Protein AF-A0A9P7XUY5-F1 (afdb_monomer_lite)

Secondary structure (DSSP, 8-state):
-----------PPPP-------------PPPPPP-PPP-------------------------------------------HHHHHHHHHHHHHHHHHHHHHHHHHHHHHHHHHHHHHHHHHHHHHHHHS---TTPPPTTS--GGGGT-STTSS--------------------TT-HHHHHHHHHHHHHHHHHHHHHHHHHHHHHHHHHHHHHHHHHHHHHHHHHHHHHHHHHHHHHHHHHHHHHHHHHHHHHHHHHHHHHHHSTTGGG--S---TTTHHHHTT--------S-----------TTHHHHHHHHHHHHHHHHHHHHHHHHHHHHHHHHHHHHHHHHHHHHHHHHHHHHHHHHHT--HHHHHHHHHHHHHHHHHHHTT---

pLDDT: mean 70.28, std 23.59, range [30.22, 98.44]

InterPro domains:
  IPR051642 Regulatory protein SWI6-like [PTHR43828] (129-385)

Structure (mmCIF, N/CA/C/O backbone):
data_AF-A0A9P7XUY5-F1
#
_entry.id   AF-A0A9P7XUY5-F1
#
loop_
_atom_site.group_PDB
_atom_site.id
_atom_site.type_symbol
_atom_site.label_atom_id
_atom_site.label_alt_id
_atom_site.label_comp_id
_atom_site.label_asym_id
_atom_site.label_entity_id
_atom_site.label_seq_id
_atom_site.pdbx_PDB_ins_code
_atom_site.Cartn_x
_atom_site.Cartn_y
_atom_site.Cartn_z
_atom_site.occupancy
_atom_site.B_iso_or_equiv
_atom_site.auth_seq_id
_atom_site.auth_comp_id
_atom_site.auth_asym_id
_atom_site.auth_atom_id
_atom_site.pdbx_PDB_model_num
ATOM 1 N N . MET A 1 1 ? -10.284 64.928 51.274 1.00 43.41 1 MET A N 1
ATOM 2 C CA . MET A 1 1 ? -10.304 64.370 49.901 1.00 43.41 1 MET A CA 1
ATOM 3 C C . MET A 1 1 ? -9.312 63.216 49.804 1.00 43.41 1 MET A C 1
ATOM 5 O O . MET A 1 1 ? -8.121 63.473 49.882 1.00 43.41 1 MET A O 1
ATOM 9 N N . ARG A 1 2 ? -9.788 61.969 49.687 1.00 38.94 2 ARG A N 1
ATOM 10 C CA . ARG A 1 2 ? -9.086 60.807 49.094 1.00 38.94 2 ARG A CA 1
ATOM 11 C C . ARG A 1 2 ? -10.060 59.622 49.114 1.00 38.94 2 ARG A C 1
ATOM 13 O O . ARG A 1 2 ? -10.206 58.939 50.120 1.00 38.94 2 ARG A O 1
ATOM 20 N N . ASN A 1 3 ? -10.769 59.443 48.003 1.00 35.72 3 ASN A N 1
ATOM 21 C CA . ASN A 1 3 ? -11.724 58.357 47.794 1.00 35.72 3 ASN A CA 1
ATOM 22 C C . ASN A 1 3 ? -10.977 57.083 47.379 1.00 35.72 3 ASN A C 1
ATOM 24 O O . ASN A 1 3 ? -10.322 57.069 46.338 1.00 35.72 3 ASN A O 1
ATOM 28 N N . LYS A 1 4 ? -11.104 56.004 48.160 1.00 48.97 4 LYS A N 1
ATOM 29 C CA . LYS A 1 4 ? -10.734 54.644 47.742 1.00 48.97 4 LYS A CA 1
ATOM 30 C C . LYS A 1 4 ? -11.954 53.979 47.100 1.00 48.97 4 LYS A C 1
ATOM 32 O O . LYS A 1 4 ? -12.933 53.696 47.783 1.00 48.97 4 LYS A O 1
ATOM 37 N N . LYS A 1 5 ? -11.891 53.733 45.788 1.00 53.81 5 LYS A N 1
ATOM 38 C CA . LYS A 1 5 ? -12.854 52.898 45.057 1.00 53.81 5 LYS A CA 1
ATOM 39 C C . LYS A 1 5 ? -12.527 51.421 45.308 1.00 53.81 5 LYS A C 1
ATOM 41 O O . LYS A 1 5 ? -11.412 50.989 45.028 1.00 53.81 5 LYS A O 1
ATOM 46 N N . LYS A 1 6 ? -13.495 50.662 45.829 1.00 46.03 6 LYS A N 1
ATOM 47 C CA . LYS A 1 6 ? -13.518 49.191 45.790 1.00 46.03 6 LYS A CA 1
ATOM 48 C C . LYS A 1 6 ? -14.007 48.769 44.402 1.00 46.03 6 LYS A C 1
ATOM 50 O O . LYS A 1 6 ? -15.046 49.258 43.968 1.00 46.03 6 LYS A O 1
ATOM 55 N N . SER A 1 7 ? -13.267 47.893 43.727 1.00 47.66 7 SER A N 1
ATOM 56 C CA . SER A 1 7 ? -13.702 47.238 42.491 1.00 47.66 7 SER A CA 1
ATOM 57 C C . SER A 1 7 ? -13.927 45.759 42.788 1.00 47.66 7 SER A C 1
ATOM 59 O O . SER A 1 7 ? -13.000 45.057 43.188 1.00 47.66 7 SER A O 1
ATOM 61 N N . THR A 1 8 ? -15.177 45.328 42.652 1.00 43.16 8 THR A N 1
ATOM 62 C CA . THR A 1 8 ? -15.637 43.943 42.762 1.00 43.16 8 THR A CA 1
ATOM 63 C C . THR A 1 8 ? -15.575 43.333 41.367 1.00 43.16 8 THR A C 1
ATOM 65 O O . THR A 1 8 ? -16.288 43.789 40.476 1.00 43.16 8 THR A O 1
ATOM 68 N N . VAL A 1 9 ? -14.732 42.322 41.161 1.00 45.31 9 VAL A N 1
ATOM 69 C CA . VAL A 1 9 ? -14.691 41.550 39.912 1.00 45.31 9 VAL A CA 1
ATOM 70 C C . VAL A 1 9 ? -15.494 40.272 40.127 1.00 45.31 9 VAL A C 1
ATOM 72 O O . VAL A 1 9 ? -15.142 39.449 40.969 1.00 45.31 9 VAL A O 1
ATOM 75 N N . GLN A 1 10 ? -16.602 40.142 39.396 1.00 34.34 10 GLN A N 1
ATOM 76 C CA . GLN A 1 10 ? -17.381 38.911 39.307 1.00 34.34 10 GLN A CA 1
ATOM 77 C C . GLN A 1 10 ? -16.704 37.924 38.351 1.00 34.34 10 GLN A C 1
ATOM 79 O O . GLN A 1 10 ? -16.254 38.307 37.272 1.00 34.34 10 GLN A O 1
ATOM 84 N N . LEU A 1 11 ? -16.650 36.656 38.758 1.00 36.62 11 LEU A N 1
ATOM 85 C CA . LEU A 1 11 ? -16.102 35.547 37.985 1.00 36.62 11 LEU A CA 1
ATOM 86 C C . LEU A 1 11 ? -17.264 34.776 37.337 1.00 36.62 11 LEU A C 1
ATOM 88 O O . LEU A 1 11 ? -18.006 34.068 38.019 1.00 36.62 11 LEU A O 1
ATOM 92 N N . SER A 1 12 ? -17.442 34.939 36.028 1.00 37.78 12 SER A N 1
ATOM 93 C CA . SER A 1 12 ? -18.450 34.221 35.243 1.00 37.78 12 SER A CA 1
ATOM 94 C C . SER A 1 12 ? -17.982 32.790 34.960 1.00 37.78 12 SER A C 1
ATOM 96 O O . SER A 1 12 ? -16.930 32.588 34.358 1.00 37.78 12 SER A O 1
ATOM 98 N N . ARG A 1 13 ? -18.770 31.793 35.381 1.00 35.53 13 ARG A N 1
ATOM 99 C CA . ARG A 1 13 ? -18.602 30.380 35.006 1.00 35.53 13 ARG A CA 1
ATOM 100 C C . ARG A 1 13 ? -19.048 30.177 33.557 1.00 35.53 13 ARG A C 1
ATOM 102 O O . ARG A 1 13 ? -20.195 30.467 33.231 1.00 35.53 13 ARG A O 1
ATOM 109 N N . THR A 1 14 ? -18.171 29.643 32.713 1.00 37.75 14 THR A N 1
ATOM 110 C CA . THR A 1 14 ? -18.523 29.107 31.394 1.00 37.75 14 THR A CA 1
ATOM 111 C C . THR A 1 14 ? -18.769 27.603 31.503 1.00 37.75 14 THR A C 1
ATOM 113 O O . THR A 1 14 ? -17.943 26.846 32.004 1.00 37.75 14 THR A O 1
ATOM 116 N N . THR A 1 15 ? -19.952 27.183 31.069 1.00 35.03 15 THR A N 1
ATOM 117 C CA . THR A 1 15 ? -20.400 25.794 30.950 1.00 35.03 15 THR A CA 1
ATOM 118 C C . THR A 1 15 ? -19.818 25.163 29.686 1.00 35.03 15 THR A C 1
ATOM 120 O O . THR A 1 15 ? -20.009 25.697 28.594 1.00 35.03 15 THR A O 1
ATOM 123 N N . THR A 1 16 ? -19.128 24.031 29.812 1.00 33.88 16 THR A N 1
ATOM 124 C CA . THR A 1 16 ? -18.677 23.207 28.684 1.00 33.88 16 THR A CA 1
ATOM 125 C C . THR A 1 16 ? -19.761 22.208 28.287 1.00 33.88 16 THR A C 1
ATOM 127 O O . THR A 1 16 ? -20.124 21.317 29.050 1.00 33.88 16 THR A O 1
ATOM 130 N N . THR A 1 17 ? -20.274 22.374 27.071 1.00 32.06 17 THR A N 1
ATOM 131 C CA . THR A 1 17 ? -21.212 21.471 26.399 1.00 32.06 17 THR A CA 1
ATOM 132 C C . THR A 1 17 ? -20.477 20.206 25.955 1.00 32.06 17 THR A C 1
ATOM 134 O O . THR A 1 17 ? -19.493 20.281 25.220 1.00 32.06 17 THR A O 1
ATOM 137 N N . THR A 1 18 ? -20.936 19.047 26.420 1.00 31.59 18 THR A N 1
ATOM 138 C CA . THR A 1 18 ? -20.414 17.725 26.058 1.00 31.59 18 THR A CA 1
ATOM 139 C C . THR A 1 18 ? -21.120 17.244 24.791 1.00 31.59 18 THR A C 1
ATOM 141 O O . THR A 1 18 ? -22.323 16.998 24.812 1.00 31.59 18 THR A O 1
ATOM 144 N N . THR A 1 19 ? -20.391 17.129 23.683 1.00 35.28 19 THR A N 1
ATOM 145 C CA . THR A 1 19 ? -20.906 16.565 22.427 1.00 35.28 19 THR A CA 1
ATOM 146 C C . THR A 1 19 ? -20.411 15.126 22.304 1.00 35.28 19 THR A C 1
ATOM 148 O O . THR A 1 19 ? -19.217 14.900 22.110 1.00 35.28 19 THR A O 1
ATOM 151 N N . SER A 1 20 ? -21.318 14.155 22.451 1.00 35.38 20 SER A N 1
ATOM 152 C CA . SER A 1 20 ? -21.068 12.745 22.125 1.00 35.38 20 SER A CA 1
ATOM 153 C C . SER A 1 20 ? -20.765 12.599 20.637 1.00 35.38 20 SER A C 1
ATOM 155 O O . SER A 1 20 ? -21.542 13.058 19.802 1.00 35.38 20 SER A O 1
ATOM 157 N N . ILE A 1 21 ? -19.657 11.936 20.313 1.00 38.81 21 ILE A N 1
ATOM 158 C CA . ILE A 1 21 ? -19.349 11.467 18.961 1.00 38.81 21 ILE A CA 1
ATOM 159 C C . ILE A 1 21 ? -19.500 9.948 18.980 1.00 38.81 21 ILE A C 1
ATOM 161 O O . ILE A 1 21 ? -18.781 9.256 19.699 1.00 38.81 21 ILE A O 1
ATOM 165 N N . GLU A 1 22 ? -20.476 9.458 18.219 1.00 37.19 22 GLU A N 1
ATOM 166 C CA . GLU A 1 22 ? -20.698 8.041 17.946 1.00 37.19 22 GLU A CA 1
ATOM 167 C C . GLU A 1 22 ? -19.526 7.452 17.151 1.00 37.19 22 GLU A C 1
ATOM 169 O O . GLU A 1 22 ? -19.119 7.963 16.105 1.00 37.19 22 GLU A O 1
ATOM 174 N N . SER A 1 23 ? -18.989 6.349 17.663 1.00 34.78 23 SER A N 1
ATOM 175 C CA . SER A 1 23 ? -17.886 5.596 17.078 1.00 34.78 23 SER A CA 1
ATOM 176 C C . SER A 1 23 ? -18.381 4.702 15.937 1.00 34.78 23 SER A C 1
ATOM 178 O O . SER A 1 23 ? -18.993 3.660 16.172 1.00 34.78 23 SER A O 1
ATOM 180 N N . ILE A 1 24 ? -18.067 5.063 14.693 1.00 36.94 24 ILE A N 1
ATOM 181 C CA . ILE A 1 24 ? -18.221 4.178 13.530 1.00 36.94 24 ILE A CA 1
ATOM 182 C C . ILE A 1 24 ? -17.048 3.189 13.528 1.00 36.94 24 ILE A C 1
ATOM 184 O O . ILE A 1 24 ? -15.911 3.548 13.229 1.00 36.94 24 ILE A O 1
ATOM 188 N N . SER A 1 25 ? -17.327 1.933 13.879 1.00 32.22 25 SER A N 1
ATOM 189 C CA . SER A 1 25 ? -16.360 0.832 13.823 1.00 32.22 25 SER A CA 1
ATOM 190 C C . SER A 1 25 ? -16.304 0.246 12.411 1.00 32.22 25 SER A C 1
ATOM 192 O O . SER A 1 25 ? -17.259 -0.389 11.969 1.00 32.22 25 SER A O 1
ATOM 194 N N . ILE A 1 26 ? -15.181 0.420 11.710 1.00 36.06 26 ILE A N 1
ATOM 195 C CA . ILE A 1 26 ? -14.912 -0.253 10.431 1.00 36.06 26 ILE A CA 1
ATOM 196 C C . ILE A 1 26 ? -13.871 -1.348 10.684 1.00 36.06 26 ILE A C 1
ATOM 198 O O . ILE A 1 26 ? -12.698 -1.074 10.921 1.00 36.06 26 ILE A O 1
ATOM 202 N N . ASN A 1 27 ? -14.320 -2.604 10.650 1.00 37.66 27 ASN A N 1
ATOM 203 C CA . ASN A 1 27 ? -13.471 -3.791 10.739 1.00 37.66 27 ASN A CA 1
ATOM 204 C C . ASN A 1 27 ? -12.717 -4.005 9.417 1.00 37.66 27 ASN A C 1
ATOM 206 O O . ASN A 1 27 ? -13.311 -4.440 8.431 1.00 37.66 27 ASN A O 1
ATOM 210 N N . LEU A 1 28 ? -11.404 -3.772 9.408 1.00 34.38 28 LEU A N 1
ATOM 211 C CA . LEU A 1 28 ? -10.509 -4.190 8.325 1.00 34.38 28 LEU A CA 1
ATOM 212 C C . LEU A 1 28 ? -9.575 -5.287 8.839 1.00 34.38 28 LEU A C 1
ATOM 214 O O . LEU A 1 28 ? -8.638 -5.053 9.596 1.00 34.38 28 LEU A O 1
ATOM 218 N N . ARG A 1 29 ? -9.888 -6.519 8.432 1.00 37.41 29 ARG A N 1
ATOM 219 C CA . ARG A 1 29 ? -9.160 -7.748 8.753 1.00 37.41 29 ARG A CA 1
ATOM 220 C C . ARG A 1 29 ? -8.037 -7.935 7.728 1.00 37.41 29 ARG A C 1
ATOM 222 O O . ARG A 1 29 ? -8.315 -8.099 6.543 1.00 37.41 29 ARG A O 1
ATOM 229 N N . THR A 1 30 ? -6.783 -7.913 8.167 1.00 36.66 30 THR A N 1
ATOM 230 C CA . THR A 1 30 ? -5.609 -8.210 7.329 1.00 36.66 30 THR A CA 1
ATOM 231 C C . THR A 1 30 ? -5.329 -9.722 7.278 1.00 36.66 30 THR A C 1
ATOM 233 O O . THR A 1 30 ? -5.540 -10.415 8.278 1.00 36.66 30 THR A O 1
ATOM 236 N N . PRO A 1 31 ? -4.869 -10.275 6.136 1.00 46.56 31 PRO A N 1
ATOM 237 C CA . PRO A 1 31 ? -4.506 -11.683 6.028 1.00 46.56 31 PRO A CA 1
ATOM 238 C C . PRO A 1 31 ? -3.036 -11.924 6.405 1.00 46.56 31 PRO A C 1
ATOM 240 O O . PRO A 1 31 ? -2.140 -11.155 6.059 1.00 46.56 31 PRO A O 1
ATOM 243 N N . THR A 1 32 ? -2.796 -13.033 7.098 1.00 39.91 32 THR A N 1
ATOM 244 C CA . THR A 1 32 ? -1.484 -13.550 7.496 1.00 39.91 32 THR A CA 1
ATOM 245 C C . THR A 1 32 ? -0.756 -14.228 6.327 1.00 39.91 32 THR A C 1
ATOM 247 O O . THR A 1 32 ? -1.335 -15.018 5.583 1.00 39.91 32 THR A O 1
ATOM 250 N N . LEU A 1 33 ? 0.539 -13.925 6.182 1.00 37.62 33 LEU A N 1
ATOM 251 C CA . LEU A 1 33 ? 1.472 -14.560 5.244 1.00 37.62 33 LEU A CA 1
ATOM 252 C C . LEU A 1 33 ? 1.904 -15.941 5.762 1.00 37.62 33 LEU A C 1
ATOM 254 O O . LEU A 1 33 ? 2.380 -16.061 6.891 1.00 37.62 33 LEU A O 1
ATOM 258 N N . VAL A 1 34 ? 1.769 -16.971 4.922 1.00 44.06 34 VAL A N 1
ATOM 259 C CA . VAL A 1 34 ? 2.256 -18.335 5.178 1.00 44.06 34 VAL A CA 1
ATOM 260 C C . VAL A 1 34 ? 3.552 -18.581 4.401 1.00 44.06 34 VAL A C 1
ATOM 262 O O . VAL A 1 34 ? 3.647 -18.302 3.209 1.00 44.06 34 VAL A O 1
ATOM 265 N N . ASN A 1 35 ? 4.532 -19.113 5.133 1.00 41.97 35 ASN A N 1
ATOM 266 C CA . ASN A 1 35 ? 5.817 -19.665 4.703 1.00 41.97 35 ASN A CA 1
ATOM 267 C C . ASN A 1 35 ? 5.718 -20.576 3.469 1.00 41.97 35 ASN A C 1
ATOM 269 O O . ASN A 1 35 ? 4.974 -21.556 3.496 1.00 41.97 35 ASN A O 1
ATOM 273 N N . ASN A 1 36 ? 6.580 -20.357 2.470 1.00 35.16 36 ASN A N 1
ATOM 274 C CA . ASN A 1 36 ? 6.790 -21.314 1.384 1.00 35.16 36 ASN A CA 1
ATOM 275 C C . ASN A 1 36 ? 8.021 -22.187 1.641 1.00 35.16 36 ASN A C 1
ATOM 277 O O . ASN A 1 36 ? 9.159 -21.724 1.704 1.00 35.16 36 ASN A O 1
ATOM 281 N N . ARG A 1 37 ? 7.738 -23.483 1.780 1.00 34.94 37 ARG A N 1
ATOM 282 C CA . ARG A 1 37 ? 8.680 -24.595 1.861 1.00 34.94 37 ARG A CA 1
ATOM 283 C C . ARG A 1 37 ? 8.909 -25.122 0.442 1.00 34.94 37 ARG A C 1
ATOM 285 O O . ARG A 1 37 ? 7.962 -25.304 -0.314 1.00 34.94 37 ARG A O 1
ATOM 292 N N . VAL A 1 38 ? 10.173 -25.355 0.113 1.00 43.38 38 VAL A N 1
ATOM 293 C CA . VAL A 1 38 ? 10.665 -25.929 -1.145 1.00 43.38 38 VAL A CA 1
ATOM 294 C C . VAL A 1 38 ? 10.053 -27.314 -1.382 1.00 43.38 38 VAL A C 1
ATOM 296 O O . VAL A 1 38 ? 10.206 -28.195 -0.537 1.00 43.38 38 VAL A O 1
ATOM 299 N N . LEU A 1 39 ? 9.417 -27.522 -2.539 1.00 37.00 39 LEU A N 1
ATOM 300 C CA . LEU A 1 39 ? 9.096 -28.849 -3.069 1.00 37.00 39 LEU A CA 1
ATOM 301 C C . LEU A 1 39 ? 9.448 -28.917 -4.561 1.00 37.00 39 LEU A C 1
ATOM 303 O O . LEU A 1 39 ? 8.863 -28.234 -5.396 1.00 37.00 39 LEU A O 1
ATOM 307 N N . HIS A 1 40 ? 10.430 -29.765 -4.860 1.00 46.06 40 HIS A N 1
ATOM 308 C CA . HIS A 1 40 ? 10.669 -30.365 -6.171 1.00 46.06 40 HIS A CA 1
ATOM 309 C C . HIS A 1 40 ? 9.505 -31.286 -6.548 1.00 46.06 40 HIS A C 1
ATOM 311 O O . HIS A 1 40 ? 9.039 -31.984 -5.655 1.00 46.06 40 HIS A O 1
ATOM 317 N N . PHE A 1 41 ? 9.127 -31.355 -7.837 1.00 34.62 41 PHE A N 1
ATOM 318 C CA . PHE A 1 41 ? 8.759 -32.585 -8.582 1.00 34.62 41 PHE A CA 1
ATOM 319 C C . PHE A 1 41 ? 8.434 -32.281 -10.077 1.00 34.62 41 PHE A C 1
ATOM 321 O O . PHE A 1 41 ? 8.520 -31.115 -10.461 1.00 34.62 41 PHE A O 1
ATOM 328 N N . PRO A 1 42 ? 8.251 -33.283 -10.974 1.00 46.34 42 PRO A N 1
ATOM 329 C CA . PRO A 1 42 ? 9.001 -33.377 -12.228 1.00 46.34 42 PRO A CA 1
ATOM 330 C C . PRO A 1 42 ? 8.194 -33.089 -13.511 1.00 46.34 42 PRO A C 1
ATOM 332 O O . PRO A 1 42 ? 6.968 -33.026 -13.520 1.00 46.34 42 PRO A O 1
ATOM 335 N N . ARG A 1 43 ? 8.943 -32.989 -14.619 1.00 39.72 43 ARG A N 1
ATOM 336 C CA . ARG A 1 43 ? 8.490 -32.949 -16.021 1.00 39.72 43 ARG A CA 1
ATOM 337 C C . ARG A 1 43 ? 7.464 -34.039 -16.354 1.00 39.72 43 ARG A C 1
ATOM 339 O O . ARG A 1 43 ? 7.756 -35.219 -16.179 1.00 39.72 43 ARG A O 1
ATOM 346 N N . THR A 1 44 ? 6.378 -33.642 -17.014 1.00 39.06 44 THR A N 1
ATOM 347 C CA . THR A 1 44 ? 5.647 -34.480 -17.977 1.00 39.06 44 THR A CA 1
ATOM 348 C C . THR A 1 44 ? 5.233 -33.639 -19.190 1.00 39.06 44 THR A C 1
ATOM 350 O O . THR A 1 44 ? 4.813 -32.493 -19.063 1.00 39.06 44 THR A O 1
ATOM 353 N N . SER A 1 45 ? 5.441 -34.207 -20.375 1.00 41.12 45 SER A N 1
ATOM 354 C CA . SER A 1 45 ? 4.919 -33.805 -21.691 1.00 41.12 45 SER A CA 1
ATOM 355 C C . SER A 1 45 ? 3.604 -34.545 -21.972 1.00 41.12 45 SER A C 1
ATOM 357 O O . SER A 1 45 ? 3.472 -35.672 -21.488 1.00 41.12 45 SER A O 1
ATOM 359 N N . PRO A 1 46 ? 2.650 -33.972 -22.733 1.00 48.62 46 PRO A N 1
ATOM 360 C CA . PRO A 1 46 ? 2.297 -34.512 -24.074 1.00 48.62 46 PRO A CA 1
ATOM 361 C C . PRO A 1 46 ? 1.854 -33.406 -25.078 1.00 48.62 46 PRO A C 1
ATOM 363 O O . PRO A 1 46 ? 1.432 -32.332 -24.670 1.00 48.62 46 PRO A O 1
ATOM 366 N N . SER A 1 47 ? 2.166 -33.467 -26.378 1.00 33.22 47 SER A N 1
ATOM 367 C CA . SER A 1 47 ? 1.554 -34.210 -27.509 1.00 33.22 47 SER A CA 1
ATOM 368 C C . SER A 1 47 ? 0.162 -33.734 -27.986 1.00 33.22 47 SER A C 1
ATOM 370 O O . SER A 1 47 ? -0.836 -33.962 -27.317 1.00 33.22 47 SER A O 1
ATOM 372 N N . THR A 1 48 ? 0.170 -33.140 -29.190 1.00 38.75 48 THR A N 1
ATOM 373 C CA . THR A 1 48 ? -0.671 -33.412 -30.382 1.00 38.75 48 THR A CA 1
ATOM 374 C C . THR A 1 48 ? -2.212 -33.341 -30.348 1.00 38.75 48 THR A C 1
ATOM 376 O O . THR A 1 48 ? -2.873 -34.018 -29.574 1.00 38.75 48 THR A O 1
ATOM 379 N N . ASP A 1 49 ? -2.715 -32.639 -31.378 1.00 30.22 49 ASP A N 1
ATOM 380 C CA . ASP A 1 49 ? -3.811 -33.017 -32.296 1.00 30.22 49 ASP A CA 1
ATOM 381 C C . ASP A 1 49 ? -5.181 -32.295 -32.275 1.00 30.22 49 ASP A C 1
ATOM 383 O O . ASP A 1 49 ? -6.020 -32.465 -31.400 1.00 30.22 49 ASP A O 1
ATOM 387 N N . THR A 1 50 ? -5.434 -31.665 -33.436 1.00 36.59 50 THR A N 1
ATOM 388 C CA . THR A 1 50 ? -6.628 -31.750 -34.314 1.00 36.59 50 THR A CA 1
ATOM 389 C C . THR A 1 50 ? -7.901 -30.919 -34.084 1.00 36.59 50 THR A C 1
ATOM 391 O O . THR A 1 50 ? -8.557 -31.025 -33.060 1.00 36.59 50 THR A O 1
ATOM 394 N N . ASN A 1 51 ? -8.313 -30.287 -35.206 1.00 36.06 51 ASN A N 1
ATOM 395 C CA . ASN A 1 51 ? -9.681 -30.021 -35.711 1.00 36.06 51 ASN A CA 1
ATOM 396 C C . ASN A 1 51 ? -10.568 -29.056 -34.875 1.00 36.06 51 ASN A C 1
ATOM 398 O O . ASN A 1 51 ? -10.502 -29.027 -33.663 1.00 36.06 51 ASN A O 1
ATOM 402 N N . ASN A 1 52 ? -11.458 -28.215 -35.418 1.00 35.09 52 ASN A N 1
ATOM 403 C CA . ASN A 1 52 ? -12.426 -28.468 -36.479 1.00 35.09 52 ASN A CA 1
ATOM 404 C C . ASN A 1 52 ? -13.220 -27.178 -36.841 1.00 35.09 52 ASN A C 1
ATOM 406 O O . ASN A 1 52 ? -13.542 -26.392 -35.959 1.00 35.09 52 ASN A O 1
ATOM 410 N N . SER A 1 53 ? -13.632 -27.086 -38.112 1.00 34.12 53 SER A N 1
ATOM 411 C CA . SER A 1 53 ? -14.905 -26.544 -38.646 1.00 34.12 53 SER A CA 1
ATOM 412 C C . SER A 1 53 ? -15.315 -25.058 -38.540 1.00 34.12 53 SER A C 1
ATOM 414 O O . SER A 1 53 ? -15.847 -24.583 -37.543 1.00 34.12 53 SER A O 1
ATOM 416 N N . ASN A 1 54 ? -15.263 -24.419 -39.719 1.00 37.25 54 ASN A N 1
ATOM 417 C CA . ASN A 1 54 ? -16.299 -23.565 -40.326 1.00 37.25 54 ASN A CA 1
ATOM 418 C C . ASN A 1 54 ? -17.741 -24.003 -40.003 1.00 37.25 54 ASN A C 1
ATOM 420 O O . ASN A 1 54 ? -18.038 -25.173 -40.221 1.00 37.25 54 ASN A O 1
ATOM 424 N N . GLN A 1 55 ? -18.651 -23.052 -39.736 1.00 37.25 55 GLN A N 1
ATOM 425 C CA . GLN A 1 55 ? -19.989 -23.007 -40.356 1.00 37.25 55 GLN A CA 1
ATOM 426 C C . GLN A 1 55 ? -20.561 -21.579 -40.419 1.00 37.25 55 GLN A C 1
ATOM 428 O O . GLN A 1 55 ? -20.391 -20.759 -39.523 1.00 37.25 55 GLN A O 1
ATOM 433 N N . HIS A 1 56 ? -21.243 -21.339 -41.539 1.00 35.06 56 HIS A N 1
ATOM 434 C CA . HIS A 1 56 ? -22.051 -20.186 -41.920 1.00 35.06 56 HIS A CA 1
ATOM 435 C C . HIS A 1 56 ? -23.220 -19.893 -40.968 1.00 35.06 56 HIS A C 1
ATOM 437 O O . HIS A 1 56 ? -23.866 -20.823 -40.498 1.00 35.06 56 HIS A O 1
ATOM 443 N N . SER A 1 57 ? -23.638 -18.624 -40.883 1.00 38.56 57 SER A N 1
ATOM 444 C CA . SER A 1 57 ? -25.060 -18.297 -41.065 1.00 38.56 57 SER A CA 1
ATOM 445 C C . SER A 1 57 ? -25.270 -16.834 -41.455 1.00 38.56 57 SER A C 1
ATOM 447 O O . SER A 1 57 ? -24.692 -15.919 -40.873 1.00 38.56 57 SER A O 1
ATOM 449 N N . ALA A 1 58 ? -26.098 -16.650 -42.479 1.00 36.84 58 ALA A N 1
ATOM 450 C CA . ALA A 1 58 ? -26.584 -15.383 -42.994 1.00 36.84 58 ALA A CA 1
ATOM 451 C C . ALA A 1 58 ? -27.865 -14.970 -42.252 1.00 36.84 58 ALA A C 1
ATOM 453 O O . ALA A 1 58 ? -28.698 -15.814 -41.930 1.00 36.84 58 ALA A O 1
ATOM 454 N N . GLY A 1 59 ? -28.060 -13.668 -42.055 1.00 35.34 59 GLY A N 1
ATOM 455 C CA . GLY A 1 59 ? -29.300 -13.110 -41.521 1.00 35.34 59 GLY A CA 1
ATOM 456 C C . GLY A 1 59 ? -29.487 -11.675 -41.988 1.00 35.34 59 GLY A C 1
ATOM 457 O O . GLY A 1 59 ? -28.865 -10.760 -41.462 1.00 35.34 59 GLY A O 1
ATOM 458 N N . GLN A 1 60 ? -30.314 -11.504 -43.019 1.00 37.06 60 GLN A N 1
ATOM 459 C CA . GLN A 1 60 ? -30.804 -10.219 -43.513 1.00 37.06 60 GLN A CA 1
ATOM 460 C C . GLN A 1 60 ? -31.771 -9.584 -42.503 1.00 37.06 60 GLN A C 1
ATOM 462 O O . GLN A 1 60 ? -32.593 -10.278 -41.911 1.00 37.06 60 GLN A O 1
ATOM 467 N N . GLY A 1 61 ? -31.733 -8.257 -42.390 1.00 35.56 61 GLY A N 1
ATOM 468 C CA . GLY A 1 61 ? -32.712 -7.469 -41.644 1.00 35.56 61 GLY A CA 1
ATOM 469 C C . GLY A 1 61 ? -32.764 -6.040 -42.174 1.00 35.56 61 GLY A C 1
ATOM 470 O O . GLY A 1 61 ? -31.985 -5.186 -41.770 1.00 35.56 61 GLY A O 1
ATOM 471 N N . THR A 1 62 ? -33.657 -5.806 -43.129 1.00 38.12 62 THR A N 1
ATOM 472 C CA . THR A 1 62 ? -34.015 -4.495 -43.680 1.00 38.12 62 THR A CA 1
ATOM 473 C C . THR A 1 62 ? -34.983 -3.760 -42.756 1.00 38.12 62 THR A C 1
ATOM 475 O O . THR A 1 62 ? -36.024 -4.326 -42.429 1.00 38.12 62 THR A O 1
ATOM 478 N N . SER A 1 63 ? -34.751 -2.473 -42.485 1.00 40.22 63 SER A N 1
ATOM 479 C CA . SER A 1 63 ? -35.857 -1.529 -42.260 1.00 40.22 63 SER A CA 1
ATOM 480 C C . SER A 1 63 ? -35.432 -0.071 -42.446 1.00 40.22 63 SER A C 1
ATOM 482 O O . SER A 1 63 ? -34.507 0.424 -41.812 1.00 40.22 63 SER A O 1
ATOM 484 N N . ASN A 1 64 ? -36.167 0.577 -43.350 1.00 37.81 64 ASN A N 1
ATOM 485 C CA . ASN A 1 64 ? -36.251 2.006 -43.630 1.00 37.81 64 ASN A CA 1
ATOM 486 C C . ASN A 1 64 ? -36.616 2.847 -42.398 1.00 37.81 64 ASN A C 1
ATOM 488 O O . ASN A 1 64 ? -37.531 2.475 -41.668 1.00 37.81 64 ASN A O 1
ATOM 492 N N . SER A 1 65 ? -36.114 4.084 -42.352 1.00 40.53 65 SER A N 1
ATOM 493 C CA . SER A 1 65 ? -36.970 5.259 -42.121 1.00 40.53 65 SER A CA 1
ATOM 494 C C . SER A 1 65 ? -36.269 6.547 -42.558 1.00 40.53 65 SER A C 1
ATOM 496 O O . SER A 1 65 ? -35.236 6.928 -42.014 1.00 40.53 65 SER A O 1
ATOM 498 N N . ASN A 1 66 ? -36.871 7.208 -43.547 1.00 38.94 66 ASN A N 1
ATOM 499 C CA . ASN A 1 66 ? -36.542 8.549 -44.018 1.00 38.94 66 ASN A CA 1
ATOM 500 C C . ASN A 1 66 ? -36.939 9.612 -42.984 1.00 38.94 66 ASN A C 1
ATOM 502 O O . ASN A 1 66 ? -38.003 9.516 -42.375 1.00 38.94 66 ASN A O 1
ATOM 506 N N . GLY A 1 67 ? -36.137 10.672 -42.885 1.00 34.97 67 GLY A N 1
ATOM 507 C CA . GLY A 1 67 ? -36.441 11.877 -42.114 1.00 34.97 67 GLY A CA 1
ATOM 508 C C . GLY A 1 67 ? -35.617 13.061 -42.609 1.00 34.97 67 GLY A C 1
ATOM 509 O O . GLY A 1 67 ? -34.586 13.398 -42.042 1.00 34.97 67 GLY A O 1
ATOM 510 N N . THR A 1 68 ? -36.053 13.665 -43.712 1.00 40.69 68 THR A N 1
ATOM 511 C CA . THR A 1 68 ? -35.563 14.949 -44.232 1.00 40.69 68 THR A CA 1
ATOM 512 C C . THR A 1 68 ? -36.347 16.077 -43.565 1.00 40.69 68 THR A C 1
ATOM 514 O O . THR A 1 68 ? -37.568 15.962 -43.485 1.00 40.69 68 THR A O 1
ATOM 517 N N . THR A 1 69 ? -35.693 17.167 -43.141 1.00 40.50 69 THR A N 1
ATOM 518 C CA . THR A 1 69 ? -36.072 18.571 -43.449 1.00 40.50 69 THR A CA 1
ATOM 519 C C . THR A 1 69 ? -35.325 19.618 -42.597 1.00 40.50 69 THR A C 1
ATOM 521 O O . THR A 1 69 ? -35.179 19.471 -41.390 1.00 40.50 69 THR A O 1
ATOM 524 N N . ASN A 1 70 ? -34.963 20.712 -43.288 1.00 40.38 70 ASN A N 1
ATOM 525 C CA . ASN A 1 70 ? -34.826 22.114 -42.841 1.00 40.38 70 ASN A CA 1
ATOM 526 C C . ASN A 1 70 ? -33.492 22.572 -42.209 1.00 40.38 70 ASN A C 1
ATOM 528 O O . ASN A 1 70 ? -33.178 22.258 -41.071 1.00 40.38 70 ASN A O 1
ATOM 532 N N . THR A 1 71 ? -32.576 23.188 -42.974 1.00 37.09 71 THR A N 1
ATOM 533 C CA . THR A 1 71 ? -32.514 24.591 -43.484 1.00 37.09 71 THR A CA 1
ATOM 534 C C . THR A 1 71 ? -32.061 25.631 -42.453 1.00 37.09 71 THR A C 1
ATOM 536 O O . THR A 1 71 ? -32.858 26.148 -41.679 1.00 37.09 71 THR A O 1
ATOM 539 N N . ALA A 1 72 ? -30.760 25.936 -42.535 1.00 45.56 72 ALA A N 1
ATOM 540 C CA . ALA A 1 72 ? -30.104 27.249 -42.547 1.00 45.56 72 ALA A CA 1
ATOM 541 C C . ALA A 1 72 ? -30.778 28.441 -41.844 1.00 45.56 72 ALA A C 1
ATOM 543 O O . ALA A 1 72 ? -31.862 28.860 -42.233 1.00 45.56 72 ALA A O 1
ATOM 544 N N . THR A 1 73 ? -30.038 29.105 -40.947 1.00 41.72 73 THR A N 1
ATOM 545 C CA . THR A 1 73 ? -29.818 30.570 -40.947 1.00 41.72 73 THR A CA 1
ATOM 546 C C . THR A 1 73 ? -28.852 30.988 -39.821 1.00 41.72 73 THR A C 1
ATOM 548 O O . THR A 1 73 ? -28.824 30.369 -38.766 1.00 41.72 73 THR A O 1
ATOM 551 N N . TYR A 1 74 ? -28.101 32.072 -40.067 1.00 39.28 74 TYR A N 1
ATOM 552 C CA . TYR A 1 74 ? -27.176 32.803 -39.175 1.00 39.28 74 TYR A CA 1
ATOM 553 C C . TYR A 1 74 ? -25.713 32.338 -39.069 1.00 39.28 74 TYR A C 1
ATOM 555 O O . TYR A 1 74 ? -25.203 31.977 -38.013 1.00 39.28 74 TYR A O 1
ATOM 563 N N . GLU A 1 75 ? -24.994 32.511 -40.179 1.00 42.19 75 GLU A N 1
ATOM 564 C CA . GLU A 1 75 ? -23.533 32.561 -40.238 1.00 42.19 75 GLU A CA 1
ATOM 565 C C . GLU A 1 75 ? -23.072 34.035 -40.334 1.00 42.19 75 GLU A C 1
ATOM 567 O O . GLU A 1 75 ? -23.031 34.648 -41.401 1.00 42.19 75 GLU A O 1
ATOM 572 N N . HIS A 1 76 ? -22.748 34.644 -39.191 1.00 47.16 76 HIS A N 1
ATOM 573 C CA . HIS A 1 76 ? -21.983 35.897 -39.133 1.00 47.16 76 HIS A CA 1
ATOM 574 C C . HIS A 1 76 ? -20.832 35.734 -38.140 1.00 47.16 76 HIS A C 1
ATOM 576 O O . HIS A 1 76 ? -20.775 36.327 -37.065 1.00 47.16 76 HIS A O 1
ATOM 582 N N . ALA A 1 77 ? -19.906 34.849 -38.511 1.00 45.22 77 ALA A N 1
ATOM 583 C CA . ALA A 1 77 ? -18.647 34.668 -37.815 1.00 45.22 77 ALA A CA 1
ATOM 584 C C . ALA A 1 77 ? -17.706 35.828 -38.166 1.00 45.22 77 ALA A C 1
ATOM 586 O O . ALA A 1 77 ? -17.183 35.925 -39.279 1.00 45.22 77 ALA A O 1
ATOM 587 N N . HIS A 1 78 ? -17.476 36.708 -37.191 1.00 54.41 78 HIS A N 1
ATOM 588 C CA . HIS A 1 78 ? -16.351 37.636 -37.181 1.00 54.41 78 HIS A CA 1
ATOM 589 C C . HIS A 1 78 ? -15.055 36.856 -37.461 1.00 54.41 78 HIS A C 1
ATOM 591 O O . HIS A 1 78 ? -14.547 36.146 -36.593 1.00 54.41 78 HIS A O 1
ATOM 597 N N . ARG A 1 79 ? -14.493 36.996 -38.671 1.00 52.66 79 ARG A N 1
ATOM 598 C CA . ARG A 1 79 ? -13.102 36.619 -38.958 1.00 52.66 79 ARG A CA 1
ATOM 599 C C . ARG A 1 79 ? -12.193 37.523 -38.130 1.00 52.66 79 ARG A C 1
ATOM 601 O O . ARG A 1 79 ? -11.753 38.573 -38.589 1.00 52.66 79 ARG A O 1
ATOM 608 N N . ILE A 1 80 ? -11.922 37.118 -36.894 1.00 56.84 80 ILE A N 1
ATOM 609 C CA . ILE A 1 80 ? -10.794 37.641 -36.132 1.00 56.84 80 ILE A CA 1
ATOM 610 C C . ILE A 1 80 ? -9.547 37.304 -36.965 1.00 56.84 80 ILE A C 1
ATOM 612 O O . ILE A 1 80 ? -9.370 36.138 -37.333 1.00 56.84 80 ILE A O 1
ATOM 616 N N . PRO A 1 81 ? -8.706 38.287 -37.334 1.00 66.94 81 PRO A N 1
ATOM 617 C CA . PRO A 1 81 ? -7.497 38.006 -38.095 1.00 66.94 81 PRO A CA 1
ATOM 618 C C . PRO A 1 81 ? -6.668 36.994 -37.301 1.00 66.94 81 PRO A C 1
ATOM 620 O O . PRO A 1 81 ? -6.441 37.184 -36.108 1.00 66.94 81 PRO A O 1
ATOM 623 N N . GLN A 1 82 ? -6.244 35.900 -37.943 1.00 71.31 82 GLN A N 1
ATOM 624 C CA . GLN A 1 82 ? -5.540 34.780 -37.295 1.00 71.31 82 GLN A CA 1
ATOM 625 C C . GLN A 1 82 ? -4.339 35.237 -36.439 1.00 71.31 82 GLN A C 1
ATOM 627 O O . GLN A 1 82 ? -3.986 34.587 -35.456 1.00 71.31 82 GLN A O 1
ATOM 632 N N . SER A 1 83 ? -3.759 36.398 -36.755 1.00 74.25 83 SER A N 1
ATOM 633 C CA . SER A 1 83 ? -2.711 37.048 -35.968 1.00 74.25 83 SER A CA 1
ATOM 634 C C . SER A 1 83 ? -3.156 37.475 -34.562 1.00 74.25 83 SER A C 1
ATOM 636 O O . SER A 1 83 ? -2.384 37.322 -33.619 1.00 74.25 83 SER A O 1
ATOM 638 N N . ALA A 1 84 ? -4.386 37.963 -34.384 1.00 74.56 84 ALA A N 1
ATOM 639 C CA . ALA A 1 84 ? -4.905 38.392 -33.085 1.00 74.56 84 ALA A CA 1
ATOM 640 C C . ALA A 1 84 ? -5.207 37.196 -32.168 1.00 74.56 84 ALA A C 1
ATOM 642 O O . ALA A 1 84 ? -4.890 37.242 -30.980 1.00 74.56 84 ALA A O 1
ATOM 643 N N . ALA A 1 85 ? -5.732 36.100 -32.726 1.00 77.75 85 ALA A N 1
ATOM 644 C CA . ALA A 1 85 ? -5.962 34.861 -31.981 1.00 77.75 85 ALA A CA 1
ATOM 645 C C . ALA A 1 85 ? -4.641 34.228 -31.503 1.00 77.75 85 ALA A C 1
ATOM 647 O O . ALA A 1 85 ? -4.530 33.814 -30.349 1.00 77.75 85 ALA A O 1
ATOM 648 N N . LEU A 1 86 ? -3.603 34.226 -32.350 1.00 82.19 86 LEU A N 1
ATOM 649 C CA . LEU A 1 86 ? -2.270 33.757 -31.960 1.00 82.19 86 LEU A CA 1
ATOM 650 C C . LEU A 1 86 ? -1.614 34.649 -30.900 1.00 82.19 86 LEU A C 1
ATOM 652 O O . LEU A 1 86 ? -0.945 34.136 -30.002 1.00 82.19 86 LEU A O 1
ATOM 656 N N . LEU A 1 87 ? -1.814 35.969 -30.971 1.00 83.56 87 LEU A N 1
ATOM 657 C CA . LEU A 1 87 ? -1.291 36.885 -29.959 1.00 83.56 87 LEU A CA 1
ATOM 658 C C . LEU A 1 87 ? -1.951 36.638 -28.595 1.00 83.56 87 LEU A C 1
ATOM 660 O O . LEU A 1 87 ? -1.247 36.587 -27.589 1.00 83.56 87 LEU A O 1
ATOM 664 N N . GLN A 1 88 ? -3.272 36.421 -28.574 1.00 83.88 88 GLN A N 1
ATOM 665 C CA . GLN A 1 88 ? -4.003 36.076 -27.352 1.00 83.88 88 GLN A CA 1
ATOM 666 C C . GLN A 1 88 ? -3.577 34.718 -26.785 1.00 83.88 88 GLN A C 1
ATOM 668 O O . GLN A 1 88 ? -3.343 34.612 -25.587 1.00 83.88 88 GLN A O 1
ATOM 673 N N . LEU A 1 89 ? -3.372 33.699 -27.625 1.00 86.31 89 LEU A N 1
ATOM 674 C CA . LEU A 1 89 ? -2.856 32.406 -27.162 1.00 86.31 89 LEU A CA 1
ATOM 675 C C . LEU A 1 89 ? -1.450 32.520 -26.562 1.00 86.31 89 LEU A C 1
ATOM 677 O O . LEU A 1 89 ? -1.145 31.906 -25.537 1.00 86.31 89 LEU A O 1
ATOM 681 N N . LYS A 1 90 ? -0.581 33.329 -27.177 1.00 91.94 90 LYS A N 1
ATOM 682 C CA . LYS A 1 90 ? 0.782 33.548 -26.686 1.00 91.94 90 LYS A CA 1
ATOM 683 C C . LYS A 1 90 ? 0.789 34.284 -25.348 1.00 91.94 90 LYS A C 1
ATOM 685 O O . LYS A 1 90 ? 1.570 33.919 -24.468 1.00 91.94 90 LYS A O 1
ATOM 690 N N . THR A 1 91 ? -0.078 35.283 -25.165 1.00 90.69 91 THR A N 1
ATOM 691 C CA . THR A 1 91 ? -0.207 35.962 -23.871 1.00 90.69 91 THR A CA 1
ATOM 692 C C . THR A 1 91 ? -0.786 35.024 -22.820 1.00 90.69 91 THR A C 1
ATOM 694 O O . THR A 1 91 ? -0.213 34.946 -21.735 1.00 90.69 91 THR A O 1
ATOM 697 N N . THR A 1 92 ? -1.831 34.243 -23.114 1.00 90.62 92 THR A N 1
ATOM 698 C CA . THR A 1 92 ? -2.389 33.285 -22.141 1.00 90.62 92 THR A CA 1
ATOM 699 C C . THR A 1 92 ? -1.379 32.211 -21.745 1.00 90.62 92 THR A C 1
ATOM 701 O O . THR A 1 92 ? -1.255 31.900 -20.563 1.00 90.62 92 THR A O 1
ATOM 704 N N . LEU A 1 93 ? -0.587 31.701 -22.695 1.00 90.19 93 LEU A N 1
ATOM 705 C CA . LEU A 1 93 ? 0.470 30.726 -22.412 1.00 90.19 93 LEU A CA 1
ATOM 706 C C . LEU A 1 93 ? 1.574 31.325 -21.524 1.00 90.19 93 LEU A C 1
ATOM 708 O O . LEU A 1 93 ? 2.080 30.656 -20.625 1.00 90.19 93 LEU A O 1
ATOM 712 N N . GLY A 1 94 ? 1.918 32.600 -21.736 1.00 92.94 94 GLY A N 1
ATOM 713 C CA . GLY A 1 94 ? 2.843 33.335 -20.872 1.00 92.94 94 GLY A CA 1
ATOM 714 C C . GLY A 1 94 ? 2.338 33.451 -19.431 1.00 92.94 94 GLY A C 1
ATOM 715 O O . GLY A 1 94 ? 3.092 33.176 -18.497 1.00 92.94 94 GLY A O 1
ATOM 716 N N . HIS A 1 95 ? 1.054 33.773 -19.246 1.00 90.88 95 HIS A N 1
ATOM 717 C CA . HIS A 1 95 ? 0.433 33.843 -17.918 1.00 90.88 95 HIS A CA 1
ATOM 718 C C . HIS A 1 95 ? 0.386 32.469 -17.235 1.00 90.88 95 HIS A C 1
ATOM 720 O O . HIS A 1 95 ? 0.735 32.364 -16.062 1.00 90.88 95 HIS A O 1
ATOM 726 N N . LEU A 1 96 ? 0.044 31.404 -17.969 1.00 89.00 96 LEU A N 1
ATOM 727 C CA . LEU A 1 96 ? 0.065 30.024 -17.466 1.00 89.00 96 LEU A CA 1
ATOM 728 C C . LEU A 1 96 ? 1.465 29.596 -17.015 1.00 89.00 96 LEU A C 1
ATOM 730 O O . LEU A 1 96 ? 1.613 29.001 -15.949 1.00 89.00 96 LEU A O 1
ATOM 734 N N . LYS A 1 97 ? 2.502 29.940 -17.787 1.00 92.44 97 LYS A N 1
ATOM 735 C CA . LYS A 1 97 ? 3.893 29.642 -17.426 1.00 92.44 97 LYS A CA 1
ATOM 736 C C . LYS A 1 97 ? 4.325 30.397 -16.165 1.00 92.44 97 LYS A C 1
ATOM 738 O O . LYS A 1 97 ? 4.924 29.792 -15.280 1.00 92.44 97 LYS A O 1
ATOM 743 N N . SER A 1 98 ? 3.979 31.682 -16.062 1.00 91.25 98 SER A N 1
ATOM 744 C CA . SER A 1 98 ? 4.259 32.493 -14.870 1.00 91.25 98 SER A CA 1
ATOM 745 C C . SER A 1 98 ? 3.553 31.942 -13.629 1.00 91.25 98 SER A C 1
ATOM 747 O O . SER A 1 98 ? 4.173 31.798 -12.579 1.00 91.25 98 SER A O 1
ATOM 749 N N . HIS A 1 99 ? 2.274 31.578 -13.759 1.00 91.00 99 HIS A N 1
ATOM 750 C CA . HIS A 1 99 ? 1.493 30.997 -12.670 1.00 91.00 99 HIS A CA 1
ATOM 751 C C . HIS A 1 99 ? 2.063 29.642 -12.232 1.00 91.00 99 HIS A C 1
ATOM 753 O O . HIS A 1 99 ? 2.179 29.368 -11.040 1.00 91.00 99 HIS A O 1
ATOM 759 N N . HIS A 1 100 ? 2.484 28.801 -13.180 1.00 91.25 100 HIS A N 1
ATOM 760 C CA . HIS A 1 100 ? 3.121 27.527 -12.857 1.00 91.25 100 HIS A CA 1
ATOM 761 C C . HIS A 1 100 ? 4.425 27.722 -12.068 1.00 91.25 100 HIS A C 1
ATOM 763 O O . HIS A 1 100 ? 4.641 27.059 -11.053 1.00 91.25 100 HIS A O 1
ATOM 769 N N . GLU A 1 101 ? 5.263 28.679 -12.466 1.00 92.88 101 GLU A N 1
ATOM 770 C CA . GLU A 1 101 ? 6.507 28.972 -11.750 1.00 92.88 101 GLU A CA 1
ATOM 771 C C . GLU A 1 101 ? 6.256 29.501 -10.326 1.00 92.88 101 GLU A C 1
ATOM 773 O O . GLU A 1 101 ? 6.961 29.132 -9.383 1.00 92.88 101 GLU A O 1
ATOM 778 N N . GLU A 1 102 ? 5.214 30.310 -10.136 1.00 93.50 102 GLU A N 1
ATOM 779 C CA . GLU A 1 102 ? 4.798 30.777 -8.812 1.00 93.50 102 GLU A CA 1
ATOM 780 C C . GLU A 1 102 ? 4.283 29.628 -7.929 1.00 93.50 102 GLU A C 1
ATOM 782 O O . GLU A 1 102 ? 4.660 29.526 -6.757 1.00 93.50 102 GLU A O 1
ATOM 787 N N . THR A 1 103 ? 3.507 28.696 -8.497 1.00 89.06 103 THR A N 1
ATOM 788 C CA . THR A 1 103 ? 3.047 27.507 -7.760 1.00 89.06 103 THR A CA 1
ATOM 789 C C . THR A 1 103 ? 4.198 26.598 -7.330 1.00 89.06 103 THR A C 1
ATOM 791 O O . THR A 1 103 ? 4.174 26.086 -6.210 1.00 89.06 103 THR A O 1
ATOM 794 N N . LEU A 1 104 ? 5.246 26.452 -8.148 1.00 90.06 104 LEU A N 1
ATOM 795 C CA . LEU A 1 104 ? 6.438 25.680 -7.781 1.00 90.06 104 LEU A CA 1
ATOM 796 C C . LEU A 1 104 ? 7.192 26.317 -6.606 1.00 90.06 104 LEU A C 1
ATOM 798 O O . LEU A 1 104 ? 7.540 25.616 -5.655 1.00 90.06 104 LEU A O 1
ATOM 802 N N . LYS A 1 105 ? 7.351 27.648 -6.603 1.00 92.38 105 LYS A N 1
ATOM 803 C CA . LYS A 1 105 ? 7.971 28.383 -5.481 1.00 92.38 105 LYS A CA 1
ATOM 804 C C . LYS A 1 105 ? 7.173 28.236 -4.181 1.00 92.38 105 LYS A C 1
ATOM 806 O O . LYS A 1 105 ? 7.754 28.181 -3.096 1.00 92.38 105 LYS A O 1
ATOM 811 N N . LEU A 1 106 ? 5.842 28.167 -4.261 1.00 88.75 106 LEU A N 1
ATOM 812 C CA . LEU A 1 106 ? 4.982 27.932 -3.096 1.00 88.75 106 LEU A CA 1
ATOM 813 C C . LEU A 1 106 ? 5.084 26.495 -2.569 1.00 88.75 106 LEU A C 1
ATOM 815 O O . LEU A 1 106 ? 5.108 26.300 -1.352 1.00 88.75 106 LEU A O 1
ATOM 819 N N . ILE A 1 107 ? 5.182 25.502 -3.457 1.00 85.69 107 ILE A N 1
ATOM 820 C CA . ILE A 1 107 ? 5.380 24.096 -3.075 1.00 85.69 107 ILE A CA 1
ATOM 821 C C . ILE A 1 107 ? 6.723 23.928 -2.359 1.00 85.69 107 ILE A C 1
ATOM 823 O O . ILE A 1 107 ? 6.757 23.365 -1.266 1.00 85.69 107 ILE A O 1
ATOM 827 N N . GLU A 1 108 ? 7.797 24.507 -2.897 1.00 91.25 108 GLU A N 1
ATOM 828 C CA . GLU A 1 108 ? 9.130 24.456 -2.288 1.00 91.25 108 GLU A CA 1
ATOM 829 C C . GLU A 1 108 ? 9.150 25.095 -0.889 1.00 91.25 108 GLU A C 1
ATOM 831 O O . GLU A 1 108 ? 9.659 24.507 0.067 1.00 91.25 108 GLU A O 1
ATOM 836 N N . LYS A 1 109 ? 8.500 26.258 -0.717 1.00 92.25 109 LYS A N 1
ATOM 837 C CA . LYS A 1 109 ? 8.336 26.891 0.604 1.00 92.25 109 LYS A CA 1
ATOM 838 C C . LYS A 1 109 ? 7.539 26.020 1.575 1.00 92.25 109 LYS A C 1
ATOM 840 O O . LYS A 1 109 ? 7.897 25.927 2.750 1.00 92.25 109 LYS A O 1
ATOM 845 N N . ARG A 1 110 ? 6.458 25.385 1.111 1.00 90.75 110 ARG A N 1
ATOM 846 C CA . ARG A 1 110 ? 5.635 24.500 1.947 1.00 90.75 110 ARG A CA 1
ATOM 847 C C . ARG A 1 110 ? 6.434 23.287 2.415 1.00 90.75 110 ARG A C 1
ATOM 849 O O . ARG A 1 110 ? 6.342 22.910 3.584 1.00 90.75 110 ARG A O 1
ATOM 856 N N . ASP A 1 111 ? 7.219 22.699 1.524 1.00 89.44 111 ASP A N 1
ATOM 857 C CA . ASP A 1 111 ? 8.028 21.527 1.836 1.00 89.44 111 ASP A CA 1
ATOM 858 C C . ASP A 1 111 ? 9.195 21.892 2.764 1.00 89.44 111 ASP A C 1
ATOM 860 O O . ASP A 1 111 ? 9.445 21.168 3.727 1.00 89.44 111 ASP A O 1
ATOM 864 N N . ALA A 1 112 ? 9.802 23.075 2.605 1.00 90.50 112 ALA A N 1
ATOM 865 C CA . ALA A 1 112 ? 10.788 23.604 3.550 1.00 90.50 112 ALA A CA 1
ATOM 866 C C . ALA A 1 112 ? 10.215 23.779 4.972 1.00 90.50 112 ALA A C 1
ATOM 868 O O . ALA A 1 112 ? 10.866 23.412 5.954 1.00 90.50 112 ALA A O 1
ATOM 869 N N . ILE A 1 113 ? 8.980 24.282 5.107 1.00 90.50 113 ILE A N 1
ATOM 870 C CA . ILE A 1 113 ? 8.303 24.412 6.411 1.00 90.50 113 ILE A CA 1
ATOM 871 C C . ILE A 1 113 ? 8.025 23.035 7.024 1.00 90.50 113 ILE A C 1
ATOM 873 O O . ILE A 1 113 ? 8.282 22.826 8.210 1.00 90.50 113 ILE A O 1
ATOM 877 N N . ARG A 1 114 ? 7.541 22.073 6.229 1.00 87.50 114 ARG A N 1
ATOM 878 C CA . ARG A 1 114 ? 7.304 20.696 6.695 1.00 87.50 114 ARG A CA 1
ATOM 879 C C . ARG A 1 114 ? 8.586 20.030 7.182 1.00 87.50 114 ARG A C 1
ATOM 881 O O . ARG A 1 114 ? 8.568 19.372 8.218 1.00 87.50 114 ARG A O 1
ATOM 888 N N . LEU A 1 115 ? 9.692 20.237 6.472 1.00 89.62 115 LEU A N 1
ATOM 889 C CA . LEU A 1 115 ? 10.996 19.684 6.830 1.00 89.62 115 LEU A CA 1
ATOM 890 C C . LEU A 1 115 ? 11.524 20.317 8.129 1.00 89.62 115 LEU A C 1
ATOM 892 O O . LEU A 1 115 ? 11.992 19.603 9.012 1.00 89.62 115 LEU A O 1
ATOM 896 N N . ARG A 1 116 ? 11.338 21.633 8.314 1.00 91.25 116 ARG A N 1
ATOM 897 C CA . ARG A 1 116 ? 11.659 22.337 9.570 1.00 91.25 116 ARG A CA 1
ATOM 898 C C . ARG A 1 116 ? 10.854 21.799 10.760 1.00 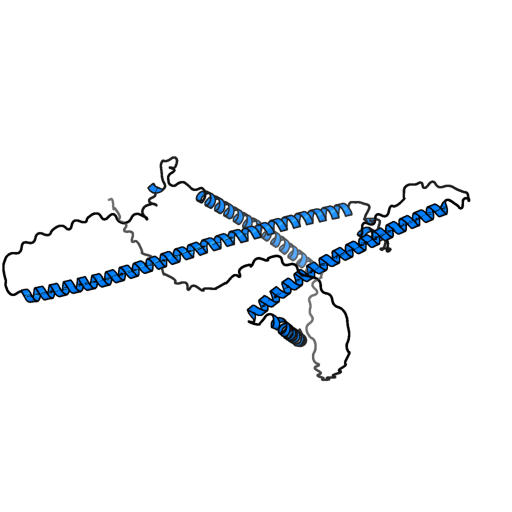91.25 116 ARG A C 1
ATOM 900 O O . ARG A 1 116 ? 11.425 21.577 11.823 1.00 91.25 116 ARG A O 1
ATOM 907 N N . LEU A 1 117 ? 9.551 21.569 10.583 1.00 84.06 117 LEU A N 1
ATOM 908 C CA . LEU A 1 117 ? 8.685 20.999 11.622 1.00 84.06 117 LEU A CA 1
ATOM 909 C C . LEU A 1 117 ? 9.069 19.552 11.956 1.00 84.06 117 LEU A C 1
ATOM 911 O O . LEU A 1 117 ? 9.117 19.190 13.127 1.00 84.06 117 LEU A O 1
ATOM 915 N N . ALA A 1 118 ? 9.410 18.747 10.947 1.00 87.75 118 ALA A N 1
ATOM 916 C CA . ALA A 1 118 ? 9.865 17.375 11.152 1.00 87.75 118 ALA A CA 1
ATOM 917 C C . ALA A 1 118 ? 11.186 17.308 11.937 1.00 87.75 118 ALA A C 1
ATOM 919 O O . ALA A 1 118 ? 11.329 16.449 12.805 1.00 87.75 118 ALA A O 1
ATOM 920 N N . ILE A 1 119 ? 12.128 18.223 11.676 1.00 88.19 119 ILE A N 1
ATOM 921 C CA . ILE A 1 119 ? 13.383 18.325 12.438 1.00 88.19 119 ILE A CA 1
ATOM 922 C C . ILE A 1 119 ? 13.099 18.668 13.906 1.00 88.19 119 ILE A C 1
ATOM 924 O O . ILE A 1 119 ? 13.618 17.994 14.792 1.00 88.19 119 ILE A O 1
ATOM 928 N N . LEU A 1 120 ? 12.226 19.645 14.173 1.00 83.56 120 LEU A N 1
ATOM 929 C CA . LEU A 1 120 ? 11.856 20.022 15.544 1.00 83.56 120 LEU A CA 1
ATOM 930 C C . LEU A 1 120 ? 11.175 18.876 16.308 1.00 83.56 120 LEU A C 1
ATOM 932 O O . LEU A 1 120 ? 11.430 18.688 17.496 1.00 83.56 120 LEU A O 1
ATOM 936 N N . ASP A 1 121 ? 10.346 18.075 15.637 1.00 80.81 121 ASP A N 1
ATOM 937 C CA . ASP A 1 121 ? 9.728 16.888 16.239 1.00 80.81 121 ASP A CA 1
ATOM 938 C C . ASP A 1 121 ? 10.750 15.785 16.552 1.00 80.81 121 ASP A C 1
ATOM 940 O O . ASP A 1 121 ? 10.616 15.082 17.560 1.00 80.81 121 ASP A O 1
ATOM 944 N N . ILE A 1 122 ? 11.780 15.629 15.713 1.00 78.50 122 ILE A N 1
ATOM 945 C CA . ILE A 1 122 ? 12.887 14.697 15.960 1.00 78.50 122 ILE A CA 1
ATOM 946 C C . ILE A 1 122 ? 13.723 15.173 17.149 1.00 78.50 122 ILE A C 1
ATOM 948 O O . ILE A 1 122 ? 13.995 14.366 18.034 1.00 78.50 122 ILE A O 1
ATOM 952 N N . GLU A 1 123 ? 14.070 16.460 17.227 1.00 76.38 123 GLU A N 1
ATOM 953 C CA . GLU A 1 123 ? 14.800 17.031 18.369 1.00 76.38 123 GLU A CA 1
ATOM 954 C C . GLU A 1 123 ? 14.001 16.893 19.670 1.00 76.38 123 GLU A C 1
ATOM 956 O O . GLU A 1 123 ? 14.518 16.404 20.675 1.00 76.38 123 GLU A O 1
ATOM 961 N N . LYS A 1 124 ? 12.704 17.217 19.642 1.00 79.38 124 LYS A N 1
ATOM 962 C CA . LYS A 1 124 ? 11.822 17.089 20.807 1.00 79.38 124 LYS A CA 1
ATOM 963 C C . LYS A 1 124 ? 11.692 15.638 21.281 1.00 79.38 124 LYS A C 1
ATOM 965 O O . LYS A 1 124 ? 11.667 15.387 22.485 1.00 79.38 124 LYS A O 1
ATOM 970 N N . ARG A 1 125 ? 11.639 14.668 20.359 1.00 69.88 125 ARG A N 1
ATOM 971 C CA . ARG A 1 125 ? 11.646 13.236 20.706 1.00 69.88 125 ARG A CA 1
ATOM 972 C C . ARG A 1 125 ? 13.008 12.756 21.181 1.00 69.88 125 ARG A C 1
ATOM 974 O O . ARG A 1 125 ? 13.047 11.987 22.132 1.00 69.88 125 ARG A O 1
ATOM 981 N N . ALA A 1 126 ? 14.107 13.214 20.589 1.00 66.00 126 ALA A N 1
ATOM 982 C CA . ALA A 1 126 ? 15.449 12.879 21.055 1.00 66.00 126 ALA A CA 1
ATOM 983 C C . ALA A 1 126 ? 15.654 13.338 22.507 1.00 66.00 126 ALA A C 1
ATOM 985 O O . ALA A 1 126 ? 16.103 12.547 23.332 1.00 66.00 126 ALA A O 1
ATOM 986 N N . CYS A 1 127 ? 15.200 14.544 22.862 1.00 58.25 127 CYS A N 1
ATOM 987 C CA . CYS A 1 127 ? 15.212 15.023 24.247 1.00 58.25 127 CYS A CA 1
ATOM 988 C C . CYS A 1 127 ? 14.323 14.204 25.199 1.00 58.25 127 CYS A C 1
ATOM 990 O O . CYS A 1 127 ? 14.583 14.188 26.396 1.00 58.25 127 CYS A O 1
ATOM 992 N N . SER A 1 128 ? 13.300 13.512 24.691 1.00 58.09 128 SER A N 1
ATOM 993 C CA . SER A 1 128 ? 12.451 12.622 25.494 1.00 58.09 128 SER A CA 1
ATOM 994 C C . SER A 1 128 ? 12.979 11.183 25.576 1.00 58.09 128 SER A C 1
ATOM 996 O O . SER A 1 128 ? 12.598 10.463 26.496 1.00 58.09 128 SER A O 1
ATOM 998 N N . CYS A 1 129 ? 13.799 10.744 24.615 1.00 49.22 129 CYS A N 1
ATOM 999 C CA . CYS A 1 129 ? 14.322 9.376 24.518 1.00 49.22 129 CYS A CA 1
ATOM 1000 C C . CYS A 1 129 ? 15.737 9.221 25.091 1.00 49.22 129 CYS A C 1
ATOM 1002 O O . CYS A 1 129 ? 16.145 8.100 25.392 1.00 49.22 129 CYS A O 1
ATOM 1004 N N . VAL A 1 130 ? 16.490 10.312 25.265 1.00 52.81 130 VAL A N 1
ATOM 1005 C CA . VAL A 1 130 ? 17.657 10.308 26.153 1.00 52.81 130 VAL A CA 1
ATOM 1006 C C . VAL A 1 130 ? 17.098 10.204 27.565 1.00 52.81 130 VAL A C 1
ATOM 1008 O O . VAL A 1 130 ? 16.662 11.200 28.133 1.00 52.81 130 VAL A O 1
ATOM 1011 N N . GLY A 1 131 ? 17.023 8.972 28.073 1.00 50.50 131 GLY A N 1
ATOM 1012 C CA . GLY A 1 131 ? 16.537 8.642 29.406 1.00 50.50 131 GLY A CA 1
ATOM 1013 C C . GLY A 1 131 ? 17.230 9.492 30.460 1.00 50.50 131 GLY A C 1
ATOM 1014 O O . GLY A 1 131 ? 18.315 9.159 30.932 1.00 50.50 131 GLY A O 1
ATOM 1015 N N . ALA A 1 132 ? 16.600 10.606 30.818 1.00 52.78 132 ALA A N 1
ATOM 1016 C CA . ALA A 1 132 ? 16.950 11.357 31.999 1.00 52.78 132 ALA A CA 1
ATOM 1017 C C . ALA A 1 132 ? 16.646 10.434 33.177 1.00 52.78 132 ALA A C 1
ATOM 1019 O O . ALA A 1 132 ? 15.485 10.239 33.542 1.00 52.78 132 ALA A O 1
ATOM 1020 N N . ASN A 1 133 ? 17.687 9.793 33.711 1.00 57.53 133 ASN A N 1
ATOM 1021 C CA . ASN A 1 133 ? 17.587 9.051 34.958 1.00 57.53 133 ASN A CA 1
ATOM 1022 C C . ASN A 1 133 ? 16.927 9.972 35.985 1.00 57.53 133 ASN A C 1
ATOM 1024 O O . ASN A 1 133 ? 17.472 11.031 36.296 1.00 57.53 133 ASN A O 1
ATOM 1028 N N . ARG A 1 134 ? 15.765 9.561 36.509 1.00 59.03 134 ARG A N 1
ATOM 1029 C CA . ARG A 1 134 ? 15.000 10.296 37.535 1.00 59.03 134 ARG A CA 1
ATOM 1030 C C . ARG A 1 134 ? 15.832 10.619 38.782 1.00 59.03 134 ARG A C 1
ATOM 1032 O O . ARG A 1 134 ? 15.491 11.528 39.531 1.00 59.03 134 ARG A O 1
ATOM 1039 N N . GLU A 1 135 ? 16.926 9.890 38.977 1.00 63.16 135 GLU A N 1
ATOM 1040 C CA . GLU A 1 135 ? 17.854 10.037 40.096 1.00 63.16 135 GLU A CA 1
ATOM 1041 C C . GLU A 1 135 ? 18.981 11.053 39.855 1.00 63.16 135 GLU A C 1
ATOM 1043 O O . GLU A 1 135 ? 19.663 11.427 40.809 1.00 63.16 135 GLU A O 1
ATOM 1048 N N . ILE A 1 136 ? 19.199 11.511 38.615 1.00 72.19 136 ILE A N 1
ATOM 1049 C CA . ILE A 1 136 ? 20.269 12.464 38.301 1.00 72.19 136 ILE A CA 1
ATOM 1050 C C . ILE A 1 136 ? 19.745 13.893 38.477 1.00 72.19 136 ILE A C 1
ATOM 1052 O O . ILE A 1 136 ? 18.855 14.345 37.758 1.00 72.19 136 ILE A O 1
ATOM 1056 N N . GLU A 1 137 ? 20.332 14.611 39.432 1.00 78.94 137 GLU A N 1
ATOM 1057 C CA . GLU A 1 137 ? 20.088 16.034 39.670 1.00 78.94 137 GLU A CA 1
ATOM 1058 C C . GLU A 1 137 ? 20.571 16.897 38.499 1.00 78.94 137 GLU A C 1
ATOM 1060 O O . GLU A 1 137 ? 21.642 16.677 37.926 1.00 78.94 137 GLU A O 1
ATOM 1065 N N . ASN A 1 138 ? 19.810 17.944 38.169 1.00 73.75 138 ASN A N 1
ATOM 1066 C CA . ASN A 1 138 ? 20.322 19.009 37.308 1.00 73.75 138 ASN A CA 1
ATOM 1067 C C . ASN A 1 138 ? 21.400 19.819 38.062 1.00 73.75 138 ASN A C 1
ATOM 1069 O O . ASN A 1 138 ? 21.465 19.793 39.286 1.00 73.75 138 ASN A O 1
ATOM 1073 N N . LYS A 1 139 ? 22.199 20.637 37.365 1.00 72.81 139 LYS A N 1
ATOM 1074 C CA . LYS A 1 139 ? 23.241 21.527 37.931 1.00 72.81 139 LYS A CA 1
ATOM 1075 C C . LYS A 1 139 ? 22.740 22.539 38.978 1.00 72.81 139 LYS A C 1
ATOM 1077 O O . LYS A 1 139 ? 23.536 23.292 39.527 1.00 72.81 139 LYS A O 1
ATOM 1082 N N . VAL A 1 140 ? 21.432 22.575 39.220 1.00 77.69 140 VAL A N 1
ATOM 1083 C CA . VAL A 1 140 ? 20.742 23.409 40.211 1.00 77.69 140 VAL A CA 1
ATOM 1084 C C . VAL A 1 140 ? 20.200 22.574 41.387 1.00 77.69 140 VAL A C 1
ATOM 1086 O O . VAL A 1 140 ? 1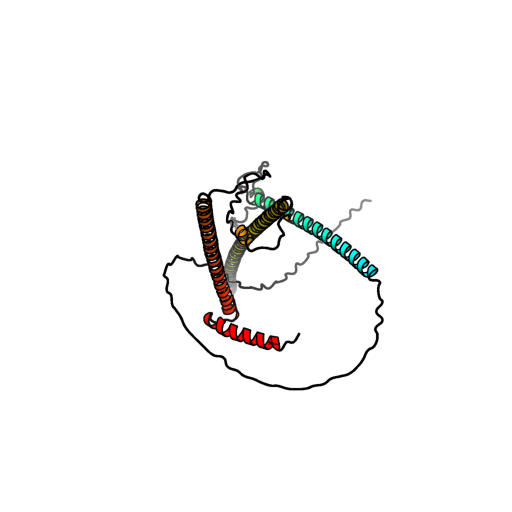9.467 23.098 42.213 1.00 77.69 140 VAL A O 1
ATOM 1089 N N . GLY A 1 141 ? 20.519 21.275 41.451 1.00 79.62 141 GLY A N 1
ATOM 1090 C CA . GLY A 1 141 ? 20.091 20.347 42.506 1.00 79.62 141 GLY A CA 1
ATOM 1091 C C . GLY A 1 141 ? 18.643 19.857 42.401 1.00 79.62 141 GLY A C 1
ATOM 1092 O O . GLY A 1 141 ? 18.201 19.110 43.261 1.00 79.62 141 GLY A O 1
ATOM 1093 N N . LEU A 1 142 ? 17.898 20.257 41.365 1.00 74.88 142 LEU A N 1
ATOM 1094 C CA . LEU A 1 142 ? 16.487 19.892 41.215 1.00 74.88 142 LEU A CA 1
ATOM 1095 C C . LEU A 1 142 ? 16.343 18.487 40.619 1.00 74.88 142 LEU A C 1
ATOM 1097 O O . LEU A 1 142 ? 16.906 18.205 39.550 1.00 74.88 142 LEU A O 1
ATOM 1101 N N . ARG A 1 143 ? 15.570 17.633 41.298 1.00 81.56 143 ARG A N 1
ATOM 1102 C CA . ARG A 1 143 ? 15.208 16.273 40.856 1.00 81.56 143 ARG A CA 1
ATOM 1103 C C . ARG A 1 143 ? 13.781 16.243 40.310 1.00 81.56 143 ARG A C 1
ATOM 1105 O O . ARG A 1 143 ? 12.980 17.128 40.586 1.00 81.56 143 ARG A O 1
ATOM 1112 N N . ALA A 1 144 ? 13.429 15.196 39.562 1.00 71.38 144 ALA A N 1
ATOM 1113 C CA . ALA A 1 144 ? 12.066 15.019 39.045 1.00 71.38 144 ALA A CA 1
ATOM 1114 C C . ALA A 1 144 ? 10.995 14.950 40.162 1.00 71.38 144 ALA A C 1
ATOM 1116 O O . ALA A 1 144 ? 9.868 15.391 39.944 1.00 71.38 144 ALA A O 1
ATOM 1117 N N . GLY A 1 145 ? 11.366 14.471 41.357 1.00 70.12 145 GLY A N 1
ATOM 1118 C CA . GLY A 1 145 ? 10.493 14.431 42.537 1.00 70.12 145 GLY A CA 1
ATOM 1119 C C . GLY A 1 145 ? 10.125 15.810 43.104 1.00 70.12 145 GLY A C 1
ATOM 1120 O O . GLY A 1 145 ? 9.022 15.971 43.618 1.00 70.12 145 GLY A O 1
ATOM 1121 N N . ASP A 1 146 ? 10.964 16.840 42.920 1.00 74.19 146 ASP A N 1
ATOM 1122 C CA . ASP A 1 146 ? 10.679 18.209 43.399 1.00 74.19 146 ASP A CA 1
ATOM 1123 C C . ASP A 1 146 ? 9.522 18.882 42.642 1.00 74.19 146 ASP A C 1
ATOM 1125 O O . ASP A 1 146 ? 8.990 19.903 43.076 1.00 74.19 146 ASP A O 1
ATOM 1129 N N . PHE A 1 147 ? 9.116 18.315 41.501 1.00 67.94 147 PHE A N 1
ATOM 1130 C CA . PHE A 1 147 ? 8.010 18.810 40.680 1.00 67.94 147 PHE A CA 1
ATOM 1131 C C . PHE A 1 147 ? 6.677 18.092 40.958 1.00 67.94 147 PHE A C 1
ATOM 1133 O O . PHE A 1 147 ? 5.719 18.292 40.212 1.00 67.94 147 PHE A O 1
ATOM 1140 N N . GLY A 1 148 ? 6.592 17.271 42.015 1.00 55.34 148 GLY A N 1
ATOM 1141 C CA . GLY A 1 148 ? 5.334 16.661 42.472 1.00 55.34 148 GLY A CA 1
ATOM 1142 C C . GLY A 1 148 ? 4.782 15.564 41.555 1.00 55.34 148 GLY A C 1
ATOM 1143 O O . GLY A 1 148 ? 3.577 15.334 41.521 1.00 55.34 148 GLY A O 1
ATOM 1144 N N . VAL A 1 149 ? 5.644 14.901 40.777 1.00 57.62 149 VAL A N 1
ATOM 1145 C CA . VAL A 1 149 ? 5.243 13.874 39.792 1.00 57.62 149 VAL A CA 1
ATOM 1146 C C . VAL A 1 149 ? 5.187 12.457 40.402 1.00 57.62 149 VAL A C 1
ATOM 1148 O O . VAL A 1 149 ? 4.791 11.520 39.715 1.00 57.62 149 VAL A O 1
ATOM 1151 N N . ASP A 1 150 ? 5.532 12.283 41.683 1.00 52.47 150 ASP A N 1
ATOM 1152 C CA . ASP A 1 150 ? 5.611 10.965 42.342 1.00 52.47 150 ASP A CA 1
ATOM 1153 C C . ASP A 1 150 ? 4.466 10.653 43.337 1.00 52.47 150 ASP A C 1
ATOM 1155 O O . ASP A 1 150 ? 4.439 9.568 43.911 1.00 52.47 150 ASP A O 1
ATOM 1159 N N . ASP A 1 151 ? 3.458 11.519 43.483 1.00 50.00 151 ASP A N 1
ATOM 1160 C CA . ASP A 1 151 ? 2.367 11.338 44.468 1.00 50.00 151 ASP A CA 1
ATOM 1161 C C . ASP A 1 151 ? 1.199 10.430 44.012 1.00 50.00 151 ASP A C 1
ATOM 1163 O O . ASP A 1 151 ? 0.112 10.474 44.586 1.00 50.00 151 ASP A O 1
ATOM 1167 N N . LEU A 1 152 ? 1.376 9.587 42.988 1.00 56.19 152 LEU A N 1
ATOM 1168 C CA . LEU A 1 152 ? 0.282 8.746 42.463 1.00 56.19 152 LEU A CA 1
ATOM 1169 C C . LEU A 1 152 ? 0.377 7.243 42.772 1.00 56.19 152 LEU A C 1
ATOM 1171 O O . LEU A 1 152 ? -0.559 6.524 42.432 1.00 56.19 152 LEU A O 1
ATOM 1175 N N . GLU A 1 153 ? 1.425 6.753 43.447 1.00 52.25 153 GLU A N 1
ATOM 1176 C CA . GLU A 1 153 ? 1.577 5.305 43.718 1.00 52.25 153 GLU A CA 1
ATOM 1177 C C . GLU A 1 153 ? 1.832 4.901 45.181 1.00 52.25 153 GLU A C 1
ATOM 1179 O O . GLU A 1 153 ? 2.281 3.788 45.444 1.00 52.25 153 GLU A O 1
ATOM 1184 N N . LEU A 1 154 ? 1.456 5.723 46.161 1.00 46.31 154 LEU A N 1
ATOM 1185 C CA . LEU A 1 154 ? 1.348 5.274 47.554 1.00 46.31 154 LEU A CA 1
ATOM 1186 C C . LEU A 1 154 ? -0.018 5.669 48.114 1.00 46.31 154 LEU A C 1
ATOM 1188 O O . LEU A 1 154 ? -0.395 6.837 48.126 1.00 46.31 154 LEU A O 1
ATOM 1192 N N . GLY A 1 155 ? -0.775 4.649 48.522 1.00 43.22 155 GLY A N 1
ATOM 1193 C CA . GLY A 1 155 ? -2.121 4.776 49.064 1.00 43.22 155 GLY A CA 1
ATOM 1194 C C . GLY A 1 155 ? -2.208 5.713 50.274 1.00 43.22 155 GLY A C 1
ATOM 1195 O O . GLY A 1 155 ? -1.192 6.056 50.884 1.00 43.22 155 GLY A O 1
ATOM 1196 N N . PRO A 1 156 ? -3.430 6.134 50.639 1.00 48.19 156 PRO A N 1
ATOM 1197 C CA . PRO A 1 156 ? -3.637 7.016 51.772 1.00 48.19 156 PRO A CA 1
ATOM 1198 C C . PRO A 1 156 ? -3.116 6.338 53.040 1.00 48.19 156 PRO A C 1
ATOM 1200 O O . PRO A 1 156 ? -3.643 5.324 53.490 1.00 48.19 156 PRO A O 1
ATOM 1203 N N . SER A 1 157 ? -2.056 6.920 53.597 1.00 44.41 157 SER A N 1
ATOM 1204 C CA . SER A 1 157 ? -1.614 6.692 54.964 1.00 44.41 157 SER A CA 1
ATOM 1205 C C . SER A 1 157 ? -2.795 6.984 55.891 1.00 44.41 157 SER A C 1
ATOM 1207 O O . SER A 1 157 ? -3.185 8.140 56.074 1.00 44.41 157 SER A O 1
ATOM 1209 N N . GLU A 1 158 ? -3.402 5.920 56.414 1.00 46.16 158 GLU A N 1
ATOM 1210 C CA . GLU A 1 158 ? -4.352 5.963 57.517 1.00 46.16 158 GLU A CA 1
ATOM 1211 C C . GLU A 1 158 ? -3.660 6.592 58.731 1.00 46.16 158 GLU A C 1
ATOM 1213 O O . GLU A 1 158 ? -3.004 5.932 59.537 1.00 46.16 158 GLU A O 1
ATOM 1218 N N . ALA A 1 159 ? -3.810 7.904 58.876 1.00 48.41 159 ALA A N 1
ATOM 1219 C CA . ALA A 1 159 ? -3.695 8.527 60.179 1.00 48.41 159 ALA A CA 1
ATOM 1220 C C . ALA A 1 159 ? -4.869 8.016 61.038 1.00 48.41 159 ALA A C 1
ATOM 1222 O O . ALA A 1 159 ? -6.020 8.144 60.608 1.00 48.41 159 ALA A O 1
ATOM 1223 N N . PRO A 1 160 ? -4.635 7.471 62.247 1.00 45.47 160 PRO A N 1
ATOM 1224 C CA . PRO A 1 160 ? -5.719 7.065 63.129 1.00 45.47 160 PRO A CA 1
ATOM 1225 C C . PRO A 1 160 ? -6.484 8.312 63.579 1.00 45.47 160 PRO A C 1
ATOM 1227 O O . PRO A 1 160 ? -6.031 9.076 64.435 1.00 45.47 160 PRO A O 1
ATOM 1230 N N . PHE A 1 161 ? -7.650 8.544 62.983 1.00 48.06 161 PHE A N 1
ATOM 1231 C CA . PHE A 1 161 ? -8.610 9.518 63.476 1.00 48.06 161 PHE A CA 1
ATOM 1232 C C . PHE A 1 161 ? -9.179 8.979 64.789 1.00 48.06 161 PHE A C 1
ATOM 1234 O O . PHE A 1 161 ? -9.995 8.062 64.800 1.00 48.06 161 PHE A O 1
ATOM 1241 N N . VAL A 1 162 ? -8.702 9.519 65.907 1.00 51.91 162 VAL A N 1
ATOM 1242 C CA . VAL A 1 162 ? -9.203 9.202 67.246 1.00 51.91 162 VAL A CA 1
ATOM 1243 C C . VAL A 1 162 ? -10.599 9.821 67.388 1.00 51.91 162 VAL A C 1
ATOM 1245 O O . VAL A 1 162 ? -10.705 11.053 67.373 1.00 51.91 162 VAL A O 1
ATOM 1248 N N . PRO A 1 163 ? -11.685 9.044 67.555 1.00 44.03 163 PRO A N 1
ATOM 1249 C CA . PRO A 1 163 ? -12.978 9.628 67.859 1.00 44.03 163 PRO A CA 1
ATOM 1250 C C . PRO A 1 163 ? -12.934 10.174 69.285 1.00 44.03 163 PRO A C 1
ATOM 1252 O O . PRO A 1 163 ? -12.706 9.454 70.258 1.00 44.03 163 PRO A O 1
ATOM 1255 N N . ARG A 1 164 ? -13.138 11.484 69.396 1.00 44.75 164 ARG A N 1
ATOM 1256 C CA . ARG A 1 164 ? -13.311 12.207 70.652 1.00 44.75 164 ARG A CA 1
ATOM 1257 C C . ARG A 1 164 ? -14.507 11.606 71.396 1.00 44.75 164 ARG A C 1
ATOM 1259 O O . ARG A 1 164 ? -15.643 11.753 70.954 1.00 44.75 164 ARG A O 1
ATOM 1266 N N . ALA A 1 165 ? -14.237 10.931 72.511 1.00 39.62 165 ALA A N 1
ATOM 1267 C CA . ALA A 1 165 ? -15.257 10.436 73.422 1.00 39.62 165 ALA A CA 1
ATOM 1268 C C . ALA A 1 165 ? -16.108 11.614 73.922 1.00 39.62 165 ALA A C 1
ATOM 1270 O O . ALA A 1 165 ? -15.614 12.505 74.615 1.00 39.62 165 ALA A O 1
ATOM 1271 N N . PHE A 1 166 ? -17.383 11.628 73.541 1.00 45.00 166 PHE A N 1
ATOM 1272 C CA . PHE A 1 166 ? -18.380 12.447 74.207 1.00 45.00 166 PHE A CA 1
ATOM 1273 C C . PHE A 1 166 ? -18.749 11.756 75.516 1.00 45.00 166 PHE A C 1
ATOM 1275 O O . PHE A 1 166 ? -19.304 10.659 75.523 1.00 45.00 166 PHE A O 1
ATOM 1282 N N . SER A 1 167 ? -18.413 12.409 76.622 1.00 51.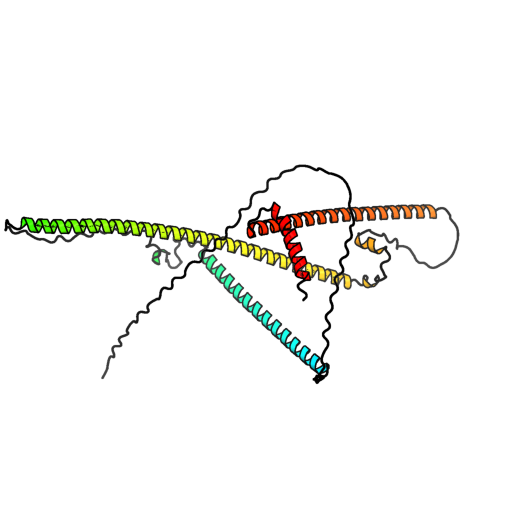59 167 SER A N 1
ATOM 1283 C CA . SER A 1 167 ? -18.964 12.116 77.936 1.00 51.59 167 SER A CA 1
ATOM 1284 C C . SER A 1 167 ? -20.484 12.266 77.897 1.00 51.59 167 SER A C 1
ATOM 1286 O O . SER A 1 167 ? -20.987 13.340 77.570 1.00 51.59 167 SER A O 1
ATOM 1288 N N . ALA A 1 168 ? -21.205 11.218 78.278 1.00 45.34 168 ALA A N 1
ATOM 1289 C CA . ALA A 1 168 ? -22.584 11.324 78.728 1.00 45.34 168 ALA A CA 1
ATOM 1290 C C . ALA A 1 168 ? -22.818 10.283 79.829 1.00 45.34 168 ALA A C 1
ATOM 1292 O O . ALA A 1 168 ? -22.798 9.078 79.585 1.00 45.34 168 ALA A O 1
ATOM 1293 N N . GLU A 1 169 ? -22.983 10.780 81.055 1.00 54.59 169 GLU A N 1
ATOM 1294 C CA . GLU A 1 169 ? -23.591 10.052 82.168 1.00 54.59 169 GLU A CA 1
ATOM 1295 C C . GLU A 1 169 ? -24.983 9.532 81.773 1.00 54.59 169 GLU A C 1
ATOM 1297 O O . GLU A 1 169 ? -25.711 10.240 81.072 1.00 54.59 169 GLU A O 1
ATOM 1302 N N . PRO A 1 170 ? -25.432 8.386 82.309 1.00 51.25 170 PRO A N 1
ATOM 1303 C CA . PRO A 1 170 ? -26.850 8.131 82.449 1.00 51.25 170 PRO A CA 1
ATOM 1304 C C . PRO A 1 170 ? -27.243 8.248 83.921 1.00 51.25 170 PRO A C 1
ATOM 1306 O O . PRO A 1 170 ? -26.916 7.405 84.759 1.00 51.25 170 PRO A O 1
ATOM 1309 N N . SER A 1 171 ? -27.986 9.314 84.210 1.00 47.44 171 SER A N 1
ATOM 1310 C CA . SER A 1 171 ? -28.846 9.389 85.376 1.00 47.44 171 SER A CA 1
ATOM 1311 C C . SER A 1 171 ? -29.948 8.333 85.268 1.00 47.44 171 SER A C 1
ATOM 1313 O O . SER A 1 171 ? -30.548 8.087 84.221 1.00 47.44 171 SER A O 1
ATOM 1315 N N . SER A 1 172 ? -30.187 7.684 86.396 1.00 52.50 172 SER A N 1
ATOM 1316 C CA . SER A 1 172 ? -31.301 6.789 86.668 1.00 52.50 172 SER A CA 1
ATOM 1317 C C . SER A 1 172 ? -32.649 7.484 86.456 1.00 52.50 172 SER A C 1
ATOM 1319 O O . SER A 1 172 ? -32.903 8.495 87.113 1.00 52.50 172 SER A O 1
ATOM 1321 N N . ASN A 1 173 ? -33.515 6.930 85.601 1.00 48.25 173 ASN A N 1
ATOM 1322 C CA . ASN A 1 173 ? -34.912 6.567 85.904 1.00 48.25 173 ASN A CA 1
ATOM 1323 C C . ASN A 1 173 ? -35.732 6.276 84.629 1.00 48.25 173 ASN A C 1
ATOM 1325 O O . ASN A 1 173 ? -35.452 6.789 83.553 1.00 48.25 173 ASN A O 1
ATOM 1329 N N . GLU A 1 174 ? -36.799 5.500 84.833 1.00 49.88 174 GLU A N 1
ATOM 1330 C CA . GLU A 1 174 ? -37.990 5.320 83.982 1.00 49.88 174 GLU A CA 1
ATOM 1331 C C . GLU A 1 174 ? -38.105 4.029 83.153 1.00 49.88 174 GLU A C 1
ATOM 1333 O O . GLU A 1 174 ? -37.998 3.934 81.927 1.00 49.88 174 GLU A O 1
ATOM 1338 N N . GLU A 1 175 ? -38.470 3.014 83.924 1.00 52.66 175 GLU A N 1
ATOM 1339 C CA . GLU A 1 175 ? -39.061 1.726 83.601 1.00 52.66 175 GLU A CA 1
ATOM 1340 C C . GLU A 1 175 ? -40.423 1.872 82.869 1.00 52.66 175 GLU A C 1
ATOM 1342 O O . GLU A 1 175 ? -41.476 1.565 83.411 1.00 52.66 175 GLU A O 1
ATOM 1347 N N . ASN A 1 176 ? -40.434 2.387 81.629 1.00 52.09 176 ASN A N 1
ATOM 1348 C CA . ASN A 1 176 ? -41.518 2.129 80.649 1.00 52.09 176 ASN A CA 1
ATOM 1349 C C . ASN A 1 176 ? -41.173 2.461 79.171 1.00 52.09 176 ASN A C 1
ATOM 1351 O O . ASN A 1 176 ? -42.006 2.295 78.279 1.00 52.09 176 ASN A O 1
ATOM 1355 N N . GLY A 1 177 ? -39.941 2.899 78.866 1.00 53.97 177 GLY A N 1
ATOM 1356 C CA . GLY A 1 177 ? -39.496 3.294 77.512 1.00 53.97 177 GLY A CA 1
ATOM 1357 C C . GLY A 1 177 ? -38.953 2.171 76.607 1.00 53.97 177 GLY A C 1
ATOM 1358 O O . GLY A 1 177 ? -38.609 2.415 75.448 1.00 53.97 177 GLY A O 1
ATOM 1359 N N . GLY A 1 178 ? -38.878 0.929 77.097 1.00 58.78 178 GLY A N 1
ATOM 1360 C CA . GLY A 1 178 ? -38.114 -0.155 76.461 1.00 58.78 178 GLY A CA 1
ATOM 1361 C C . GLY A 1 178 ? -38.638 -0.679 75.117 1.00 58.78 178 GLY A C 1
ATOM 1362 O O . GLY A 1 178 ? -37.895 -1.358 74.419 1.00 58.78 178 GLY A O 1
ATOM 1363 N N . LYS A 1 179 ? -39.887 -0.391 74.728 1.00 65.75 179 LYS A N 1
ATOM 1364 C CA . LYS A 1 179 ? -40.430 -0.811 73.418 1.00 65.75 179 LYS A CA 1
ATOM 1365 C C . LYS A 1 179 ? -40.044 0.170 72.307 1.00 65.75 179 LYS A C 1
ATOM 1367 O O . LYS A 1 179 ? -39.424 -0.228 71.334 1.00 65.75 179 LYS A O 1
ATOM 1372 N N . ARG A 1 180 ? -40.256 1.471 72.531 1.00 75.25 180 ARG A N 1
ATOM 1373 C CA . ARG A 1 180 ? -39.877 2.531 71.581 1.00 75.25 180 ARG A CA 1
ATOM 1374 C C . ARG A 1 180 ? -38.368 2.610 71.333 1.00 75.25 180 ARG A C 1
ATOM 1376 O O . ARG A 1 180 ? -37.960 2.862 70.209 1.00 75.25 180 ARG A O 1
ATOM 1383 N N . GLY A 1 181 ? -37.541 2.385 72.358 1.00 85.00 181 GLY A N 1
ATOM 1384 C CA . GLY A 1 181 ? -36.082 2.332 72.188 1.00 85.00 181 GLY A CA 1
ATOM 1385 C C . GLY A 1 181 ? -35.625 1.146 71.330 1.00 85.00 181 GLY A C 1
ATOM 1386 O O . GLY A 1 181 ? -34.732 1.301 70.504 1.00 85.00 181 GLY A O 1
ATOM 1387 N N . LYS A 1 182 ? -36.281 -0.017 71.471 1.00 84.62 182 LYS A N 1
ATOM 1388 C CA . LYS A 1 182 ? -36.015 -1.203 70.639 1.00 84.62 182 LYS A CA 1
ATOM 1389 C C . LYS A 1 182 ? -36.439 -0.989 69.189 1.00 84.62 182 LYS A C 1
ATOM 1391 O O . LYS A 1 182 ? -35.691 -1.370 68.298 1.00 84.62 182 LYS A O 1
ATOM 1396 N N . ASP A 1 183 ? -37.574 -0.332 68.961 1.00 86.19 183 ASP A N 1
ATOM 1397 C CA . ASP A 1 183 ? -38.043 -0.011 67.609 1.00 86.19 183 ASP A CA 1
ATOM 1398 C C . ASP A 1 183 ? -37.089 0.967 66.907 1.00 86.19 183 ASP A C 1
ATOM 1400 O O . ASP A 1 183 ? -36.702 0.740 65.764 1.00 86.19 183 ASP A O 1
ATOM 1404 N N . VAL A 1 184 ? -36.628 2.013 67.607 1.00 91.56 184 VAL A N 1
ATOM 1405 C CA . VAL A 1 184 ? -35.626 2.950 67.066 1.00 91.56 184 VAL A CA 1
ATOM 1406 C C . VAL A 1 184 ? -34.304 2.239 66.786 1.00 91.56 184 VAL A C 1
ATOM 1408 O O . VAL A 1 184 ? -33.726 2.438 65.722 1.00 91.56 184 VAL A O 1
ATOM 1411 N N . MET A 1 185 ? -33.839 1.375 67.692 1.00 91.62 185 MET A N 1
ATOM 1412 C CA . MET A 1 185 ? -32.608 0.610 67.479 1.00 91.62 185 MET A CA 1
ATOM 1413 C C . MET A 1 185 ? -32.730 -0.342 66.286 1.00 91.62 185 MET A C 1
ATOM 1415 O O . MET A 1 185 ? -31.785 -0.468 65.517 1.00 91.62 185 MET A O 1
ATOM 1419 N N . HIS A 1 186 ? -33.899 -0.956 66.078 1.00 94.81 186 HIS A N 1
ATOM 1420 C CA . HIS A 1 186 ? -34.140 -1.801 64.913 1.00 94.81 186 HIS A CA 1
ATOM 1421 C C . HIS A 1 186 ? -34.149 -0.998 63.606 1.00 94.81 186 HIS A C 1
ATOM 1423 O O . HIS A 1 186 ? -33.580 -1.457 62.619 1.00 94.81 186 HIS A O 1
ATOM 1429 N N . VAL A 1 187 ? -34.735 0.206 63.598 1.00 96.25 187 VAL A N 1
ATOM 1430 C CA . VAL A 1 187 ? -34.700 1.107 62.433 1.00 96.25 187 VAL A CA 1
ATOM 1431 C C . VAL A 1 187 ? -33.271 1.542 62.122 1.00 96.25 187 VAL A C 1
ATOM 1433 O O . VAL A 1 187 ? -32.866 1.475 60.967 1.00 96.25 187 VAL A O 1
ATOM 1436 N N . VAL A 1 188 ? -32.496 1.942 63.134 1.00 96.12 188 VAL A N 1
ATOM 1437 C CA . VAL A 1 188 ? -31.087 2.322 62.947 1.00 96.12 188 VAL A CA 1
ATOM 1438 C C . VAL A 1 188 ? -30.274 1.133 62.441 1.00 96.12 188 VAL A C 1
ATOM 1440 O O . VAL A 1 188 ? -29.529 1.293 61.484 1.00 96.12 188 VAL A O 1
ATOM 1443 N N . GLN A 1 189 ? -30.460 -0.061 63.012 1.00 96.75 189 GLN A N 1
ATOM 1444 C CA . GLN A 1 189 ? -29.786 -1.271 62.537 1.00 96.75 189 GLN A CA 1
ATOM 1445 C C . GLN A 1 189 ? -30.135 -1.561 61.074 1.00 96.75 189 GLN A C 1
ATOM 1447 O O . GLN A 1 189 ? -29.241 -1.777 60.271 1.00 96.75 189 GLN A O 1
ATOM 1452 N N . LYS A 1 190 ? -31.420 -1.481 60.706 1.00 97.19 190 LYS A N 1
ATOM 1453 C CA . LYS A 1 190 ? -31.879 -1.692 59.329 1.00 97.19 190 LYS A CA 1
ATOM 1454 C C . LYS A 1 190 ? -31.287 -0.668 58.360 1.00 97.19 190 LYS A C 1
ATOM 1456 O O . LYS A 1 190 ? -30.900 -1.042 57.264 1.00 97.19 190 LYS A O 1
ATOM 1461 N N . MET A 1 191 ? -31.198 0.600 58.763 1.00 97.12 191 MET A N 1
ATOM 1462 C CA . MET A 1 191 ? -30.547 1.642 57.963 1.00 97.12 191 MET A CA 1
ATOM 1463 C C . MET A 1 191 ? -29.051 1.373 57.784 1.00 97.12 191 MET A C 1
ATOM 1465 O O . MET A 1 191 ? -28.536 1.572 56.692 1.00 97.12 191 MET A O 1
ATOM 1469 N N . VAL A 1 192 ? -28.355 0.918 58.830 1.00 97.50 192 VAL A N 1
ATOM 1470 C CA . VAL A 1 192 ? -26.935 0.543 58.736 1.00 97.50 192 VAL A CA 1
ATOM 1471 C C . VAL A 1 192 ? -26.757 -0.655 57.803 1.00 97.50 192 VAL A C 1
ATOM 1473 O O . VAL A 1 192 ? -25.925 -0.591 56.906 1.00 97.50 192 VAL A O 1
ATOM 1476 N N . ASP A 1 193 ? -27.587 -1.692 57.937 1.00 97.75 193 ASP A N 1
ATOM 1477 C CA . ASP A 1 193 ? -27.534 -2.873 57.069 1.00 97.75 193 ASP A CA 1
ATOM 1478 C C . ASP A 1 193 ? -27.838 -2.511 55.597 1.00 97.75 193 ASP A C 1
ATOM 1480 O O . ASP A 1 193 ? -27.200 -3.026 54.680 1.00 97.75 193 ASP A O 1
ATOM 1484 N N . GLU A 1 194 ? -28.795 -1.606 55.349 1.00 97.81 194 GLU A N 1
ATOM 1485 C CA . GLU A 1 194 ? -29.099 -1.092 54.005 1.00 97.81 194 GLU A CA 1
ATOM 1486 C C . GLU A 1 194 ? -27.917 -0.297 53.422 1.00 97.81 194 GLU A C 1
ATOM 1488 O O . GLU A 1 194 ? -27.534 -0.538 52.276 1.00 97.81 194 GLU A O 1
ATOM 1493 N N . LEU A 1 195 ? -27.283 0.579 54.212 1.00 97.62 195 LEU A N 1
ATOM 1494 C CA . LEU A 1 195 ? -26.092 1.330 53.799 1.00 97.62 195 LEU A CA 1
ATOM 1495 C C . LEU A 1 195 ? -24.891 0.418 53.517 1.00 97.62 195 LEU A C 1
ATOM 1497 O O . LEU A 1 195 ? -24.169 0.656 52.552 1.00 97.62 195 LEU A O 1
ATOM 1501 N N . ASP A 1 196 ? -24.683 -0.637 54.307 1.00 97.81 196 ASP A N 1
ATOM 1502 C CA . ASP A 1 196 ? -23.601 -1.604 54.086 1.00 97.81 196 ASP A CA 1
ATOM 1503 C C . ASP A 1 196 ? -23.794 -2.373 52.771 1.00 97.81 196 ASP A C 1
ATOM 1505 O O . ASP A 1 196 ? -22.831 -2.626 52.035 1.00 97.81 196 ASP A O 1
ATOM 1509 N N . VAL A 1 197 ? -25.044 -2.714 52.437 1.00 98.19 197 VAL A N 1
ATOM 1510 C CA . VAL A 1 197 ? -25.388 -3.346 51.157 1.00 98.19 197 VAL A CA 1
ATOM 1511 C C . VAL A 1 197 ? -25.167 -2.377 49.995 1.00 98.19 197 VAL A C 1
ATOM 1513 O O . VAL A 1 197 ? -24.532 -2.762 49.011 1.00 98.19 197 VAL A O 1
ATOM 1516 N N . GLU A 1 198 ? -25.642 -1.134 50.096 1.00 98.06 198 GLU A N 1
ATOM 1517 C CA . GLU A 1 198 ? -25.437 -0.106 49.067 1.00 98.06 198 GLU A CA 1
ATOM 1518 C C . GLU A 1 198 ? -23.950 0.194 48.856 1.00 98.06 198 GLU A C 1
ATOM 1520 O O . GLU A 1 198 ? -23.478 0.225 47.719 1.00 98.06 198 GLU A O 1
ATOM 1525 N N . PHE A 1 199 ? -23.183 0.332 49.937 1.00 98.38 199 PHE A N 1
ATOM 1526 C CA . PHE A 1 199 ? -21.750 0.592 49.876 1.00 98.38 199 PHE A CA 1
ATOM 1527 C C . PHE A 1 199 ? -20.983 -0.582 49.261 1.00 98.38 199 PHE A C 1
ATOM 1529 O O . PHE A 1 199 ? -20.114 -0.382 48.412 1.00 98.38 199 PHE A O 1
ATOM 1536 N N . SER A 1 200 ? -21.342 -1.820 49.613 1.00 98.12 200 SER A N 1
ATOM 1537 C CA . SER A 1 200 ? -20.759 -3.017 48.996 1.00 98.12 200 SER A CA 1
ATOM 1538 C C . SER A 1 200 ? -21.056 -3.082 47.495 1.00 98.12 200 SER A C 1
ATOM 1540 O O . SER A 1 200 ? -20.173 -3.414 46.700 1.00 98.12 200 SER A O 1
ATOM 1542 N N . GLN A 1 201 ? -22.279 -2.730 47.084 1.00 98.31 201 GLN A N 1
ATOM 1543 C CA . GLN A 1 201 ? -22.649 -2.645 45.670 1.00 98.31 201 GLN A CA 1
ATOM 1544 C C . GLN A 1 201 ? -21.892 -1.525 44.948 1.00 98.31 201 GLN A C 1
ATOM 1546 O O . GLN A 1 201 ? -21.392 -1.753 43.844 1.00 98.31 201 GLN A O 1
ATOM 1551 N N . GLU A 1 202 ? -21.747 -0.345 45.559 1.00 98.19 202 GLU A N 1
ATOM 1552 C CA . GLU A 1 202 ? -20.980 0.753 44.970 1.00 98.19 202 GLU A CA 1
ATOM 1553 C C . GLU A 1 202 ? -19.498 0.385 44.833 1.00 98.19 202 GLU A C 1
ATOM 1555 O O . GLU A 1 202 ? -18.920 0.623 43.773 1.00 98.19 202 GLU A O 1
ATOM 1560 N N . ILE A 1 203 ? -18.883 -0.260 45.831 1.00 98.38 203 ILE A N 1
ATOM 1561 C CA . ILE A 1 203 ? -17.495 -0.740 45.732 1.00 98.38 203 ILE A CA 1
ATOM 1562 C C . ILE A 1 203 ? -17.330 -1.676 44.536 1.00 98.38 203 ILE A C 1
ATOM 1564 O O . ILE A 1 203 ? -16.389 -1.509 43.758 1.00 98.38 203 ILE A O 1
ATOM 1568 N N . LEU A 1 204 ? -18.237 -2.641 44.358 1.00 98.25 204 LEU A N 1
ATOM 1569 C CA . LEU A 1 204 ? -18.176 -3.566 43.225 1.00 98.25 204 LEU A CA 1
ATOM 1570 C C . LEU A 1 204 ? -18.340 -2.830 41.890 1.00 98.25 204 LEU A C 1
ATOM 1572 O O . LEU A 1 204 ? -17.543 -3.043 40.976 1.00 98.25 204 LEU A O 1
ATOM 1576 N N . ALA A 1 205 ? -19.294 -1.902 41.800 1.00 98.44 205 ALA A N 1
ATOM 1577 C CA . ALA A 1 205 ? -19.498 -1.091 40.603 1.00 98.44 205 ALA A CA 1
ATOM 1578 C C . ALA A 1 205 ? -18.260 -0.240 40.261 1.00 98.44 205 ALA A C 1
ATOM 1580 O O . ALA A 1 205 ? -17.854 -0.167 39.100 1.00 98.44 205 ALA A O 1
ATOM 1581 N N . ARG A 1 206 ? -17.614 0.371 41.261 1.00 98.31 206 ARG A N 1
ATOM 1582 C CA . ARG A 1 206 ? -16.367 1.135 41.082 1.00 98.31 206 ARG A CA 1
ATOM 1583 C C . ARG A 1 206 ? -15.203 0.238 40.685 1.00 98.31 206 ARG A C 1
ATOM 1585 O O . ARG A 1 206 ? -14.414 0.613 39.820 1.00 98.31 206 ARG A O 1
ATOM 1592 N N . GLN A 1 207 ? -15.102 -0.946 41.284 1.00 98.25 207 GLN A N 1
ATOM 1593 C CA . GLN A 1 207 ? -14.081 -1.928 40.943 1.00 98.25 207 GLN A CA 1
ATOM 1594 C C . GLN A 1 207 ? -14.218 -2.383 39.484 1.00 98.25 207 GLN A C 1
ATOM 1596 O O . GLN A 1 207 ? -13.209 -2.540 38.797 1.00 98.25 207 GLN A O 1
ATOM 1601 N N . ASP A 1 208 ? -15.443 -2.563 38.995 1.00 98.31 208 ASP A N 1
ATOM 1602 C CA . ASP A 1 208 ? -15.695 -2.936 37.604 1.00 98.31 208 ASP A CA 1
ATOM 1603 C C . ASP A 1 208 ? -15.423 -1.776 36.638 1.00 98.31 208 ASP A C 1
ATOM 1605 O O . ASP A 1 208 ? -14.706 -1.969 35.658 1.00 98.31 208 ASP A O 1
ATOM 1609 N N . GLN A 1 209 ? -15.825 -0.544 36.972 1.00 98.19 209 GLN A N 1
ATOM 1610 C CA . GLN A 1 209 ? -15.426 0.650 36.209 1.00 98.19 209 GLN A CA 1
ATOM 1611 C C . GLN A 1 209 ? -13.897 0.794 36.111 1.00 98.19 209 GLN A C 1
ATOM 1613 O O . GLN A 1 209 ? -13.351 1.173 35.070 1.00 98.19 209 GLN A O 1
ATOM 1618 N N . LEU A 1 210 ? -13.175 0.473 37.185 1.00 98.44 210 LEU A N 1
ATOM 1619 C CA . LEU A 1 210 ? -11.716 0.505 37.198 1.00 98.44 210 LEU A CA 1
ATOM 1620 C C . LEU A 1 210 ? -11.125 -0.577 36.283 1.00 98.44 210 LEU A C 1
ATOM 1622 O O . LEU A 1 210 ? -10.202 -0.295 35.519 1.00 98.44 210 LEU A O 1
ATOM 1626 N N . LYS A 1 211 ? -11.675 -1.796 36.282 1.00 98.38 211 LYS A N 1
ATOM 1627 C CA . LYS A 1 211 ? -11.259 -2.847 35.335 1.00 98.38 211 LYS A CA 1
ATOM 1628 C C . LYS A 1 211 ? -11.527 -2.442 33.884 1.00 98.38 211 LYS A C 1
ATOM 1630 O O . LYS A 1 211 ? -10.658 -2.644 33.033 1.00 98.38 211 LYS A O 1
ATOM 1635 N N . ASP A 1 212 ? -12.680 -1.841 33.607 1.00 98.38 212 ASP A N 1
ATOM 1636 C CA . ASP A 1 212 ? -13.057 -1.390 32.265 1.00 98.38 212 ASP A CA 1
ATOM 1637 C C . ASP A 1 212 ? -12.116 -0.296 31.756 1.00 98.38 212 ASP A C 1
ATOM 1639 O O . ASP A 1 212 ? -11.601 -0.378 30.639 1.00 98.38 212 ASP A O 1
ATOM 1643 N N . THR A 1 213 ? -11.809 0.697 32.593 1.00 97.44 213 THR A N 1
ATOM 1644 C CA . THR A 1 213 ? -10.856 1.763 32.242 1.00 97.44 213 THR A CA 1
ATOM 1645 C C . THR A 1 213 ? -9.433 1.233 32.063 1.00 97.44 213 THR A C 1
ATOM 1647 O O . THR A 1 213 ? -8.750 1.627 31.116 1.00 97.44 213 THR A O 1
ATOM 1650 N N . GLN A 1 214 ? -8.986 0.288 32.897 1.00 98.06 214 GLN A N 1
ATOM 1651 C CA . GLN A 1 214 ? -7.695 -0.384 32.717 1.00 98.06 214 GLN A CA 1
ATOM 1652 C C . GLN A 1 214 ? -7.635 -1.185 31.409 1.00 98.06 214 GLN A C 1
ATOM 1654 O O . GLN A 1 214 ? -6.621 -1.146 30.707 1.00 98.06 214 GLN A O 1
ATOM 1659 N N . SER A 1 215 ? -8.709 -1.898 31.062 1.00 98.31 215 SER A N 1
ATOM 1660 C CA . SER A 1 215 ? -8.839 -2.611 29.787 1.00 98.31 215 SER A CA 1
ATOM 1661 C C . SER A 1 215 ? -8.772 -1.642 28.603 1.00 98.31 215 SER A C 1
ATOM 1663 O O . SER A 1 215 ? -7.976 -1.840 27.681 1.00 98.31 215 SER A O 1
ATOM 1665 N N . LEU A 1 216 ? -9.523 -0.538 28.668 1.00 98.38 216 LEU A N 1
ATOM 1666 C CA . LEU A 1 216 ? -9.523 0.504 27.644 1.00 98.38 216 LEU A CA 1
ATOM 1667 C C . LEU A 1 216 ? -8.131 1.121 27.458 1.00 98.38 216 LEU A C 1
ATOM 1669 O O . LEU A 1 216 ? -7.678 1.275 26.326 1.00 98.38 216 LEU A O 1
ATOM 1673 N N . LEU A 1 217 ? -7.419 1.408 28.550 1.00 98.25 217 LEU A N 1
ATOM 1674 C CA . LEU A 1 217 ? -6.060 1.949 28.504 1.00 98.25 217 LEU A CA 1
ATOM 1675 C C . LEU A 1 217 ? -5.086 0.969 27.840 1.00 98.25 217 LEU A C 1
ATOM 1677 O O . LEU A 1 217 ? -4.284 1.374 26.992 1.00 98.25 217 LEU A O 1
ATOM 1681 N N . ARG A 1 218 ? -5.164 -0.325 28.173 1.00 97.69 218 ARG A N 1
ATOM 1682 C CA . ARG A 1 218 ? -4.347 -1.368 27.528 1.00 97.69 218 ARG A CA 1
ATOM 1683 C C . ARG A 1 218 ? -4.638 -1.464 26.031 1.00 97.69 218 ARG A C 1
ATOM 1685 O O . ARG A 1 218 ? -3.698 -1.533 25.239 1.00 97.69 218 ARG A O 1
ATOM 1692 N N . ASN A 1 219 ? -5.910 -1.407 25.640 1.00 97.62 219 ASN A N 1
ATOM 1693 C CA . ASN A 1 219 ? -6.321 -1.441 24.237 1.00 97.62 219 ASN A CA 1
ATOM 1694 C C . ASN A 1 219 ? -5.829 -0.205 23.469 1.00 97.62 219 ASN A C 1
ATOM 1696 O O . ASN A 1 219 ? -5.187 -0.356 22.431 1.00 97.62 219 ASN A O 1
ATOM 1700 N N . ALA A 1 220 ? -6.024 0.998 24.016 1.00 95.94 220 ALA A N 1
ATOM 1701 C CA . ALA A 1 220 ? -5.542 2.244 23.417 1.00 95.94 220 ALA A CA 1
ATOM 1702 C C . ALA A 1 220 ? -4.009 2.269 23.291 1.00 95.94 220 ALA A C 1
ATOM 1704 O O . ALA A 1 220 ? -3.459 2.720 22.287 1.00 95.94 220 ALA A O 1
ATOM 1705 N N . THR A 1 221 ? -3.295 1.730 24.284 1.00 97.12 221 THR A N 1
ATOM 1706 C CA . THR A 1 221 ? -1.830 1.611 24.238 1.00 97.12 221 THR A CA 1
ATOM 1707 C C . THR A 1 221 ? -1.390 0.647 23.138 1.00 97.12 221 THR A C 1
ATOM 1709 O O . THR A 1 221 ? -0.455 0.950 22.393 1.00 97.12 221 THR A O 1
ATOM 1712 N N . ARG A 1 222 ? -2.082 -0.490 22.984 1.00 97.88 222 ARG A N 1
ATOM 1713 C CA . ARG A 1 222 ? -1.832 -1.442 21.895 1.00 97.88 222 ARG A CA 1
ATOM 1714 C C . ARG A 1 222 ? -2.043 -0.787 20.528 1.00 97.88 222 ARG A C 1
ATOM 1716 O O . ARG A 1 222 ? -1.138 -0.842 19.698 1.00 97.88 222 ARG A O 1
ATOM 1723 N N . GLU A 1 223 ? -3.164 -0.104 20.321 1.00 97.44 223 GLU A N 1
ATOM 1724 C CA . GLU A 1 223 ? -3.457 0.608 19.070 1.00 97.44 223 GLU A CA 1
ATOM 1725 C C . GLU A 1 223 ? -2.411 1.696 18.767 1.00 97.44 223 GLU A C 1
ATOM 1727 O O . GLU A 1 223 ? -1.904 1.807 17.648 1.00 97.44 223 GLU A O 1
ATOM 1732 N N . LEU A 1 224 ? -1.978 2.447 19.783 1.00 93.88 224 LEU A N 1
ATOM 1733 C CA . LEU A 1 224 ? -0.907 3.432 19.637 1.00 93.88 224 LEU A CA 1
ATOM 1734 C C . LEU A 1 224 ? 0.420 2.788 19.200 1.00 93.88 224 LEU A C 1
ATOM 1736 O O . LEU A 1 224 ? 1.164 3.361 18.403 1.00 93.88 224 LEU A O 1
ATOM 1740 N N . THR A 1 225 ? 0.752 1.601 19.709 1.00 95.06 225 THR A N 1
ATOM 1741 C CA . THR A 1 225 ? 1.963 0.889 19.267 1.00 95.06 225 THR A CA 1
ATOM 1742 C C . THR A 1 225 ? 1.857 0.372 17.833 1.00 95.06 225 THR A C 1
ATOM 1744 O O . THR A 1 225 ? 2.829 0.462 17.082 1.00 95.06 225 THR A O 1
ATOM 1747 N N . GLU A 1 226 ? 0.681 -0.089 17.415 1.00 96.81 226 GLU A N 1
ATOM 1748 C CA . GLU A 1 226 ? 0.425 -0.575 16.056 1.00 96.81 226 GLU A CA 1
ATOM 1749 C C . GLU A 1 226 ? 0.429 0.556 15.014 1.00 96.81 226 GLU A C 1
ATOM 1751 O O . GLU A 1 226 ? 1.060 0.442 13.958 1.00 96.81 226 GLU A O 1
ATOM 1756 N N . THR A 1 227 ? -0.164 1.706 15.343 1.00 95.38 227 THR A N 1
ATOM 1757 C CA . THR A 1 227 ? -0.096 2.913 14.502 1.00 95.38 227 THR A CA 1
ATOM 1758 C C . THR A 1 227 ? 1.338 3.429 14.374 1.00 95.38 227 THR A C 1
ATOM 1760 O O . THR A 1 227 ? 1.782 3.764 13.274 1.00 95.38 227 THR A O 1
ATOM 1763 N N . ARG A 1 228 ? 2.117 3.430 15.466 1.00 97.12 228 ARG A N 1
ATOM 1764 C CA . ARG A 1 228 ? 3.551 3.769 15.427 1.00 97.12 228 ARG A CA 1
ATOM 1765 C C . ARG A 1 228 ? 4.339 2.831 14.516 1.00 97.12 228 ARG A C 1
ATOM 1767 O O . ARG A 1 228 ? 5.158 3.319 13.741 1.00 97.12 228 ARG A O 1
ATOM 1774 N N . ARG A 1 229 ? 4.083 1.521 14.583 1.00 97.56 229 ARG A N 1
ATOM 1775 C CA . ARG A 1 229 ? 4.709 0.530 13.694 1.00 97.56 229 ARG A CA 1
ATOM 1776 C C . ARG A 1 229 ? 4.384 0.823 12.229 1.00 97.56 229 ARG A C 1
ATOM 1778 O O . ARG A 1 229 ? 5.295 0.955 11.421 1.00 97.56 229 ARG A O 1
ATOM 1785 N N . SER A 1 230 ? 3.110 1.062 11.933 1.00 97.62 230 SER A N 1
ATOM 1786 C CA . SER A 1 230 ? 2.644 1.397 10.583 1.00 97.62 230 SER A CA 1
ATOM 1787 C C . SER A 1 230 ? 3.326 2.656 10.027 1.00 97.62 230 SER A C 1
ATOM 1789 O O . SER A 1 230 ? 3.750 2.684 8.876 1.00 97.62 230 SER A O 1
ATOM 1791 N N . ILE A 1 231 ? 3.500 3.699 10.848 1.00 97.44 231 ILE A N 1
ATOM 1792 C CA . ILE A 1 231 ? 4.206 4.928 10.443 1.00 97.44 231 ILE A CA 1
ATOM 1793 C C . ILE A 1 231 ? 5.670 4.647 10.078 1.00 97.44 231 ILE A C 1
ATOM 1795 O O . ILE A 1 231 ? 6.189 5.250 9.138 1.00 97.44 231 ILE A O 1
ATOM 1799 N N . ILE A 1 232 ? 6.350 3.769 10.818 1.00 97.12 232 ILE A N 1
ATOM 1800 C CA . ILE A 1 232 ? 7.739 3.390 10.526 1.00 97.12 232 ILE A CA 1
ATOM 1801 C C . ILE A 1 232 ? 7.812 2.664 9.178 1.00 97.12 232 ILE A C 1
ATOM 1803 O O . ILE A 1 232 ? 8.652 3.016 8.348 1.00 97.12 232 ILE A O 1
ATOM 1807 N N . ASP A 1 233 ? 6.891 1.735 8.925 1.00 96.88 233 ASP A N 1
ATOM 1808 C CA . ASP A 1 233 ? 6.838 0.978 7.672 1.00 96.88 233 ASP A CA 1
ATOM 1809 C C . ASP A 1 233 ? 6.594 1.902 6.466 1.00 96.88 233 ASP A C 1
ATOM 1811 O O . ASP A 1 233 ? 7.334 1.850 5.481 1.00 96.88 233 ASP A O 1
ATOM 1815 N N . TYR A 1 234 ? 5.636 2.834 6.562 1.00 97.56 234 TYR A N 1
ATOM 1816 C CA . TYR A 1 234 ? 5.387 3.814 5.496 1.00 97.56 234 TYR A CA 1
ATOM 1817 C C . TYR A 1 234 ? 6.574 4.749 5.252 1.00 97.56 234 TYR A C 1
ATOM 1819 O O . TYR A 1 234 ? 6.853 5.108 4.108 1.00 97.56 234 TYR A O 1
ATOM 1827 N N . ARG A 1 235 ? 7.308 5.135 6.302 1.00 97.56 235 ARG A N 1
ATOM 1828 C CA . ARG A 1 235 ? 8.538 5.926 6.146 1.00 97.56 235 ARG A CA 1
ATOM 1829 C C . ARG A 1 235 ? 9.624 5.142 5.416 1.00 97.56 235 ARG A C 1
ATOM 1831 O O . ARG A 1 235 ? 10.286 5.715 4.555 1.00 97.56 235 ARG A O 1
ATOM 1838 N N . SER A 1 236 ? 9.773 3.850 5.710 1.00 96.50 236 SER A N 1
ATOM 1839 C CA . SER A 1 236 ? 10.706 2.980 4.987 1.00 96.50 236 SER A CA 1
ATOM 184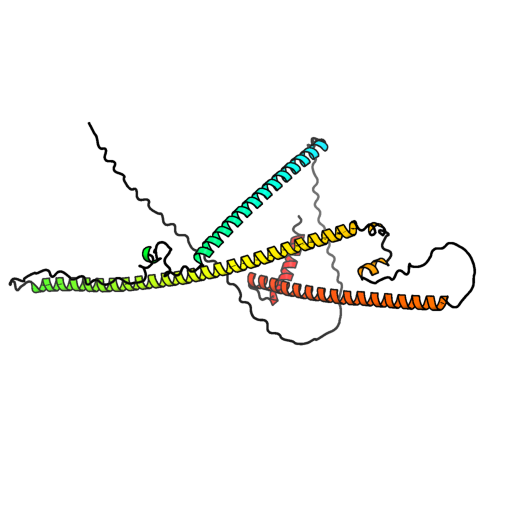0 C C . SER A 1 236 ? 10.336 2.868 3.505 1.00 96.50 236 SER A C 1
ATOM 1842 O O . SER A 1 236 ? 11.195 3.041 2.644 1.00 96.50 236 SER A O 1
ATOM 1844 N N . GLN A 1 237 ? 9.052 2.677 3.188 1.00 97.88 237 GLN A N 1
ATOM 1845 C CA . GLN A 1 237 ? 8.579 2.642 1.799 1.00 97.88 237 GLN A CA 1
ATOM 1846 C C . GLN A 1 237 ? 8.826 3.973 1.075 1.00 97.88 237 GLN A C 1
ATOM 1848 O O . GLN A 1 237 ? 9.326 3.984 -0.049 1.00 97.88 237 GLN A O 1
ATOM 1853 N N . ALA A 1 238 ? 8.541 5.104 1.725 1.00 96.25 238 ALA A N 1
ATOM 1854 C CA . ALA A 1 238 ? 8.809 6.425 1.161 1.00 96.25 238 ALA A CA 1
ATOM 1855 C C . ALA A 1 238 ? 10.307 6.640 0.875 1.00 96.25 238 ALA A C 1
ATOM 1857 O O . ALA A 1 238 ? 10.658 7.203 -0.162 1.00 96.25 238 ALA A O 1
ATOM 1858 N N . GLN A 1 239 ? 11.189 6.150 1.754 1.00 97.88 239 GLN A N 1
ATOM 1859 C CA . GLN A 1 239 ? 12.634 6.181 1.529 1.00 97.88 239 GLN A CA 1
ATOM 1860 C C . GLN A 1 239 ? 13.035 5.338 0.309 1.00 97.88 239 GLN A C 1
ATOM 1862 O O . GLN A 1 239 ? 13.772 5.828 -0.543 1.00 97.88 239 GLN A O 1
ATOM 1867 N N . GLN A 1 240 ? 12.509 4.118 0.171 1.00 97.56 240 GLN A N 1
ATOM 1868 C CA . GLN A 1 240 ? 12.792 3.261 -0.989 1.00 97.56 240 GLN A CA 1
ATOM 1869 C C . GLN A 1 240 ? 12.355 3.915 -2.308 1.00 97.56 240 GLN A C 1
ATOM 1871 O O . GLN A 1 240 ? 13.079 3.854 -3.303 1.00 97.56 240 GLN A O 1
ATOM 1876 N N . VAL A 1 241 ? 11.202 4.593 -2.317 1.00 97.62 241 VAL A N 1
ATOM 1877 C CA . VAL A 1 241 ? 10.732 5.352 -3.487 1.00 97.62 241 VAL A CA 1
ATOM 1878 C C . VAL A 1 241 ? 11.667 6.521 -3.798 1.00 97.62 241 VAL A C 1
ATOM 1880 O O . VAL A 1 241 ? 12.011 6.723 -4.962 1.00 97.62 241 VAL A O 1
ATOM 1883 N N . ALA A 1 242 ? 12.118 7.270 -2.789 1.00 97.31 242 ALA A N 1
ATOM 1884 C CA . ALA A 1 242 ? 13.063 8.369 -2.985 1.00 97.31 242 ALA A CA 1
ATOM 1885 C C . ALA A 1 242 ? 14.409 7.878 -3.554 1.00 97.31 242 ALA A C 1
ATOM 1887 O O . ALA A 1 242 ? 14.934 8.467 -4.501 1.00 97.31 242 ALA A O 1
ATOM 1888 N N . GLU A 1 243 ? 14.932 6.762 -3.041 1.00 97.62 243 GLU A N 1
ATOM 1889 C CA . GLU A 1 243 ? 16.149 6.123 -3.552 1.00 97.62 243 GLU A CA 1
ATOM 1890 C C . GLU A 1 243 ? 15.975 5.642 -5.000 1.00 97.62 243 GLU A C 1
ATOM 1892 O O . GLU A 1 243 ? 16.845 5.874 -5.842 1.00 97.62 243 GLU A O 1
ATOM 1897 N N . ALA A 1 244 ? 14.842 5.013 -5.327 1.00 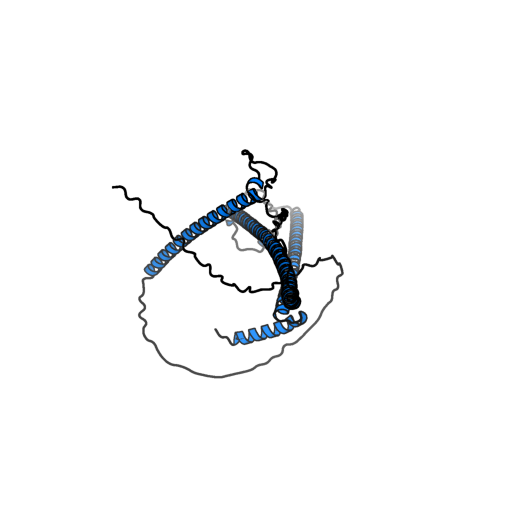95.69 244 ALA A N 1
ATOM 1898 C CA . ALA A 1 244 ? 14.528 4.595 -6.691 1.00 95.69 244 ALA A CA 1
ATOM 1899 C C . ALA A 1 244 ? 14.423 5.795 -7.646 1.00 95.69 244 ALA A C 1
ATOM 1901 O O . ALA A 1 244 ? 14.989 5.765 -8.737 1.00 95.69 244 ALA A O 1
ATOM 1902 N N . GLN A 1 245 ? 13.776 6.886 -7.228 1.00 98.19 245 GLN A N 1
ATOM 1903 C CA . GLN A 1 245 ? 13.696 8.121 -8.012 1.00 98.19 245 GLN A CA 1
ATOM 1904 C C . GLN A 1 245 ? 15.073 8.744 -8.248 1.00 98.19 245 GLN A C 1
ATOM 1906 O O . GLN A 1 245 ? 15.352 9.213 -9.351 1.00 98.19 245 GLN A O 1
ATOM 1911 N N . GLN A 1 246 ? 15.952 8.738 -7.244 1.00 98.12 246 GLN A N 1
ATOM 1912 C CA . GLN A 1 246 ? 17.325 9.208 -7.410 1.00 98.12 246 GLN A CA 1
ATOM 1913 C C . GLN A 1 246 ? 18.108 8.319 -8.383 1.00 98.12 246 GLN A C 1
ATOM 1915 O O . GLN A 1 246 ? 18.809 8.844 -9.246 1.00 98.12 246 GLN A O 1
ATOM 1920 N N . LYS A 1 247 ? 17.946 6.991 -8.312 1.00 98.38 247 LYS A N 1
ATOM 1921 C CA . LYS A 1 247 ? 18.543 6.056 -9.281 1.00 98.38 247 LYS A CA 1
ATOM 1922 C C . LYS A 1 247 ? 18.044 6.318 -10.700 1.00 98.38 247 LYS A C 1
ATOM 1924 O O . LYS A 1 247 ? 18.865 6.402 -11.606 1.00 98.38 247 LYS A O 1
ATOM 1929 N N . ILE A 1 248 ? 16.738 6.515 -10.889 1.00 97.94 248 ILE A N 1
ATOM 1930 C CA . ILE A 1 248 ? 16.151 6.866 -12.193 1.00 97.94 248 ILE A CA 1
ATOM 1931 C C . ILE A 1 248 ? 16.754 8.172 -12.716 1.00 97.94 248 ILE A C 1
ATOM 1933 O O . ILE A 1 248 ? 17.171 8.224 -13.868 1.00 97.94 248 ILE A O 1
ATOM 1937 N N . LYS A 1 249 ? 16.862 9.208 -11.872 1.00 98.25 249 LYS A N 1
ATOM 1938 C CA . LYS A 1 249 ? 17.498 10.478 -12.253 1.00 98.25 249 LYS A CA 1
ATOM 1939 C C . LYS A 1 249 ? 18.953 10.273 -12.670 1.00 98.25 249 LYS A C 1
ATOM 1941 O O . LYS A 1 249 ? 19.333 10.728 -13.744 1.00 98.25 249 LYS A O 1
ATOM 1946 N N . ASN A 1 250 ? 19.739 9.546 -11.880 1.00 97.94 250 ASN A N 1
ATOM 1947 C CA . ASN A 1 250 ? 21.136 9.258 -12.202 1.00 97.94 250 ASN A CA 1
ATOM 1948 C C . ASN A 1 250 ? 21.264 8.510 -13.537 1.00 97.94 250 ASN A C 1
ATOM 1950 O O . ASN A 1 250 ? 22.034 8.934 -14.389 1.00 97.94 250 ASN A O 1
ATOM 1954 N N . LEU A 1 251 ? 20.463 7.461 -13.751 1.00 97.75 251 LEU A N 1
ATOM 1955 C CA . LEU A 1 251 ? 20.449 6.707 -15.008 1.00 97.75 251 LEU A CA 1
ATOM 1956 C C . LEU A 1 251 ? 20.013 7.574 -16.192 1.00 97.75 251 LEU A C 1
ATOM 1958 O O . LEU A 1 251 ? 20.620 7.492 -17.252 1.00 97.75 251 LEU A O 1
ATOM 1962 N N . SER A 1 252 ? 19.007 8.435 -16.013 1.00 98.00 252 SER A N 1
ATOM 1963 C CA . SER A 1 252 ? 18.559 9.355 -17.065 1.00 98.00 252 SER A CA 1
ATOM 1964 C C . SER A 1 252 ? 19.644 10.359 -17.457 1.00 98.00 252 SER A C 1
ATOM 1966 O O . SER A 1 252 ? 19.821 10.633 -18.640 1.00 98.00 252 SER A O 1
ATOM 1968 N N . LEU A 1 253 ? 20.415 10.856 -16.483 1.00 97.75 253 LEU A N 1
ATOM 1969 C CA . LEU A 1 253 ? 21.542 11.750 -16.733 1.00 97.75 253 LEU A CA 1
ATOM 1970 C C . LEU A 1 253 ? 22.691 11.017 -17.429 1.00 97.75 253 LEU A C 1
ATOM 1972 O O . LEU A 1 253 ? 23.241 11.546 -18.387 1.00 97.75 253 LEU A O 1
ATOM 1976 N N . SER A 1 254 ? 23.022 9.796 -16.994 1.00 97.19 254 SER A N 1
ATOM 1977 C CA . SER A 1 254 ? 24.035 8.966 -17.656 1.00 97.19 254 SER A CA 1
ATOM 1978 C C . SER A 1 254 ? 23.649 8.629 -19.098 1.00 97.19 254 SER A C 1
ATOM 1980 O O . SER A 1 254 ? 24.496 8.712 -19.982 1.00 97.19 254 SER A O 1
ATOM 1982 N N . LEU A 1 255 ? 22.376 8.308 -19.346 1.00 96.50 255 LEU A N 1
ATOM 1983 C CA . LEU A 1 255 ? 21.854 8.035 -20.686 1.00 96.50 255 LEU A CA 1
ATOM 1984 C C . LEU A 1 255 ? 21.913 9.285 -21.570 1.00 96.50 255 LEU A C 1
ATOM 1986 O O . LEU A 1 255 ? 22.352 9.204 -22.716 1.00 96.50 255 LEU A O 1
ATOM 1990 N N . GLU A 1 256 ? 21.516 10.450 -21.050 1.00 97.06 256 GLU A N 1
ATOM 1991 C CA . GLU A 1 256 ? 21.604 11.710 -21.794 1.00 97.06 256 GLU A CA 1
ATOM 1992 C C . GLU A 1 256 ? 23.064 12.061 -22.118 1.00 97.06 256 GLU A C 1
ATOM 1994 O O . GLU A 1 256 ? 23.366 12.383 -23.268 1.00 97.06 256 GLU A O 1
ATOM 1999 N N . GLU A 1 257 ? 23.983 11.925 -21.155 1.00 96.25 257 GLU A N 1
ATOM 2000 C CA . GLU A 1 257 ? 25.417 12.160 -21.360 1.00 96.25 257 GLU A CA 1
ATOM 2001 C C . GLU A 1 257 ? 25.996 11.219 -22.426 1.00 96.25 257 GLU A C 1
ATOM 2003 O O . GLU A 1 257 ? 26.732 11.661 -23.311 1.00 96.25 257 GLU A O 1
ATOM 2008 N N . GLU A 1 258 ? 25.641 9.932 -22.395 1.00 92.56 258 GLU A N 1
ATOM 2009 C CA . GLU A 1 258 ? 26.060 8.956 -23.404 1.00 92.56 258 GLU A CA 1
ATOM 2010 C C . GLU A 1 258 ? 25.484 9.287 -24.788 1.00 92.56 258 GLU A C 1
ATOM 2012 O O . GLU A 1 258 ? 26.197 9.245 -25.799 1.00 92.56 258 GLU A O 1
ATOM 2017 N N . SER A 1 259 ? 24.216 9.700 -24.848 1.00 92.12 259 SER A N 1
ATOM 2018 C CA . SER A 1 259 ? 23.578 10.131 -26.090 1.00 92.12 259 SER A CA 1
ATOM 2019 C C . SER A 1 259 ? 24.263 11.377 -26.671 1.00 92.12 259 SER A C 1
ATOM 2021 O O . SER A 1 259 ? 24.542 11.440 -27.873 1.00 92.12 259 SER A O 1
ATOM 2023 N N . GLN A 1 260 ? 24.627 12.344 -25.824 1.00 93.19 260 GLN A N 1
ATOM 2024 C CA . GLN A 1 260 ? 25.338 13.557 -26.214 1.00 93.19 260 GLN A CA 1
ATOM 2025 C C . GLN A 1 260 ? 26.771 13.242 -26.650 1.00 93.19 260 GLN A C 1
ATOM 2027 O O . GLN A 1 260 ? 27.258 13.792 -27.645 1.00 93.19 260 GLN A O 1
ATOM 2032 N N . ARG A 1 261 ? 27.446 12.324 -25.952 1.00 89.19 261 ARG A N 1
ATOM 2033 C CA . ARG A 1 261 ? 28.772 11.822 -26.326 1.00 89.19 261 ARG A CA 1
ATOM 2034 C C . ARG A 1 261 ? 28.726 11.156 -27.700 1.00 89.19 261 ARG A C 1
ATOM 2036 O O . ARG A 1 261 ? 29.566 11.455 -28.540 1.00 89.19 261 ARG A O 1
ATOM 2043 N N . THR A 1 262 ? 27.695 10.364 -27.982 1.00 81.94 262 THR A N 1
ATOM 2044 C CA . THR A 1 262 ? 27.488 9.724 -29.292 1.00 81.94 262 THR A CA 1
ATOM 2045 C C . THR A 1 262 ? 27.224 10.749 -30.399 1.00 81.94 262 THR A C 1
ATOM 2047 O O . THR A 1 262 ? 27.808 10.656 -31.476 1.00 81.94 262 THR A O 1
ATOM 2050 N N . ARG A 1 263 ? 26.408 11.781 -30.134 1.00 82.75 263 ARG A N 1
ATOM 2051 C CA . ARG A 1 263 ? 26.137 12.869 -31.098 1.00 82.75 263 ARG A CA 1
ATOM 2052 C C . ARG A 1 263 ? 27.362 13.741 -31.381 1.00 82.75 263 ARG A C 1
ATOM 2054 O O . ARG A 1 263 ? 27.555 14.179 -32.512 1.00 82.75 263 ARG A O 1
ATOM 2061 N N . SER A 1 264 ? 28.163 14.030 -30.355 1.00 81.69 264 SER A N 1
ATOM 2062 C CA . SER A 1 264 ? 29.375 14.853 -30.472 1.00 81.69 264 SER A CA 1
ATOM 2063 C C . SER A 1 264 ? 30.556 14.086 -31.066 1.00 81.69 264 SER A C 1
ATOM 2065 O O . SER A 1 264 ? 31.451 14.699 -31.658 1.00 81.69 264 SER A O 1
ATOM 2067 N N . HIS A 1 265 ? 30.548 12.752 -30.991 1.00 73.00 265 HIS A N 1
ATOM 2068 C CA . HIS A 1 265 ? 31.503 11.928 -31.711 1.00 73.00 265 HIS A CA 1
ATOM 2069 C C . HIS A 1 265 ? 31.201 12.007 -33.215 1.00 73.00 265 HIS A C 1
ATOM 2071 O O . HIS A 1 265 ? 30.336 11.326 -33.763 1.00 73.00 265 HIS A O 1
ATOM 2077 N N . LYS A 1 266 ? 31.939 12.896 -33.886 1.00 54.94 266 LYS A N 1
ATOM 2078 C CA . LYS A 1 266 ? 31.823 13.357 -35.282 1.00 54.94 266 LYS A CA 1
ATOM 2079 C C . LYS A 1 266 ? 31.875 12.263 -36.376 1.00 54.94 266 LYS A C 1
ATOM 2081 O O . LYS A 1 266 ? 31.978 12.594 -37.550 1.00 54.94 266 LYS A O 1
ATOM 2086 N N . GLY A 1 267 ? 31.793 10.980 -36.018 1.00 55.84 267 GLY A N 1
ATOM 2087 C CA . GLY A 1 267 ? 31.759 9.829 -36.924 1.00 55.84 267 GLY A CA 1
ATOM 2088 C C . GLY A 1 267 ? 30.386 9.165 -37.106 1.00 55.84 267 GLY A C 1
ATOM 2089 O O . GLY A 1 267 ? 30.237 8.383 -38.041 1.00 55.84 267 GLY A O 1
ATOM 2090 N N . TYR A 1 268 ? 29.374 9.468 -36.278 1.00 52.00 268 TYR A N 1
ATOM 2091 C CA . TYR A 1 268 ? 28.086 8.747 -36.331 1.00 52.00 268 TYR A CA 1
ATOM 2092 C C . TYR A 1 268 ? 27.119 9.239 -37.429 1.00 52.00 268 TYR A C 1
ATOM 2094 O O . TYR A 1 268 ? 26.300 8.471 -37.922 1.00 52.00 268 TYR A O 1
ATOM 2102 N N . ASN A 1 269 ? 27.253 10.486 -37.900 1.00 49.91 269 ASN A N 1
ATOM 2103 C CA . ASN A 1 269 ? 26.391 11.050 -38.957 1.00 49.91 269 ASN A CA 1
ATOM 2104 C C . ASN A 1 269 ? 26.851 10.736 -40.398 1.00 49.91 269 ASN A C 1
ATOM 2106 O O . ASN A 1 269 ? 26.229 11.197 -41.349 1.00 49.91 269 ASN A O 1
ATOM 2110 N N . SER A 1 270 ? 27.921 9.955 -40.588 1.00 48.28 270 SER A N 1
ATOM 2111 C CA . SER A 1 270 ? 28.426 9.585 -41.926 1.00 48.28 270 SER A CA 1
ATOM 2112 C C . SER A 1 270 ? 27.774 8.310 -42.501 1.00 48.28 270 SER A C 1
ATOM 2114 O O . SER A 1 270 ? 27.975 7.975 -43.664 1.00 48.28 270 SER A O 1
ATOM 2116 N N . LYS A 1 271 ? 26.966 7.582 -41.713 1.00 52.19 271 LYS A N 1
ATOM 2117 C CA . LYS A 1 271 ? 26.420 6.267 -42.105 1.00 52.19 271 LYS A CA 1
ATOM 2118 C C . LYS A 1 271 ? 24.892 6.165 -42.120 1.00 52.19 271 LYS A C 1
ATOM 2120 O O . LYS A 1 271 ? 24.367 5.063 -42.075 1.00 52.19 271 LYS A O 1
ATOM 2125 N N . LEU A 1 272 ? 24.158 7.268 -42.282 1.00 47.75 272 LEU A N 1
ATOM 2126 C CA . LEU A 1 272 ? 22.741 7.200 -42.683 1.00 47.75 272 LEU A CA 1
ATOM 2127 C C . LEU A 1 272 ? 22.620 6.947 -44.198 1.00 47.75 272 LEU A C 1
ATOM 2129 O O . LEU A 1 272 ? 22.055 7.735 -44.952 1.00 47.75 272 LEU A O 1
ATOM 2133 N N . ARG A 1 273 ? 23.203 5.831 -44.636 1.00 50.00 273 ARG A N 1
ATOM 2134 C CA . ARG A 1 273 ? 22.866 5.130 -45.878 1.00 50.00 273 ARG A CA 1
ATOM 2135 C C . ARG A 1 273 ? 21.767 4.115 -45.502 1.00 50.00 273 ARG A C 1
ATOM 2137 O O . ARG A 1 273 ? 21.783 3.645 -44.367 1.00 50.00 273 ARG A O 1
ATOM 2144 N N . PRO A 1 274 ? 20.787 3.804 -46.372 1.00 48.22 274 PRO A N 1
ATOM 2145 C CA . PRO A 1 274 ? 19.701 2.885 -46.024 1.00 48.22 274 PRO A CA 1
ATOM 2146 C C . PRO A 1 274 ? 20.280 1.532 -45.588 1.00 48.22 274 PRO A C 1
ATOM 2148 O O . PRO A 1 274 ? 21.327 1.157 -46.128 1.00 48.22 274 PRO A O 1
ATOM 2151 N N . PRO A 1 275 ? 19.623 0.800 -44.670 1.00 47.31 275 PRO A N 1
ATOM 2152 C CA . PRO A 1 275 ? 20.163 -0.425 -44.107 1.00 47.31 275 PRO A CA 1
ATOM 2153 C C . PRO A 1 275 ? 20.189 -1.494 -45.201 1.00 47.31 275 PRO A C 1
ATOM 2155 O O . PRO A 1 275 ? 19.209 -2.194 -45.451 1.00 47.31 275 PRO A O 1
ATOM 2158 N N . SER A 1 276 ? 21.320 -1.624 -45.890 1.00 50.84 276 SER A N 1
ATOM 2159 C CA . SER A 1 276 ? 21.684 -2.907 -46.477 1.00 50.84 276 SER A CA 1
ATOM 2160 C C . SER A 1 276 ? 21.823 -3.888 -45.315 1.00 50.84 276 SER A C 1
ATOM 2162 O O . SER A 1 276 ? 22.360 -3.500 -44.279 1.00 50.84 276 SER A O 1
ATOM 2164 N N . GLY A 1 277 ? 21.351 -5.129 -45.463 1.00 52.34 277 GLY A N 1
ATOM 2165 C CA . GLY A 1 277 ? 21.261 -6.160 -44.408 1.00 52.34 277 GLY A CA 1
ATOM 2166 C C . GLY A 1 277 ? 22.554 -6.540 -43.657 1.00 52.34 277 GLY A C 1
ATOM 2167 O O . GLY A 1 277 ? 22.560 -7.520 -42.918 1.00 52.34 277 GLY A O 1
ATOM 2168 N N . GLU A 1 278 ? 23.625 -5.768 -43.822 1.00 51.75 278 GLU A N 1
ATOM 2169 C CA . GLU A 1 278 ? 24.901 -5.814 -43.110 1.00 51.75 278 GLU A CA 1
ATOM 2170 C C . GLU A 1 278 ? 24.868 -5.119 -41.730 1.00 51.75 278 GLU A C 1
ATOM 2172 O O . GLU A 1 278 ? 25.711 -5.421 -40.891 1.00 51.75 278 GLU A O 1
ATOM 2177 N N . ASP A 1 279 ? 23.902 -4.232 -41.447 1.00 49.94 279 ASP A N 1
ATOM 2178 C CA . ASP A 1 279 ? 23.853 -3.484 -40.170 1.00 49.94 279 ASP A CA 1
ATOM 2179 C C . ASP A 1 279 ? 23.212 -4.260 -39.006 1.00 49.94 279 ASP A C 1
ATOM 2181 O O . ASP A 1 279 ? 23.355 -3.878 -37.843 1.00 49.94 279 ASP A O 1
ATOM 2185 N N . ILE A 1 280 ? 22.551 -5.389 -39.286 1.00 57.03 280 ILE A N 1
ATOM 2186 C CA . ILE A 1 280 ? 22.010 -6.267 -38.237 1.00 57.03 280 ILE A CA 1
ATOM 2187 C C . ILE A 1 280 ? 23.161 -6.858 -37.402 1.00 57.03 280 ILE A C 1
ATOM 2189 O O . ILE A 1 280 ? 23.025 -7.014 -36.194 1.00 57.03 280 ILE A O 1
ATOM 2193 N N . ASP A 1 281 ? 24.331 -7.093 -38.002 1.00 54.41 281 ASP A N 1
ATOM 2194 C CA . ASP A 1 281 ? 25.494 -7.680 -37.319 1.00 54.41 281 ASP A CA 1
ATOM 2195 C C . ASP A 1 281 ? 26.145 -6.742 -36.285 1.00 54.41 281 ASP A C 1
ATOM 2197 O O . ASP A 1 281 ? 26.789 -7.206 -35.339 1.00 54.41 281 ASP A O 1
ATOM 2201 N N . LEU A 1 282 ? 25.925 -5.427 -36.405 1.00 57.53 282 LEU A N 1
ATOM 2202 C CA . LEU A 1 282 ? 26.412 -4.429 -35.445 1.00 57.53 282 LEU A CA 1
ATOM 2203 C C . LEU A 1 282 ? 25.591 -4.407 -34.148 1.00 57.53 282 LEU A C 1
ATOM 2205 O O . LEU A 1 282 ? 26.149 -4.135 -33.088 1.00 57.53 282 LEU A O 1
ATOM 2209 N N . LEU A 1 283 ? 24.299 -4.746 -34.208 1.00 56.19 283 LEU A N 1
ATOM 2210 C CA . LEU A 1 283 ? 23.433 -4.877 -33.028 1.00 56.19 283 LEU A CA 1
ATOM 2211 C C . LEU A 1 283 ? 23.776 -6.115 -32.182 1.00 56.19 283 LEU A C 1
ATOM 2213 O O . LEU A 1 283 ? 23.554 -6.110 -30.976 1.00 56.19 283 LEU A O 1
ATOM 2217 N N . PHE A 1 284 ? 24.376 -7.141 -32.795 1.00 53.66 284 PHE A N 1
ATOM 2218 C CA . PHE A 1 284 ? 24.760 -8.400 -32.141 1.00 53.66 284 PHE A CA 1
ATOM 2219 C C . PHE A 1 284 ? 26.258 -8.507 -31.823 1.00 53.66 284 PHE A C 1
ATOM 2221 O O . PHE A 1 284 ? 26.751 -9.584 -31.492 1.00 53.66 284 PHE A O 1
ATOM 2228 N N . ASN A 1 285 ? 26.991 -7.388 -31.886 1.00 54.59 285 ASN A N 1
ATOM 2229 C CA . ASN A 1 285 ? 28.408 -7.296 -31.522 1.00 54.59 285 ASN A CA 1
ATOM 2230 C C . ASN A 1 285 ? 29.317 -8.289 -32.280 1.00 54.59 285 ASN A C 1
ATOM 2232 O O . ASN A 1 285 ? 30.356 -8.730 -31.777 1.00 54.59 285 ASN A O 1
ATOM 2236 N N . VAL A 1 286 ? 28.940 -8.639 -33.512 1.00 50.97 286 VAL A N 1
ATOM 2237 C CA . VAL A 1 286 ? 29.746 -9.496 -34.376 1.00 50.97 286 VAL A CA 1
ATOM 2238 C C . VAL A 1 286 ? 30.886 -8.642 -34.936 1.00 50.97 286 VAL A C 1
ATOM 2240 O O . VAL A 1 286 ? 30.704 -7.778 -35.795 1.00 50.97 286 VAL A O 1
ATOM 2243 N N . ARG A 1 287 ? 32.094 -8.825 -34.395 1.00 48.84 287 ARG A N 1
ATOM 2244 C CA . ARG A 1 287 ? 33.274 -8.028 -34.757 1.00 48.84 287 ARG A CA 1
ATOM 2245 C C . ARG A 1 287 ? 33.701 -8.306 -36.203 1.00 48.84 287 ARG A C 1
ATOM 2247 O O . ARG A 1 287 ? 34.485 -9.216 -36.456 1.00 48.84 287 ARG A O 1
ATOM 2254 N N . LYS A 1 288 ? 33.272 -7.457 -37.140 1.00 49.25 288 LYS A N 1
ATOM 2255 C CA . LYS A 1 288 ? 33.838 -7.393 -38.497 1.00 49.25 288 LYS A CA 1
ATOM 2256 C C . LYS A 1 288 ? 35.267 -6.845 -38.395 1.00 49.25 288 LYS A C 1
ATOM 2258 O O . LYS A 1 288 ? 35.465 -5.664 -38.107 1.00 49.25 288 LYS A O 1
ATOM 2263 N N . ARG A 1 289 ? 36.281 -7.700 -38.577 1.00 50.22 289 ARG A N 1
ATOM 2264 C CA . ARG A 1 289 ? 37.670 -7.247 -38.751 1.00 50.22 289 ARG A CA 1
ATOM 2265 C C . ARG A 1 289 ? 37.758 -6.572 -40.116 1.00 50.22 289 ARG A C 1
ATOM 2267 O O . ARG A 1 289 ? 37.872 -7.240 -41.133 1.00 50.22 289 ARG A O 1
ATOM 2274 N N . THR A 1 290 ? 37.670 -5.247 -40.153 1.00 44.81 290 THR A N 1
ATOM 2275 C CA . THR A 1 290 ? 38.014 -4.493 -41.359 1.00 44.81 290 THR A CA 1
ATOM 2276 C C . THR A 1 290 ? 39.529 -4.559 -41.529 1.00 44.81 290 THR A C 1
ATOM 2278 O O . THR A 1 290 ? 40.264 -3.799 -40.901 1.00 44.81 290 THR A O 1
ATOM 2281 N N . SER A 1 291 ? 40.004 -5.497 -42.342 1.00 51.25 291 SER A N 1
ATOM 2282 C CA . SER A 1 291 ? 41.349 -5.486 -42.916 1.00 51.25 291 SER A CA 1
ATOM 2283 C C . SER A 1 291 ? 41.478 -4.262 -43.826 1.00 51.25 291 SER A C 1
ATOM 2285 O O . SER A 1 291 ? 41.169 -4.302 -45.011 1.00 51.25 291 SER A O 1
ATOM 2287 N N . SER A 1 292 ? 41.852 -3.138 -43.221 1.00 45.41 292 SER A N 1
ATOM 2288 C CA . SER A 1 292 ? 42.125 -1.851 -43.860 1.00 45.41 292 SER A CA 1
ATOM 2289 C C . SER A 1 292 ? 43.392 -1.278 -43.226 1.00 45.41 292 SER A C 1
ATOM 2291 O O . SER A 1 292 ? 43.376 -0.228 -42.587 1.00 45.41 292 SER A O 1
ATOM 2293 N N . ASP A 1 293 ? 44.486 -2.014 -43.374 1.00 41.16 293 ASP A N 1
ATOM 2294 C CA . ASP A 1 293 ? 45.834 -1.489 -43.211 1.00 41.16 293 ASP A CA 1
ATOM 2295 C C . ASP A 1 293 ? 46.629 -1.991 -44.418 1.00 41.16 293 ASP A C 1
ATOM 2297 O O . ASP A 1 293 ? 46.794 -3.199 -44.591 1.00 41.16 293 ASP A O 1
ATOM 2301 N N . GLY A 1 294 ? 46.995 -1.085 -45.328 1.00 44.03 294 GLY A N 1
ATOM 2302 C CA . GLY A 1 294 ? 47.754 -1.445 -46.526 1.00 44.03 294 GLY A CA 1
ATOM 2303 C C . GLY A 1 294 ? 47.418 -0.655 -47.791 1.00 44.03 294 GLY A C 1
ATOM 2304 O O . GLY A 1 294 ? 46.722 -1.144 -48.669 1.00 44.03 294 GLY A O 1
ATOM 2305 N N . MET A 1 295 ? 48.024 0.527 -47.908 1.00 42.53 295 MET A N 1
ATOM 2306 C CA . MET A 1 295 ? 48.704 0.973 -49.134 1.00 42.53 295 MET A CA 1
ATOM 2307 C C . MET A 1 295 ? 47.867 1.166 -50.421 1.00 42.53 295 MET A C 1
ATOM 2309 O O . MET A 1 295 ? 47.856 0.325 -51.315 1.00 42.53 295 MET A O 1
ATOM 2313 N N . THR A 1 296 ? 47.307 2.364 -50.619 1.00 35.00 296 THR A N 1
ATOM 2314 C CA . THR A 1 296 ? 47.021 2.888 -51.969 1.00 35.00 296 THR A CA 1
ATOM 2315 C C . THR A 1 296 ? 48.200 3.723 -52.466 1.00 35.00 296 THR A C 1
ATOM 2317 O O . THR A 1 296 ? 48.211 4.946 -52.328 1.00 35.00 296 THR A O 1
ATOM 2320 N N . THR A 1 297 ? 49.193 3.062 -53.061 1.00 37.59 297 THR A N 1
ATOM 2321 C CA . THR A 1 297 ? 50.106 3.679 -54.032 1.00 37.59 297 THR A CA 1
ATOM 2322 C C . THR A 1 297 ? 49.599 3.354 -55.429 1.00 37.59 297 THR A C 1
ATOM 2324 O O . THR A 1 297 ? 49.533 2.197 -55.835 1.00 37.59 297 THR A O 1
ATOM 2327 N N . THR A 1 298 ? 49.215 4.390 -56.160 1.00 40.28 298 THR A N 1
ATOM 2328 C CA . THR A 1 298 ? 48.910 4.348 -57.588 1.00 40.28 298 THR A CA 1
ATOM 2329 C C . THR A 1 298 ? 50.140 3.928 -58.395 1.00 40.28 298 THR A C 1
ATOM 2331 O O . THR A 1 298 ? 51.162 4.607 -58.312 1.00 40.28 298 THR A O 1
ATOM 2334 N N . GLY A 1 299 ? 50.018 2.893 -59.233 1.00 37.12 299 GLY A N 1
ATOM 2335 C CA . GLY A 1 299 ? 50.914 2.703 -60.379 1.00 37.12 299 GLY A CA 1
ATOM 2336 C C . GLY A 1 299 ? 51.245 1.258 -60.761 1.00 37.12 299 GLY A C 1
ATOM 2337 O O . GLY A 1 299 ? 52.203 0.706 -60.249 1.00 37.12 299 GLY A O 1
ATOM 2338 N N . ALA A 1 300 ? 50.516 0.751 -61.761 1.00 38.25 300 ALA A N 1
ATOM 2339 C CA . ALA A 1 300 ? 51.030 -0.016 -62.907 1.00 38.25 300 ALA A CA 1
ATOM 2340 C C . ALA A 1 300 ? 51.625 -1.448 -62.741 1.00 38.25 300 ALA A C 1
ATOM 2342 O O . ALA A 1 300 ? 52.750 -1.617 -62.294 1.00 38.25 300 ALA A O 1
ATOM 2343 N N . VAL A 1 301 ? 50.917 -2.400 -63.386 1.00 42.09 301 VAL A N 1
ATOM 2344 C CA . VAL A 1 301 ? 51.418 -3.424 -64.352 1.00 42.09 301 VAL A CA 1
ATOM 2345 C C . VAL A 1 301 ? 51.849 -4.821 -63.822 1.00 42.09 301 VAL A C 1
ATOM 2347 O O . VAL A 1 301 ? 52.422 -4.948 -62.750 1.00 42.09 301 VAL A O 1
ATOM 2350 N N . GLU A 1 302 ? 51.542 -5.839 -64.661 1.00 36.84 302 GLU A N 1
ATOM 2351 C CA . GLU A 1 302 ? 51.821 -7.307 -64.640 1.00 36.84 302 GLU A CA 1
ATOM 2352 C C . GLU A 1 302 ? 50.933 -8.153 -63.690 1.00 36.84 302 GLU A C 1
ATOM 2354 O O . GLU A 1 302 ? 50.971 -7.992 -62.479 1.00 36.84 302 GLU A O 1
ATOM 2359 N N . VAL A 1 303 ? 49.978 -8.995 -64.122 1.00 55.59 303 VAL A N 1
ATOM 2360 C CA . VAL A 1 303 ? 50.038 -10.244 -64.927 1.00 55.59 303 VAL A CA 1
ATOM 2361 C C . VAL A 1 303 ? 51.009 -11.301 -64.373 1.00 55.59 303 VAL A C 1
ATOM 2363 O O . VAL A 1 303 ? 52.184 -11.311 -64.711 1.00 55.59 303 VAL A O 1
ATOM 2366 N N . GLY A 1 304 ? 50.468 -12.266 -63.610 1.00 42.69 304 GLY A N 1
ATOM 2367 C CA . GLY A 1 304 ? 51.053 -13.604 -63.416 1.00 42.69 304 GLY A CA 1
ATOM 2368 C C . GLY A 1 304 ? 50.989 -14.156 -61.983 1.00 42.69 304 GLY A C 1
ATOM 2369 O O . GLY A 1 304 ? 51.532 -13.546 -61.071 1.00 42.69 304 GLY A O 1
ATOM 2370 N N . GLY A 1 305 ? 50.403 -15.351 -61.787 1.00 42.28 305 GLY A N 1
ATOM 2371 C CA . GLY A 1 305 ? 50.693 -16.183 -60.599 1.00 42.28 305 GLY A CA 1
ATOM 2372 C C . GLY A 1 305 ? 49.509 -16.890 -59.924 1.00 42.28 305 GLY A C 1
ATOM 2373 O O . GLY A 1 305 ? 49.133 -16.571 -58.802 1.00 42.28 305 GLY A O 1
ATOM 2374 N N . SER A 1 306 ? 48.961 -17.908 -60.582 1.00 51.53 306 SER A N 1
ATOM 2375 C CA . SER A 1 306 ? 47.793 -18.735 -60.232 1.00 51.53 306 SER A CA 1
ATOM 2376 C C . SER A 1 306 ? 47.959 -19.704 -59.035 1.00 51.53 306 SER A C 1
ATOM 2378 O O . SER A 1 306 ? 47.649 -20.888 -59.161 1.00 51.53 306 SER A O 1
ATOM 2380 N N . GLY A 1 307 ? 48.446 -19.244 -57.876 1.00 51.88 307 GLY A N 1
ATOM 2381 C CA . GLY A 1 307 ? 48.644 -20.110 -56.693 1.00 51.88 307 GLY A CA 1
ATOM 2382 C C . GLY A 1 307 ? 48.330 -19.486 -55.327 1.00 51.88 307 GLY A C 1
ATOM 2383 O O . GLY A 1 307 ? 47.833 -20.177 -54.439 1.00 51.88 307 GLY A O 1
ATOM 2384 N N . GLU A 1 308 ? 48.556 -18.184 -55.155 1.00 51.16 308 GLU A N 1
ATOM 2385 C CA . GLU A 1 308 ? 48.271 -17.463 -53.898 1.00 51.16 308 GLU A CA 1
ATOM 2386 C C . GLU A 1 308 ? 46.773 -17.124 -53.746 1.00 51.16 308 GLU A C 1
ATOM 2388 O O . GLU A 1 308 ? 46.253 -16.988 -52.637 1.00 51.16 308 GLU A O 1
ATOM 2393 N N . ASP A 1 309 ? 46.048 -17.080 -54.864 1.00 57.12 309 ASP A N 1
ATOM 2394 C CA . ASP A 1 309 ? 44.631 -16.712 -54.930 1.00 57.12 309 ASP A CA 1
ATOM 2395 C C . ASP A 1 309 ? 43.714 -17.780 -54.296 1.00 57.12 309 ASP A C 1
ATOM 2397 O O . ASP A 1 309 ? 42.706 -17.464 -53.665 1.00 57.12 309 ASP A O 1
ATOM 2401 N N . LEU A 1 310 ? 44.098 -19.066 -54.364 1.00 60.31 310 LEU A N 1
ATOM 2402 C CA . LEU A 1 310 ? 43.332 -20.153 -53.737 1.00 60.31 310 LEU A CA 1
ATOM 2403 C C . LEU A 1 310 ? 43.434 -20.139 -52.209 1.00 60.31 310 LEU A C 1
ATOM 2405 O O . LEU A 1 310 ? 42.410 -20.264 -51.545 1.00 60.31 310 LEU A O 1
ATOM 2409 N N . LYS A 1 311 ? 44.640 -19.963 -51.651 1.00 67.75 311 LYS A N 1
ATOM 2410 C CA . LYS A 1 311 ? 44.844 -19.907 -50.191 1.00 67.75 311 LYS A CA 1
ATOM 2411 C C . LYS A 1 311 ? 44.185 -18.676 -49.580 1.00 67.75 311 LYS A C 1
ATOM 2413 O O . LYS A 1 311 ? 43.674 -18.733 -48.466 1.00 67.75 311 LYS A O 1
ATOM 2418 N N . THR A 1 312 ? 44.185 -17.569 -50.317 1.00 69.88 312 THR A N 1
ATOM 2419 C CA . THR A 1 312 ? 43.503 -16.341 -49.904 1.00 69.88 312 THR A CA 1
ATOM 2420 C C . THR A 1 312 ? 41.987 -16.544 -49.913 1.00 69.88 312 THR A C 1
ATOM 2422 O O . THR A 1 312 ? 41.322 -16.206 -48.938 1.00 69.88 312 THR A O 1
ATOM 2425 N N . ARG A 1 313 ? 41.444 -17.208 -50.942 1.00 67.75 313 ARG A N 1
ATOM 2426 C CA . ARG A 1 313 ? 40.018 -17.562 -51.015 1.00 67.75 313 ARG A CA 1
ATOM 2427 C C . ARG A 1 313 ? 39.584 -18.565 -49.941 1.00 67.75 313 ARG A C 1
ATOM 2429 O O . ARG A 1 313 ? 38.486 -18.444 -49.411 1.00 67.75 313 ARG A O 1
ATOM 2436 N N . GLU A 1 314 ? 40.429 -19.539 -49.615 1.00 74.50 314 GLU A N 1
ATOM 2437 C CA . GLU A 1 314 ? 40.168 -20.534 -48.568 1.00 74.50 314 GLU A CA 1
ATOM 2438 C C . GLU A 1 314 ? 40.133 -19.887 -47.177 1.00 74.50 314 GLU A C 1
ATOM 2440 O O . GLU A 1 314 ? 39.181 -20.100 -46.433 1.00 74.50 314 GLU A O 1
ATOM 2445 N N . ARG A 1 315 ? 41.075 -18.983 -46.874 1.00 73.50 315 ARG A N 1
ATOM 2446 C CA . ARG A 1 315 ? 41.058 -18.197 -45.627 1.00 73.50 315 ARG A CA 1
ATOM 2447 C C . ARG A 1 315 ? 39.833 -17.292 -45.510 1.00 73.50 315 ARG A C 1
ATOM 2449 O O . ARG A 1 315 ? 39.246 -17.207 -44.440 1.00 73.50 315 ARG A O 1
ATOM 2456 N N . MET A 1 316 ? 39.414 -16.655 -46.605 1.00 71.38 316 MET A N 1
ATOM 2457 C CA . MET A 1 316 ? 38.188 -15.848 -46.608 1.00 71.38 316 MET A CA 1
ATOM 2458 C C . MET A 1 316 ? 36.942 -16.698 -46.329 1.00 71.38 316 MET A C 1
ATOM 2460 O O . MET A 1 316 ? 36.073 -16.277 -45.573 1.00 71.38 316 MET A O 1
ATOM 2464 N N . ALA A 1 317 ? 36.873 -17.914 -46.879 1.00 76.69 317 ALA A N 1
ATOM 2465 C CA . ALA A 1 317 ? 35.769 -18.833 -46.609 1.00 76.69 317 ALA A CA 1
ATOM 2466 C C . ALA A 1 317 ? 35.771 -19.351 -45.156 1.00 76.69 317 ALA A C 1
ATOM 2468 O O . ALA A 1 317 ? 34.706 -19.521 -44.560 1.00 76.69 317 ALA A O 1
ATOM 2469 N N . GLU A 1 318 ? 36.948 -19.587 -44.570 1.00 79.44 318 GLU A N 1
ATOM 2470 C CA . GLU A 1 318 ? 37.088 -19.939 -43.151 1.00 79.44 318 GLU A CA 1
ATOM 2471 C C . GLU A 1 318 ? 36.644 -18.793 -42.233 1.00 79.44 318 GLU A C 1
ATOM 2473 O O . GLU A 1 318 ? 35.898 -19.024 -41.277 1.00 79.44 318 GLU A O 1
ATOM 2478 N N . ASP A 1 319 ? 37.032 -17.559 -42.551 1.00 75.12 319 ASP A N 1
ATOM 2479 C CA . ASP A 1 319 ? 36.627 -16.366 -41.808 1.00 75.12 319 ASP A CA 1
ATOM 2480 C C . ASP A 1 319 ? 35.108 -16.134 -41.892 1.00 75.12 319 ASP A C 1
ATOM 2482 O O . ASP A 1 319 ? 34.467 -15.871 -40.869 1.00 75.12 319 ASP A O 1
ATOM 2486 N N . ASP A 1 320 ? 34.506 -16.325 -43.069 1.00 78.94 320 ASP A N 1
ATOM 2487 C CA . ASP A 1 320 ? 33.053 -16.248 -43.259 1.00 78.94 320 ASP A CA 1
ATOM 2488 C C . ASP A 1 320 ? 32.314 -17.341 -42.471 1.00 78.94 320 ASP A C 1
ATOM 2490 O O . ASP A 1 320 ? 31.267 -17.084 -41.871 1.00 78.94 320 ASP A O 1
ATOM 2494 N N . LEU A 1 321 ? 32.864 -18.558 -42.399 1.00 81.31 321 LEU A N 1
ATOM 2495 C CA . LEU A 1 321 ? 32.302 -19.636 -41.581 1.00 81.31 321 LEU A CA 1
ATOM 2496 C C . LEU A 1 321 ? 32.372 -19.323 -40.084 1.00 81.31 321 LEU A C 1
ATOM 2498 O O . LEU A 1 321 ? 31.421 -19.612 -39.352 1.00 81.31 321 LEU A O 1
ATOM 2502 N N . ILE A 1 322 ? 33.473 -18.737 -39.613 1.00 83.88 322 ILE A N 1
ATOM 2503 C CA . ILE A 1 322 ? 33.619 -18.304 -38.217 1.00 83.88 322 ILE A CA 1
ATOM 2504 C C . ILE A 1 322 ? 32.616 -17.189 -37.910 1.00 83.88 322 ILE A C 1
ATOM 2506 O O . ILE A 1 322 ? 31.938 -17.240 -36.879 1.00 83.88 322 ILE A O 1
ATOM 2510 N N . LEU A 1 323 ? 32.465 -16.225 -38.821 1.00 81.56 323 LEU A N 1
ATOM 2511 C CA . LEU A 1 323 ? 31.496 -15.141 -38.707 1.00 81.56 323 LEU A CA 1
ATOM 2512 C C . LEU A 1 323 ? 30.072 -15.694 -38.617 1.00 81.56 323 LEU A C 1
ATOM 2514 O O . LEU A 1 323 ? 29.341 -15.372 -37.679 1.00 81.56 323 LEU A O 1
ATOM 2518 N N . LEU A 1 324 ? 29.706 -16.595 -39.528 1.00 84.06 324 LEU A N 1
ATOM 2519 C CA . LEU A 1 324 ? 28.375 -17.184 -39.574 1.00 84.06 324 LEU A CA 1
ATOM 2520 C C . LEU A 1 324 ? 28.082 -18.022 -38.323 1.00 84.06 324 LEU A C 1
ATOM 2522 O O . LEU A 1 324 ? 27.001 -17.907 -37.751 1.00 84.06 324 LEU A O 1
ATOM 2526 N N . ARG A 1 325 ? 29.058 -18.796 -37.829 1.00 86.00 325 ARG A N 1
ATOM 2527 C CA . ARG A 1 325 ? 28.937 -19.523 -36.554 1.00 86.00 325 ARG A CA 1
ATOM 2528 C C . ARG A 1 325 ? 28.742 -18.577 -35.375 1.00 86.00 325 ARG A C 1
ATOM 2530 O O . ARG A 1 325 ? 27.883 -18.834 -34.536 1.00 86.00 325 ARG A O 1
ATOM 2537 N N . SER A 1 326 ? 29.501 -17.483 -35.320 1.00 78.75 326 SER A N 1
ATOM 2538 C CA . SER A 1 326 ? 29.363 -16.487 -34.253 1.00 78.75 326 SER A CA 1
ATOM 2539 C C . SER A 1 326 ? 27.994 -15.803 -34.281 1.00 78.75 326 SER A C 1
ATOM 2541 O O . SER A 1 326 ? 27.387 -15.605 -33.231 1.00 78.75 326 SER A O 1
ATOM 2543 N N . ARG A 1 327 ? 27.462 -15.535 -35.480 1.00 81.44 327 ARG A N 1
ATOM 2544 C CA . ARG A 1 327 ? 26.138 -14.945 -35.685 1.00 81.44 327 ARG A CA 1
ATOM 2545 C C . ARG A 1 327 ? 25.018 -15.900 -35.276 1.00 81.44 327 ARG A C 1
ATOM 2547 O O . ARG A 1 327 ? 24.117 -15.501 -34.548 1.00 81.44 327 ARG A O 1
ATOM 2554 N N . VAL A 1 328 ? 25.094 -17.167 -35.689 1.00 89.19 328 VAL A N 1
ATOM 2555 C CA . VAL A 1 328 ? 24.132 -18.203 -35.276 1.00 89.19 328 VAL A CA 1
ATOM 2556 C C . VAL A 1 328 ? 24.143 -18.374 -33.758 1.00 89.19 328 VAL A C 1
ATOM 2558 O O . VAL A 1 328 ? 23.080 -18.410 -33.148 1.00 89.19 328 VAL A O 1
ATOM 2561 N N . TYR A 1 329 ? 25.326 -18.411 -33.141 1.00 90.88 329 TYR A N 1
ATOM 2562 C CA . TYR A 1 329 ? 25.454 -18.493 -31.687 1.00 90.88 329 TYR A CA 1
ATOM 2563 C C . TYR A 1 329 ? 24.843 -17.275 -30.976 1.00 90.88 329 TYR A C 1
ATOM 2565 O O . TYR A 1 329 ? 24.141 -17.434 -29.980 1.00 90.88 329 TYR A O 1
ATOM 2573 N N . ALA A 1 330 ? 25.061 -16.063 -31.496 1.00 83.56 330 ALA A N 1
ATOM 2574 C CA . ALA A 1 330 ? 24.470 -14.848 -30.940 1.00 83.56 330 ALA A CA 1
ATOM 2575 C C . ALA A 1 330 ? 22.933 -14.869 -31.005 1.00 83.56 330 ALA A C 1
ATOM 2577 O O . ALA A 1 330 ? 22.286 -14.527 -30.016 1.00 83.56 330 ALA A O 1
ATOM 2578 N N . TYR A 1 331 ? 22.350 -15.318 -32.124 1.00 89.06 331 TYR A N 1
ATOM 2579 C CA . TYR A 1 331 ? 20.896 -15.462 -32.238 1.00 89.06 331 TYR A CA 1
ATOM 2580 C C . TYR A 1 331 ? 20.341 -16.538 -31.315 1.00 89.06 331 TYR A C 1
ATOM 2582 O O . TYR A 1 331 ? 19.366 -16.276 -30.627 1.00 89.06 331 TYR A O 1
ATOM 2590 N N . GLN A 1 332 ? 20.985 -17.704 -31.233 1.00 93.69 332 GLN A N 1
ATOM 2591 C CA . GLN A 1 332 ? 20.559 -18.764 -30.314 1.00 93.69 332 GLN A CA 1
ATOM 2592 C C . GLN A 1 332 ? 20.552 -18.282 -28.865 1.00 93.69 332 GLN A C 1
ATOM 2594 O O . GLN A 1 332 ? 19.580 -18.493 -28.149 1.00 93.69 332 GLN A O 1
ATOM 2599 N N . LYS A 1 333 ? 21.604 -17.571 -28.448 1.00 91.75 333 LYS A N 1
ATOM 2600 C CA . LYS A 1 333 ? 21.673 -17.004 -27.102 1.00 91.75 333 LYS A CA 1
ATOM 2601 C C . LYS A 1 333 ? 20.570 -15.967 -26.852 1.00 91.75 333 LYS A C 1
ATOM 2603 O O . LYS A 1 333 ? 19.997 -15.947 -25.769 1.00 91.75 333 LYS A O 1
ATOM 2608 N N . ASN A 1 334 ? 20.275 -15.113 -27.832 1.00 88.94 334 ASN A N 1
ATOM 2609 C CA . ASN A 1 334 ? 19.202 -14.125 -27.708 1.00 88.94 334 ASN A CA 1
ATOM 2610 C C . ASN A 1 334 ? 17.817 -14.793 -27.655 1.00 88.94 334 ASN A C 1
ATOM 2612 O O . ASN A 1 334 ? 16.980 -14.409 -26.847 1.00 88.94 334 ASN A O 1
ATOM 2616 N N . ASP A 1 335 ? 17.590 -15.832 -28.458 1.00 92.88 335 ASP A N 1
ATOM 2617 C CA . ASP A 1 335 ? 16.356 -16.620 -28.414 1.00 92.88 335 ASP A CA 1
ATOM 2618 C C . ASP A 1 335 ? 16.172 -17.298 -27.045 1.00 92.88 335 ASP A C 1
ATOM 2620 O O . ASP A 1 335 ? 15.060 -17.328 -26.518 1.00 92.88 335 ASP A O 1
ATOM 2624 N N . GLU A 1 336 ? 17.252 -17.800 -26.434 1.00 95.00 336 GLU A N 1
ATOM 2625 C CA . GLU A 1 336 ? 17.230 -18.344 -25.069 1.00 95.00 336 GLU A CA 1
ATOM 2626 C C . GLU A 1 336 ? 16.883 -17.273 -24.022 1.00 95.00 336 GLU A C 1
ATOM 2628 O O . GLU A 1 336 ? 16.058 -17.519 -23.141 1.00 95.00 336 GLU A O 1
ATOM 2633 N N . GLU A 1 337 ? 17.473 -16.080 -24.120 1.00 90.88 337 GLU A N 1
ATOM 2634 C CA . GLU A 1 337 ? 17.211 -14.959 -23.209 1.00 90.88 337 GLU A CA 1
ATOM 2635 C C . GLU A 1 337 ? 15.761 -14.466 -23.324 1.00 90.88 337 GLU A C 1
ATOM 2637 O O . GLU A 1 337 ? 15.050 -14.387 -22.321 1.00 90.88 337 GLU A O 1
ATOM 2642 N N . LEU A 1 338 ? 15.270 -14.267 -24.548 1.00 91.38 338 LEU A N 1
ATOM 2643 C CA . LEU A 1 338 ? 13.875 -13.913 -24.815 1.00 91.38 338 LEU A CA 1
ATOM 2644 C C . LEU A 1 338 ? 12.903 -14.997 -24.333 1.00 91.38 338 LEU A C 1
ATOM 2646 O O . LEU A 1 338 ? 11.833 -14.685 -23.807 1.00 91.38 338 LEU A O 1
ATOM 2650 N N . ALA A 1 339 ? 13.257 -16.278 -24.474 1.00 96.06 339 ALA A N 1
ATOM 2651 C CA . ALA A 1 339 ? 12.443 -17.372 -23.955 1.00 96.06 339 ALA A CA 1
ATOM 2652 C C . ALA A 1 339 ? 12.348 -17.343 -22.419 1.00 96.06 339 ALA A C 1
ATOM 2654 O O . ALA A 1 339 ? 11.273 -17.613 -21.871 1.00 96.06 339 ALA A O 1
ATOM 2655 N N . LEU A 1 340 ? 13.436 -16.989 -21.724 1.00 95.56 340 LEU A N 1
ATOM 2656 C CA . LEU A 1 340 ? 13.442 -16.808 -20.270 1.00 95.56 340 LEU A CA 1
ATOM 2657 C C . LEU A 1 340 ? 12.586 -15.611 -19.843 1.00 95.56 340 LEU A C 1
ATOM 2659 O O . LEU A 1 340 ? 11.749 -15.762 -18.951 1.00 95.56 340 LEU A O 1
ATOM 2663 N N . GLU A 1 341 ? 12.728 -14.460 -20.503 1.00 92.06 341 GLU A N 1
ATOM 2664 C CA . GLU A 1 341 ? 11.903 -13.275 -20.228 1.00 92.06 341 GLU A CA 1
ATOM 2665 C C . GLU A 1 341 ? 10.413 -13.561 -20.443 1.00 92.06 341 GLU A C 1
ATOM 2667 O O . GLU A 1 341 ? 9.567 -13.187 -19.628 1.00 92.06 341 GLU A O 1
ATOM 2672 N N . LEU A 1 342 ? 10.075 -14.290 -21.508 1.00 94.19 342 LEU A N 1
ATOM 2673 C CA . LEU A 1 342 ? 8.702 -14.680 -21.813 1.00 94.19 342 LEU A CA 1
ATOM 2674 C C . LEU A 1 342 ? 8.145 -15.646 -20.758 1.00 94.19 342 LEU A C 1
ATOM 2676 O O . LEU A 1 342 ? 6.982 -15.520 -20.360 1.00 94.19 342 LEU A O 1
ATOM 2680 N N . ALA A 1 343 ? 8.954 -16.589 -20.269 1.00 95.19 343 ALA A N 1
ATOM 2681 C CA . ALA A 1 343 ? 8.567 -17.478 -19.176 1.00 95.19 343 ALA A CA 1
ATOM 2682 C C . ALA A 1 343 ? 8.333 -16.704 -17.866 1.00 95.19 343 ALA A C 1
ATOM 2684 O O . ALA A 1 343 ? 7.339 -16.945 -17.174 1.00 95.19 343 ALA A O 1
ATOM 2685 N N . GLU A 1 344 ? 9.195 -15.737 -17.547 1.00 94.75 344 GLU A N 1
ATOM 2686 C CA . GLU A 1 344 ? 9.039 -14.874 -16.376 1.00 94.75 344 GLU A CA 1
ATOM 2687 C C . GLU A 1 344 ? 7.785 -13.995 -16.486 1.00 94.75 344 GLU A C 1
ATOM 2689 O O . GLU A 1 344 ? 6.991 -13.923 -15.543 1.00 94.75 344 GLU A O 1
ATOM 2694 N N . ALA A 1 345 ? 7.561 -13.369 -17.643 1.00 91.00 345 ALA A N 1
ATOM 2695 C CA . ALA A 1 345 ? 6.375 -12.563 -17.907 1.00 91.00 345 ALA A CA 1
ATOM 2696 C C . ALA A 1 345 ? 5.092 -13.396 -17.767 1.00 91.00 345 ALA A C 1
ATOM 2698 O O . ALA A 1 345 ? 4.154 -12.964 -17.099 1.00 91.00 345 ALA A O 1
ATOM 2699 N N . LYS A 1 346 ? 5.062 -14.625 -18.301 1.00 95.06 346 LYS A N 1
ATOM 2700 C CA . LYS A 1 346 ? 3.930 -15.551 -18.123 1.00 95.06 346 LYS A CA 1
ATOM 2701 C C . LYS A 1 346 ? 3.705 -15.931 -16.659 1.00 95.06 346 LYS A C 1
ATOM 2703 O O . LYS A 1 346 ? 2.561 -15.952 -16.206 1.00 95.06 346 LYS A O 1
ATOM 2708 N N . SER A 1 347 ? 4.769 -16.192 -15.901 1.00 93.12 347 SER A N 1
ATOM 2709 C CA . SER A 1 347 ? 4.675 -16.467 -14.460 1.00 93.12 347 SER A CA 1
ATOM 2710 C C . SER A 1 347 ? 4.070 -15.281 -13.694 1.00 93.12 347 SER A C 1
ATOM 2712 O O . SER A 1 347 ? 3.144 -15.449 -12.902 1.00 93.12 347 SER A O 1
ATOM 2714 N N . LYS A 1 348 ? 4.504 -14.050 -14.001 1.00 92.81 348 LYS A N 1
ATOM 2715 C CA . LYS A 1 348 ? 3.932 -12.826 -13.412 1.00 92.81 348 LYS A CA 1
ATOM 2716 C C . LYS A 1 348 ? 2.461 -12.636 -13.790 1.00 92.81 348 LYS A C 1
ATOM 2718 O O . LYS A 1 348 ? 1.649 -12.332 -12.918 1.00 92.81 348 LYS A O 1
ATOM 2723 N N . THR A 1 349 ? 2.104 -12.839 -15.058 1.00 94.62 349 THR A N 1
ATOM 2724 C CA . THR A 1 349 ? 0.717 -12.704 -15.531 1.00 94.62 349 THR A CA 1
ATOM 2725 C C . THR A 1 349 ? -0.203 -13.718 -14.861 1.00 94.62 349 THR A C 1
ATOM 2727 O O . THR A 1 349 ? -1.234 -13.321 -14.332 1.00 94.62 349 THR A O 1
ATOM 2730 N N . THR A 1 350 ? 0.191 -14.991 -14.789 1.00 93.44 350 THR A N 1
ATOM 2731 C CA . THR A 1 350 ? -0.614 -16.037 -14.130 1.00 93.44 350 THR A CA 1
ATOM 2732 C C . THR A 1 350 ? -0.783 -15.785 -12.628 1.00 93.44 350 THR A C 1
ATOM 2734 O O . THR A 1 350 ? -1.874 -15.968 -12.089 1.00 93.44 350 THR A O 1
ATOM 2737 N N . ALA A 1 351 ? 0.251 -15.290 -11.938 1.00 91.81 351 ALA A N 1
ATOM 2738 C CA . ALA A 1 351 ? 0.143 -14.904 -10.530 1.00 91.81 351 ALA A CA 1
ATOM 2739 C C . ALA A 1 351 ? -0.831 -13.729 -10.319 1.00 91.81 351 ALA A C 1
ATOM 2741 O O . ALA A 1 351 ? -1.671 -13.773 -9.417 1.00 91.81 351 ALA A O 1
ATOM 2742 N N . ASN A 1 352 ? -0.749 -12.699 -11.165 1.00 93.62 352 ASN A N 1
ATOM 2743 C CA . ASN A 1 352 ? -1.652 -11.548 -11.111 1.00 93.62 352 ASN A CA 1
ATOM 2744 C C . ASN A 1 352 ? -3.095 -11.941 -11.442 1.00 93.62 352 ASN A C 1
ATOM 2746 O O . ASN A 1 352 ? -4.023 -11.517 -10.760 1.00 93.62 352 ASN A O 1
ATOM 2750 N N . GLU A 1 353 ? -3.280 -12.799 -12.440 1.00 91.50 353 GLU A N 1
ATOM 2751 C CA . GLU A 1 353 ? -4.575 -13.350 -12.822 1.00 91.50 353 GLU A CA 1
ATOM 2752 C C . GLU A 1 353 ? -5.227 -14.104 -11.651 1.00 91.50 353 GLU A C 1
ATOM 2754 O O . GLU A 1 353 ? -6.391 -13.858 -11.333 1.00 91.50 353 GLU A O 1
ATOM 2759 N N . LEU A 1 354 ? -4.475 -14.941 -10.927 1.00 93.12 354 LEU A N 1
ATOM 2760 C CA . LEU A 1 354 ? -4.974 -15.619 -9.724 1.00 93.12 354 LEU A CA 1
ATOM 2761 C C . LEU A 1 354 ? -5.350 -14.640 -8.601 1.00 93.12 354 LEU A C 1
ATOM 2763 O O . LEU A 1 354 ? -6.354 -14.851 -7.916 1.00 93.12 354 LEU A O 1
ATOM 2767 N N . LEU A 1 355 ? -4.579 -13.564 -8.405 1.00 93.19 355 LEU A N 1
ATOM 2768 C CA . LEU A 1 355 ? -4.910 -12.518 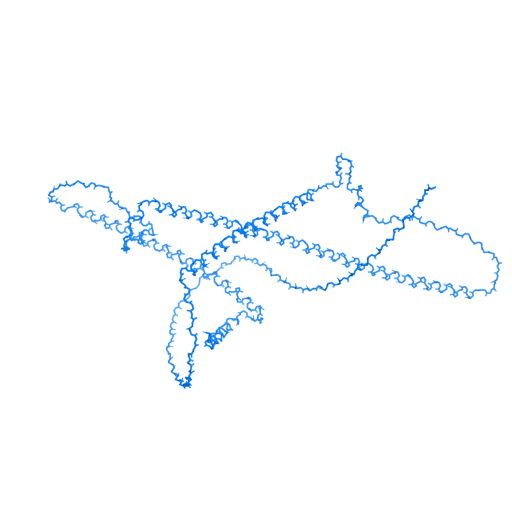-7.431 1.00 93.19 355 LEU A CA 1
ATOM 2769 C C . LEU A 1 355 ? -6.209 -11.798 -7.807 1.00 93.19 355 LEU A C 1
ATOM 2771 O O . LEU A 1 355 ? -7.081 -11.643 -6.952 1.00 93.19 355 LEU A O 1
ATOM 2775 N N . CYS A 1 356 ? -6.375 -11.422 -9.075 1.00 91.75 356 CYS A N 1
ATOM 2776 C CA . CYS A 1 356 ? -7.605 -10.817 -9.580 1.00 91.75 356 CYS A CA 1
ATOM 2777 C C . CYS A 1 356 ? -8.804 -11.759 -9.407 1.00 91.75 356 CYS A C 1
ATOM 2779 O O . CYS A 1 356 ? -9.820 -11.346 -8.845 1.00 91.75 356 CYS A O 1
ATOM 2781 N N . LYS A 1 357 ? -8.670 -13.042 -9.778 1.00 93.75 357 LYS A N 1
ATOM 2782 C CA . LYS A 1 357 ? -9.716 -14.059 -9.565 1.00 93.75 357 LYS A CA 1
ATOM 2783 C C . LYS A 1 357 ? -10.084 -14.193 -8.090 1.00 93.75 357 LYS A C 1
ATOM 2785 O O . LYS A 1 357 ? -11.262 -14.263 -7.757 1.00 93.75 357 LYS A O 1
ATOM 2790 N N . LYS A 1 358 ? -9.098 -14.164 -7.189 1.00 95.06 358 LYS A N 1
ATOM 2791 C CA . LYS A 1 358 ? -9.327 -14.231 -5.739 1.00 95.06 358 LYS A CA 1
ATOM 2792 C C . LYS A 1 358 ? -10.074 -13.009 -5.207 1.00 95.06 358 LYS A C 1
ATOM 2794 O O . LYS A 1 358 ? -10.954 -13.167 -4.365 1.00 95.06 358 LYS A O 1
ATOM 2799 N N . VAL A 1 359 ? -9.746 -11.809 -5.684 1.00 95.19 359 VAL A N 1
ATOM 2800 C CA . VAL A 1 359 ? -10.471 -10.584 -5.310 1.00 95.19 359 VAL A CA 1
ATOM 2801 C C . VAL A 1 359 ? -11.925 -10.673 -5.769 1.00 95.19 359 VAL A C 1
ATOM 2803 O O . VAL A 1 359 ? -12.822 -10.471 -4.956 1.00 95.19 359 VAL A O 1
ATOM 2806 N N . ILE A 1 360 ? -12.166 -11.065 -7.022 1.00 92.50 360 ILE A N 1
ATOM 2807 C CA . ILE A 1 360 ? -13.522 -11.228 -7.569 1.00 92.50 360 ILE A CA 1
ATOM 2808 C C . ILE A 1 360 ? -14.304 -12.295 -6.788 1.00 92.50 360 ILE A C 1
ATOM 2810 O O . ILE A 1 360 ? -15.439 -12.048 -6.390 1.00 92.50 360 ILE A O 1
ATOM 2814 N N . ALA A 1 361 ? -13.685 -13.442 -6.488 1.00 95.56 361 ALA A N 1
ATOM 2815 C CA . ALA A 1 361 ? -14.281 -14.508 -5.681 1.00 95.56 361 ALA A CA 1
ATOM 2816 C C . ALA A 1 361 ? -14.755 -14.004 -4.308 1.00 95.56 361 ALA A C 1
ATOM 2818 O O . ALA A 1 361 ? -15.869 -14.312 -3.885 1.00 95.56 361 ALA A O 1
ATOM 2819 N N . ILE A 1 362 ? -13.931 -13.198 -3.626 1.00 93.50 362 ILE A N 1
ATOM 2820 C CA . ILE A 1 362 ? -14.263 -12.618 -2.317 1.00 93.50 362 ILE A CA 1
ATOM 2821 C C . ILE A 1 362 ? -15.376 -11.573 -2.450 1.00 93.50 362 ILE A C 1
ATOM 2823 O O . ILE A 1 362 ? -16.318 -11.590 -1.662 1.00 93.50 362 ILE A O 1
ATOM 2827 N N . CYS A 1 363 ? -15.292 -10.680 -3.438 1.00 94.38 363 CYS A N 1
ATOM 2828 C CA . CYS A 1 363 ? -16.269 -9.609 -3.632 1.00 94.38 363 CYS A CA 1
ATOM 2829 C C . CYS A 1 363 ? -17.654 -10.132 -4.035 1.00 94.38 363 CYS A C 1
ATOM 2831 O O . CYS A 1 363 ? -18.661 -9.588 -3.589 1.00 94.38 363 CYS A O 1
ATOM 2833 N N . CYS A 1 364 ? -17.715 -11.185 -4.851 1.00 91.50 364 CYS A N 1
ATOM 2834 C CA . CYS A 1 364 ? -18.970 -11.771 -5.321 1.00 91.50 364 CYS A CA 1
ATOM 2835 C C . CYS A 1 364 ? -19.448 -12.953 -4.461 1.00 91.50 364 CYS A C 1
ATOM 2837 O O . CYS A 1 364 ? -20.557 -13.436 -4.670 1.00 91.50 364 CYS A O 1
ATOM 2839 N N . ASN A 1 365 ? -18.641 -13.405 -3.493 1.00 93.50 365 ASN A N 1
ATOM 2840 C CA . ASN A 1 365 ? -18.875 -14.600 -2.676 1.00 93.50 365 ASN A CA 1
ATOM 2841 C C . ASN A 1 365 ? -19.079 -15.879 -3.519 1.00 93.50 365 ASN A C 1
ATOM 2843 O O . ASN A 1 365 ? -20.020 -16.648 -3.315 1.00 93.50 365 ASN A O 1
ATOM 2847 N N . ILE A 1 366 ? -18.194 -16.090 -4.497 1.00 93.94 366 ILE A N 1
ATOM 2848 C CA . ILE A 1 366 ? -18.243 -17.198 -5.464 1.00 93.94 366 ILE A CA 1
ATOM 2849 C C . ILE A 1 366 ? -16.963 -18.024 -5.348 1.00 93.94 366 ILE A C 1
ATOM 2851 O O . ILE A 1 366 ? -15.898 -17.504 -5.026 1.00 93.94 366 ILE A O 1
ATOM 2855 N N . GLN A 1 367 ? -17.061 -19.332 -5.588 1.00 93.50 367 GLN A N 1
ATOM 2856 C CA . GLN A 1 367 ? -15.899 -20.223 -5.573 1.00 93.50 367 GLN A CA 1
ATOM 2857 C C . GLN A 1 367 ? -14.940 -19.880 -6.718 1.00 93.50 367 GLN A C 1
ATOM 2859 O O . GLN A 1 367 ? -15.388 -19.607 -7.829 1.00 93.50 367 GLN A O 1
ATOM 2864 N N . LEU A 1 368 ? -13.630 -19.932 -6.451 1.00 90.31 368 LEU A N 1
ATOM 2865 C CA . LEU A 1 368 ? -12.580 -19.518 -7.391 1.00 90.31 368 LEU A CA 1
ATOM 2866 C C . LEU A 1 368 ? -12.704 -20.208 -8.761 1.00 90.31 368 LEU A C 1
ATOM 2868 O O . LEU A 1 368 ? -12.530 -19.554 -9.783 1.00 90.31 368 LEU A O 1
ATOM 2872 N N . ASP A 1 369 ? -13.099 -21.483 -8.776 1.00 92.12 369 ASP A N 1
ATOM 2873 C CA . ASP A 1 369 ? -13.243 -22.287 -9.997 1.00 92.12 369 ASP A CA 1
ATOM 2874 C C . ASP A 1 369 ? -14.400 -21.822 -10.898 1.00 92.12 369 ASP A C 1
ATOM 2876 O O . ASP A 1 369 ? -14.375 -22.033 -12.105 1.00 92.12 369 ASP A O 1
ATOM 2880 N N . LYS A 1 370 ? -15.408 -21.152 -10.324 1.00 91.38 370 LYS A N 1
ATOM 2881 C CA . LYS A 1 370 ? -16.583 -20.642 -11.051 1.00 91.38 370 LYS A CA 1
ATOM 2882 C C . LYS A 1 370 ? -16.425 -19.197 -11.520 1.00 91.38 370 LYS A C 1
ATOM 2884 O O . LYS A 1 370 ? -17.265 -18.706 -12.272 1.00 91.38 370 LYS A O 1
ATOM 2889 N N . VAL A 1 371 ? -15.375 -18.503 -11.074 1.00 92.62 371 VAL A N 1
ATOM 2890 C CA . VAL A 1 371 ? -15.119 -17.113 -11.477 1.00 92.62 371 VAL A CA 1
ATOM 2891 C C . VAL A 1 371 ? -14.842 -17.035 -12.979 1.00 92.62 371 VAL A C 1
ATOM 2893 O O . VAL A 1 371 ? -15.359 -16.132 -13.627 1.00 92.62 371 VAL A O 1
ATOM 2896 N N . GLU A 1 372 ? -14.111 -18.002 -13.543 1.00 91.50 372 GLU A N 1
ATOM 2897 C CA . GLU A 1 372 ? -13.788 -18.041 -14.978 1.00 91.50 372 GLU A CA 1
ATOM 2898 C C . GLU A 1 372 ? -15.038 -18.113 -15.856 1.00 91.50 372 GLU A C 1
ATOM 2900 O O . GLU A 1 372 ? -15.213 -17.330 -16.786 1.00 91.50 372 GLU A O 1
ATOM 2905 N N . GLU A 1 373 ? -15.929 -19.046 -15.522 1.00 91.88 373 GLU A N 1
ATOM 2906 C CA . GLU A 1 373 ? -17.138 -19.332 -16.290 1.00 91.88 373 GLU A CA 1
ATOM 2907 C C . GLU A 1 373 ? -18.076 -18.120 -16.298 1.00 91.88 373 GLU A C 1
ATOM 2909 O O . GLU A 1 373 ? -18.617 -17.743 -17.340 1.00 91.88 373 GLU A O 1
ATOM 2914 N N . MET A 1 374 ? -18.196 -17.434 -15.155 1.00 87.81 374 MET A N 1
ATOM 2915 C CA . MET A 1 374 ? -18.975 -16.204 -15.101 1.00 87.81 374 MET A CA 1
ATOM 2916 C C . MET A 1 374 ? -18.290 -15.026 -15.788 1.00 87.81 374 MET A C 1
ATOM 2918 O O . MET A 1 374 ? -18.987 -14.229 -16.413 1.00 87.81 374 MET A O 1
ATOM 2922 N N . LEU A 1 375 ? -16.963 -14.892 -15.691 1.00 88.50 375 LEU A N 1
ATOM 2923 C CA . LEU A 1 375 ? -16.233 -13.815 -16.363 1.00 88.50 375 LEU A CA 1
ATOM 2924 C C . LEU A 1 375 ? -16.449 -13.867 -17.873 1.00 88.50 375 LEU A C 1
ATOM 2926 O O . LEU A 1 375 ? -16.679 -12.827 -18.475 1.00 88.50 375 LEU A O 1
ATOM 2930 N N . VAL A 1 376 ? -16.467 -15.060 -18.470 1.00 90.81 376 VAL A N 1
ATOM 2931 C CA . VAL A 1 376 ? -16.783 -15.217 -19.897 1.00 90.81 376 VAL A CA 1
ATOM 2932 C C . VAL A 1 376 ? -18.196 -14.712 -20.205 1.00 90.81 376 VAL A C 1
ATOM 2934 O O . VAL A 1 376 ? -18.370 -13.924 -21.131 1.00 90.81 376 VAL A O 1
ATOM 2937 N N . SER A 1 377 ? -19.199 -15.092 -19.406 1.00 88.62 377 SER A N 1
ATOM 2938 C CA . SER A 1 377 ? -20.582 -14.630 -19.612 1.00 88.62 377 SER A CA 1
ATOM 2939 C C . SER A 1 377 ? -20.760 -13.118 -19.409 1.00 88.62 377 SER A C 1
ATOM 2941 O O . SER A 1 377 ? -21.494 -12.483 -20.161 1.00 88.62 377 SER A O 1
ATOM 2943 N N . LEU A 1 378 ? -20.054 -12.530 -18.436 1.00 86.44 378 LEU A N 1
ATOM 2944 C CA . LEU A 1 378 ? -20.086 -11.097 -18.145 1.00 86.44 378 LEU A CA 1
ATOM 2945 C C . LEU A 1 378 ? -19.381 -10.294 -19.236 1.00 86.44 378 LEU A C 1
ATOM 2947 O O . LEU A 1 378 ? -19.917 -9.284 -19.677 1.00 86.44 378 LEU A O 1
ATOM 2951 N N . THR A 1 379 ? -18.217 -10.751 -19.701 1.00 88.12 379 THR A N 1
ATOM 2952 C CA . THR A 1 379 ? -17.500 -10.120 -20.814 1.00 88.12 379 THR A CA 1
ATOM 2953 C C . THR A 1 379 ? -18.336 -10.168 -22.086 1.00 88.12 379 THR A C 1
ATOM 2955 O O . THR A 1 379 ? -18.504 -9.137 -22.725 1.00 88.12 379 THR A O 1
ATOM 2958 N N . LEU A 1 380 ? -18.952 -11.312 -22.405 1.00 89.19 380 LEU A N 1
ATOM 2959 C CA . LEU A 1 380 ? -19.857 -11.427 -23.553 1.00 89.19 380 LEU A CA 1
ATOM 2960 C C . LEU A 1 380 ? -21.077 -10.504 -23.432 1.00 89.19 380 LEU A C 1
ATOM 2962 O O . LEU A 1 380 ? -21.452 -9.860 -24.409 1.00 89.19 380 LEU A O 1
ATOM 2966 N N . ALA A 1 381 ? -21.682 -10.405 -22.244 1.00 89.38 381 ALA A N 1
ATOM 2967 C CA . ALA A 1 381 ? -22.796 -9.490 -22.009 1.00 89.38 381 ALA A CA 1
ATOM 2968 C C . ALA A 1 381 ? -22.370 -8.022 -22.201 1.00 89.38 381 ALA A C 1
ATOM 2970 O O . ALA A 1 381 ? -23.048 -7.277 -22.907 1.00 89.38 381 ALA A O 1
ATOM 2971 N N . VAL A 1 382 ? -21.212 -7.625 -21.660 1.00 88.25 382 VAL A N 1
ATOM 2972 C CA . VAL A 1 382 ? -20.658 -6.266 -21.801 1.00 88.25 382 VAL A CA 1
ATOM 2973 C C . VAL A 1 382 ? -20.295 -5.945 -23.251 1.00 88.25 382 VAL A C 1
ATOM 2975 O O . VAL A 1 382 ? -20.596 -4.850 -23.721 1.00 88.25 382 VAL A O 1
ATOM 2978 N N . GLU A 1 383 ? -19.686 -6.881 -23.980 1.00 88.06 383 GLU A N 1
ATOM 2979 C CA . GLU A 1 383 ? -19.392 -6.712 -25.407 1.00 88.06 383 GLU A CA 1
ATOM 2980 C C . GLU A 1 383 ? -20.680 -6.576 -26.233 1.00 88.06 383 GLU A C 1
ATOM 2982 O O . GLU A 1 383 ? -20.735 -5.760 -27.156 1.00 88.06 383 GLU A O 1
ATOM 2987 N N . SER A 1 384 ? -21.742 -7.307 -25.870 1.00 85.62 384 SER A N 1
ATOM 2988 C CA . SER A 1 384 ? -23.045 -7.207 -26.536 1.00 85.62 384 SER A CA 1
ATOM 2989 C C . SER A 1 384 ? -23.778 -5.887 -26.251 1.00 85.62 384 SER A C 1
ATOM 2991 O O . SER A 1 384 ? -24.350 -5.299 -27.170 1.00 85.62 384 SER A O 1
ATOM 2993 N N . ASP A 1 385 ? -23.696 -5.362 -25.023 1.00 81.75 385 ASP A N 1
ATOM 2994 C CA . ASP A 1 385 ? -24.305 -4.079 -24.646 1.00 81.75 385 ASP A CA 1
ATOM 2995 C C . ASP A 1 385 ? -23.491 -2.877 -25.161 1.00 81.75 385 ASP A C 1
ATOM 2997 O O . ASP A 1 385 ? -24.060 -1.847 -25.527 1.00 81.75 385 ASP A O 1
ATOM 3001 N N . GLY A 1 386 ? -22.163 -3.003 -25.269 1.00 69.62 386 GLY A N 1
ATOM 3002 C CA . GLY A 1 386 ? -21.286 -1.971 -25.833 1.00 69.62 386 GLY A CA 1
ATOM 3003 C C . GLY A 1 386 ? -21.548 -1.686 -27.316 1.00 69.62 386 GLY A C 1
ATOM 3004 O O . GLY A 1 386 ? -21.384 -0.553 -27.757 1.00 69.62 386 GLY A O 1
ATOM 3005 N N . ALA A 1 387 ? -22.024 -2.679 -28.075 1.00 61.28 387 ALA A N 1
ATOM 3006 C CA . ALA A 1 387 ? -22.459 -2.497 -29.463 1.00 61.28 387 ALA A CA 1
ATOM 3007 C C . ALA A 1 387 ? -23.833 -1.799 -29.590 1.00 61.28 387 ALA A C 1
ATOM 3009 O O . ALA A 1 387 ? -24.145 -1.239 -30.640 1.00 61.28 387 ALA A O 1
ATOM 3010 N N . SER A 1 388 ? -24.647 -1.825 -28.529 1.00 56.66 388 SER A N 1
ATOM 3011 C CA . SER A 1 388 ? -25.947 -1.141 -28.424 1.00 56.66 388 SER A CA 1
ATOM 3012 C C . SER A 1 388 ? -25.800 0.312 -27.945 1.00 56.66 388 SER A C 1
ATOM 3014 O O . SER A 1 388 ? -26.565 1.194 -28.341 1.00 56.66 388 SER A O 1
ATOM 3016 N N . LEU A 1 389 ? -24.763 0.594 -27.149 1.00 58.28 389 LEU A N 1
ATOM 3017 C CA . LEU A 1 389 ? -24.366 1.940 -26.734 1.00 58.28 389 LEU A CA 1
ATOM 3018 C C . LEU A 1 389 ? -23.568 2.640 -27.845 1.00 58.28 389 LEU A C 1
ATOM 3020 O O . LEU A 1 389 ? -22.373 2.897 -27.716 1.00 58.28 389 LEU A O 1
ATOM 3024 N N . GLY A 1 390 ? -24.248 2.962 -28.947 1.00 53.72 390 GLY A N 1
ATOM 3025 C CA . GLY A 1 390 ? -23.741 3.901 -29.945 1.00 53.72 390 GLY A CA 1
ATOM 3026 C C . GLY A 1 390 ? -23.563 5.292 -29.331 1.00 53.72 390 GLY A C 1
ATOM 3027 O O . GLY A 1 390 ? -24.529 6.048 -29.224 1.00 53.72 390 GLY A O 1
ATOM 3028 N N . LEU A 1 391 ? -22.333 5.597 -28.915 1.00 43.72 391 LEU A N 1
ATOM 3029 C CA . LEU A 1 391 ? -21.827 6.948 -28.665 1.00 43.72 391 LEU A CA 1
ATOM 3030 C C . LEU A 1 391 ? -21.195 7.517 -29.936 1.00 43.72 391 LEU A C 1
ATOM 3032 O O . LEU A 1 391 ? -20.433 6.770 -30.594 1.00 43.72 391 LEU A O 1
#

Sequence (391 aa):
MRNKKKSTVQLSRTTTTTTSIESISINLRTPTLVNNRVLHFPRTSPSTDTNNSNQHSAGQGTSNSNGTTNTATYEHAHRIPQSAALLQLKTTLGHLKSHHEETLKLIEKRDAIRLRLAILDIEKRACSCVGANREIENKVGLRAGDFGVDDLELGPSEAPFVPRAFSAEPSSNEENGGKRGKDVMHVVQKMVDELDVEFSQEILARQDQLKDTQSLLRNATRELTETRRSIIDYRSQAQQVAEAQQKIKNLSLSLEEESQRTRSHKGYNSKLRPPSGEDIDLLFNVRKRTSSDGMTTTGAVEVGGSGEDLKTRERMAEDDLILLRSRVYAYQKNDEELALELAEAKSKTTANELLCKKVIAICCNIQLDKVEEMLVSLTLAVESDGASLGL

Radius of gyration: 47.52 Å; chains: 1; bounding box: 93×99×152 Å

Foldseek 3Di:
DDDDDDDDDDDDDDDDDDDDDDDDDDDDDDDDDDDDDDDDDDDDDDDDDDDDDDDDDDDDDDDDDDDDDDDDDDDPDPPPPVVVVVVVVVVVVVVVVVVVVVVVVVVVVVVVVVVVVVVVVVVVVVVVPPPPPQPDADPVRDGPVVVVPPPPPDDDDDDPPDPDDDDDDDDDDDDPCVPVVVVVVVVVVVVVVVVVVVVVVVVVVVVVVVVVVVVVVVVVVVVVVVVVVVVVVVVVVVVVVVVVVVVVVVVVVVVVVVVVVCVPPVPPVPPPDPDDVPCVCVVLVLDDPPPPDDDDDDDDDDDDDPDVVVVVVVVVVVVVVVSVVSVVVSVVVVVVVVVVVVVVVVVVVVVVVQVVLVVVCVVVVHDSVCSVVVVVVVVVVCVVVVVVPDD

Organism: NCBI:txid64524